Protein AF-0000000086845257 (afdb_homodimer)

Radius of gyration: 24.62 Å; Cα contacts (8 Å, |Δi|>4): 1779; chains: 2; bounding box: 56×76×57 Å

Sequence (692 aa):
MPTQPDSVPDFDDLPKVQDMPQGCAWGVFDKNGEKDLLGTLNFLTPEVVRAAATEVKDGVSFSLNWPMNALNRLPSLFRKPAKRNLIYLPDLFGLDVKSWDDELEFNTQASSQWDSLSHYQHQTSGLAYNGFSLDKQGLSVESTAKNKLPTLDHWHTRGCIAARGILLDFKAYAEEKKMPFGPFEGHRITVDDLEACAMHFGVEFRPGDVLLVRTGTTELIDKAIEDGDQTLLAKATAGTSLSGVHGCEDTARWLWNKRFAAAASDSNGFEAYPPVKADGSLGGPSDLVLHPYMLSCFGMCIGELWDLSRLSAYCKETKRYSFMLTSAPLNYPALIGSPPNALAIFMPTQPDSVPDFDDLPKVQDMPQGCAWGVFDKNGEKDLLGTLNFLTPEVVRAAATEVKDGVSFSLNWPMNALNRLPSLFRKPAKRNLIYLPDLFGLDVKSWDDELEFNTQASSQWDSLSHYQHQTSGLAYNGFSLDKQGLSVESTAKNKLPTLDHWHTRGCIAARGILLDFKAYAEEKKMPFGPFEGHRITVDDLEACAMHFGVEFRPGDVLLVRTGTTELIDKAIEDGDQTLLAKATAGTSLSGVHGCEDTARWLWNKRFAAAASDSNGFEAYPPVKADGSLGGPSDLVLHPYMLSCFGMCIGELWDLSRLSAYCKETKRYSFMLTSAPLNYPALIGSPPNALAIF

Secondary structure (DSSP, 8-state):
----GGGSPPGGGSPP-TTS-TT--TTTT-BTTBPPSSGGGGG--HHHHHHHHTT--S--EEE----TTGGGGSSS-SSPPPEEEEEEGGGTTT--S-BEEEEEEEETTSSSEEE-TTSB--TTT---GGG----TTGGG-S-GGG--S--GGGGGGGTSEEEEEEEE-HHHHHHHTT----TTTT-EE-HHHHHHHHHHHTPPP-TTPEEEE--SHHHHHHHHHHHT-HHHHHHHHH-SSB-EE--SHHHHHHHHHTT-SEEEESSSSSB-BS-B-TTS-B--GGG-SHHIIIIIII---EEES---HHHHHHHHHHT--EEEEEE-----TT-SEE---EEEE-/----GGGSPPGGGSPPPTTS-TT--TTTT-BTTBPPSSGGGGG--HHHHHHHHTT--S--EEE----TTGGGGSSS-SSPPPEEEEEEGGGTTT--S-BEEEEEEEETTSSSEEE-TTSB--TTT---GGG----TTGGG-S-GGG--S--GGGGGGGTSEEEEEEEE-HHHHHHHTT----TTTT-EE-HHHHHHHHHHHTPPP-TTPEEEE--SHHHHHHHHHHHT-HHHHHHHHH-SSB-EE--SHHHHHHHHHTT-SEEEESSSSSB-BS-B-TTS-B--GGG-SHHIIIIIII---EEES---HHHHHHHHHHT--EEEEEE-----TT-SEE---EEEE-

InterPro domains:
  IPR007325 Kynurenine formamidase/cyclase-like [PF04199] (95-271)
  IPR037175 Kynurenine formamidase superfamily [G3DSA:3.50.30.50] (78-346)
  IPR037175 Kynurenine formamidase superfamily [SSF102198] (103-345)

Solvent-accessible surface area (backbone atoms only — not comparable to full-atom values): 34070 Å² total; per-residue (Å²): 126,59,40,64,60,88,77,53,68,45,37,92,65,37,65,86,44,90,96,50,62,90,50,31,43,57,67,72,71,39,54,94,92,38,80,53,60,58,41,26,49,29,29,50,24,37,68,41,23,29,55,13,37,69,39,35,70,67,20,48,43,36,43,33,52,32,46,43,50,66,54,55,80,44,64,85,63,96,56,56,60,50,45,75,48,81,38,55,42,32,78,52,88,64,40,78,46,55,35,40,44,36,30,42,36,32,31,27,74,46,34,18,16,33,36,22,24,53,19,38,26,28,64,86,80,50,25,21,34,60,70,37,77,80,48,70,73,72,51,61,39,87,38,53,93,77,44,88,65,37,25,44,31,60,35,47,81,65,18,47,43,54,25,26,28,36,57,40,52,45,43,61,46,29,58,75,69,69,46,93,78,49,40,66,67,38,43,59,45,40,61,69,54,53,53,49,42,23,58,73,62,68,56,78,88,50,65,20,25,30,44,31,40,36,46,54,32,50,60,50,52,52,49,26,61,75,68,62,37,59,68,58,45,49,50,65,50,65,59,68,31,28,20,23,38,36,42,40,68,69,39,48,40,49,48,56,58,50,33,40,20,30,38,30,16,15,17,91,39,50,43,23,30,60,19,55,42,96,87,67,46,77,42,50,86,58,46,53,44,43,57,24,44,28,12,12,21,45,19,25,37,43,24,22,26,27,34,51,64,68,56,48,54,50,23,65,74,69,65,44,46,60,22,20,25,38,32,30,48,67,41,35,42,49,29,30,43,20,43,36,27,29,37,41,29,35,126,58,40,66,58,86,76,53,68,46,37,91,64,36,64,85,45,90,95,50,62,90,48,31,42,56,66,73,70,40,54,94,92,39,81,51,59,59,41,26,50,28,30,50,24,37,68,40,25,29,56,12,36,68,38,34,71,68,18,49,42,36,43,32,52,32,46,42,49,66,53,54,80,44,68,86,62,96,55,57,61,50,44,74,49,81,39,54,43,32,77,52,88,64,40,76,47,55,34,40,45,36,28,43,35,33,30,28,74,46,33,18,17,33,38,23,24,52,20,38,26,27,63,89,79,52,26,21,35,59,68,38,76,79,49,72,72,72,50,61,41,84,38,53,91,75,44,87,68,37,24,45,29,61,38,49,80,66,16,46,43,56,27,27,26,36,56,41,50,45,43,60,46,30,59,76,69,70,44,93,77,48,39,66,66,38,42,60,46,40,62,69,52,52,52,50,42,23,57,74,62,68,54,78,89,49,64,20,24,31,44,32,41,36,47,52,32,49,60,49,50,53,49,26,62,74,69,63,36,60,69,57,47,48,50,66,53,63,62,69,32,27,19,24,38,38,42,40,68,68,38,48,38,49,50,57,59,50,33,40,21,30,38,32,16,15,18,89,41,52,44,22,29,60,20,54,43,96,86,66,46,78,42,50,86,58,46,52,43,42,56,25,43,32,13,10,21,45,19,24,38,43,24,22,26,26,34,51,64,70,55,50,54,49,22,65,73,69,66,45,47,60,22,19,25,38,32,30,49,69,40,35,42,49,29,29,45,19,44,36,26,29,37,42,30,34

Organism: NCBI:txid72228

Foldseek 3Di:
DADALVVADAQQPADDDPPDDRRFNAPRPDDPPAGDQQFLLSNCDPVQLVVQQVQFDPFDKDAFWDPQQLCVPQPDAPWDGKDKAKDQCCVPVNDPDGDIDMDIDTDQLRAWKKFWQQQDAQLPLCATANGHHDDPVQLPDFDQVSRRHNFDLVCVVVPHDKGKEFELALQVVCVVVVHDAAFLAQAAQEPVNSVVSCVVLVHDFAAAYEYEYERCLLVVSNVCVVVVVVVVSVSLRVLQWGYAHAFDVVVLSVCSNSSYSAYEYLTSDNGTPQHADPVRDTDDPSRGHNSNSQSHRRSHMYIYNTRCVVVVVVCVVVSDGMFIKGFDFDNTHSHRMGNGRMMGHD/DADALVVADAQQPADDDPPDDRRFNAPRPDDPPAGDQQFLLSNCDPVQLVVQQVQFDPFDKDAFWDPQQLCVPQPDDPWDGKDKAKDQCCVPVNDPDGDIDMDIDTDQLRAWKKFWQQNDAQLVLCATANGHHDDDVQLPDFDQVSRRHNFDLVCVVVPHDKGKEFELALQVVCVVVVHDAAFLAQAAQEPVNSVVSCVVLVHDFAAAYEYEYERCALVVSNVCVVVVVVVVSVSLRVLQWGYAHAFDVVVLSVCSNSSYSAYEYLTSDNGTPQHADPVRDTDDPSRGHNSNSQSHRRSHMYIYNTRCVVVVVVCVVVSDGMFIKGFDFDNTHSHRMGNGRMMGHD

Structure (mmCIF, N/CA/C/O backbone):
data_AF-0000000086845257-model_v1
#
loop_
_entity.id
_entity.type
_entity.pdbx_description
1 polymer Cyclase
#
loop_
_atom_site.group_PDB
_atom_site.id
_atom_site.type_symbol
_atom_site.label_atom_id
_atom_site.label_alt_id
_atom_site.label_comp_id
_atom_site.label_asym_id
_atom_site.label_entity_id
_atom_site.label_seq_id
_atom_site.pdbx_PDB_ins_code
_atom_site.Cartn_x
_atom_site.Cartn_y
_atom_site.Cartn_z
_atom_site.occupancy
_atom_site.B_iso_or_equiv
_atom_site.auth_seq_id
_atom_site.auth_comp_id
_atom_site.auth_asym_id
_atom_site.auth_atom_id
_atom_site.pdbx_PDB_model_num
ATOM 1 N N . MET A 1 1 ? -17.578 -12.484 6.473 1 77.75 1 MET A N 1
ATOM 2 C CA . MET A 1 1 ? -17.031 -13.031 7.715 1 77.75 1 MET A CA 1
ATOM 3 C C . MET A 1 1 ? -15.961 -14.07 7.426 1 77.75 1 MET A C 1
ATOM 5 O O . MET A 1 1 ? -16.094 -14.852 6.484 1 77.75 1 MET A O 1
ATOM 9 N N . PRO A 1 2 ? -14.883 -14.016 8.227 1 89.25 2 PRO A N 1
ATOM 10 C CA . PRO A 1 2 ? -13.844 -15.031 8.039 1 89.25 2 PRO A CA 1
ATOM 11 C C . PRO A 1 2 ? -14.359 -16.453 8.258 1 89.25 2 PRO A C 1
ATOM 13 O O . PRO A 1 2 ? -15.422 -16.641 8.859 1 89.25 2 PRO A O 1
ATOM 16 N N . THR A 1 3 ? -13.727 -17.375 7.605 1 93.31 3 THR A N 1
ATOM 17 C CA . THR A 1 3 ? -14.055 -18.797 7.688 1 93.31 3 THR A CA 1
ATOM 18 C C . THR A 1 3 ? -12.906 -19.578 8.328 1 93.31 3 THR A C 1
ATOM 20 O O . THR A 1 3 ? -11.75 -19.438 7.938 1 93.31 3 THR A O 1
ATOM 23 N N . GLN A 1 4 ? -13.281 -20.375 9.336 1 95.38 4 GLN A N 1
ATOM 24 C CA . GLN A 1 4 ? -12.266 -21.219 9.961 1 95.38 4 GLN A CA 1
ATOM 25 C C . GLN A 1 4 ? -11.648 -22.172 8.945 1 95.38 4 GLN A C 1
ATOM 27 O O . GLN A 1 4 ? -12.367 -22.953 8.312 1 95.38 4 GLN A O 1
ATOM 32 N N . PRO A 1 5 ? -10.383 -22.141 8.836 1 95.06 5 PRO A N 1
ATOM 33 C CA . PRO A 1 5 ? -9.742 -22.938 7.781 1 95.06 5 PRO A CA 1
ATOM 34 C C . PRO A 1 5 ? -10.047 -24.438 7.898 1 95.06 5 PRO A C 1
ATOM 36 O O . PRO A 1 5 ? -10.203 -25.109 6.883 1 95.06 5 PRO A O 1
ATOM 39 N N . ASP A 1 6 ? -10.133 -24.953 9.047 1 93.62 6 ASP A N 1
ATOM 40 C CA . ASP A 1 6 ? -10.344 -26.391 9.258 1 93.62 6 ASP A CA 1
ATOM 41 C C . ASP A 1 6 ? -11.781 -26.781 8.945 1 93.62 6 ASP A C 1
ATOM 43 O O . ASP A 1 6 ? -12.109 -27.969 8.875 1 93.62 6 ASP A O 1
ATOM 47 N N . SER A 1 7 ? -12.617 -25.812 8.719 1 94.5 7 SER A N 1
ATOM 48 C CA . SER A 1 7 ? -14.031 -26.094 8.469 1 94.5 7 SER A CA 1
ATOM 49 C C . SER A 1 7 ? -14.281 -26.344 6.984 1 94.5 7 SER A C 1
ATOM 51 O O . SER A 1 7 ? -15.367 -26.812 6.605 1 94.5 7 SER A O 1
ATOM 53 N N . VAL A 1 8 ? -13.336 -26.031 6.152 1 96.69 8 VAL A N 1
ATOM 54 C CA . VAL A 1 8 ? -13.484 -26.172 4.707 1 96.69 8 VAL A CA 1
ATOM 55 C C . VAL A 1 8 ? -12.984 -27.547 4.27 1 96.69 8 VAL A C 1
ATOM 57 O O . VAL A 1 8 ? -11.977 -28.031 4.781 1 96.69 8 VAL A O 1
ATOM 60 N N . PRO A 1 9 ? -13.672 -28.219 3.314 1 97.69 9 PRO A N 1
ATOM 61 C CA . PRO A 1 9 ? -13.227 -29.547 2.873 1 97.69 9 PRO A CA 1
ATOM 62 C C . PRO A 1 9 ? -11.867 -29.516 2.188 1 97.69 9 PRO A C 1
ATOM 64 O O . PRO A 1 9 ? -11.484 -28.5 1.604 1 97.69 9 PRO A O 1
ATOM 67 N N . ASP A 1 10 ? -11.227 -30.641 2.32 1 98.44 10 ASP A N 1
ATOM 68 C CA . ASP A 1 10 ? -10.016 -30.812 1.521 1 98.44 10 ASP A CA 1
ATOM 69 C C . ASP A 1 10 ? -10.344 -30.906 0.033 1 98.44 10 ASP A C 1
ATOM 71 O O . ASP A 1 10 ? -11.5 -31.109 -0.34 1 98.44 10 ASP A O 1
ATOM 75 N N . PHE A 1 11 ? -9.352 -30.766 -0.752 1 98.56 11 PHE A N 1
ATOM 76 C CA . PHE A 1 11 ? -9.445 -30.656 -2.203 1 98.56 11 PHE A CA 1
ATOM 77 C C . PHE A 1 11 ? -10.305 -31.781 -2.768 1 98.56 11 PHE A C 1
ATOM 79 O O . PHE A 1 11 ? -11.266 -31.531 -3.504 1 98.56 11 PHE A O 1
ATOM 86 N N . ASP A 1 12 ? -10.016 -33.031 -2.428 1 98.25 12 ASP A N 1
ATOM 87 C CA . ASP A 1 12 ? -10.68 -34.188 -3.004 1 98.25 12 ASP A CA 1
ATOM 88 C C . ASP A 1 12 ? -12.102 -34.344 -2.469 1 98.25 12 ASP A C 1
ATOM 90 O O . ASP A 1 12 ? -12.914 -35.062 -3.043 1 98.25 12 ASP A O 1
ATOM 94 N N . ASP A 1 13 ? -12.414 -33.656 -1.368 1 98.12 13 ASP A N 1
ATOM 95 C CA . ASP A 1 13 ? -13.719 -33.75 -0.723 1 98.12 13 ASP A CA 1
ATOM 96 C C . ASP A 1 13 ? -14.594 -32.531 -1.053 1 98.12 13 ASP A C 1
ATOM 98 O O . ASP A 1 13 ? -15.742 -32.469 -0.612 1 98.12 13 ASP A O 1
ATOM 102 N N . LEU A 1 14 ? -14.062 -31.625 -1.78 1 98.12 14 LEU A N 1
ATOM 103 C CA . LEU A 1 14 ? -14.883 -30.484 -2.205 1 98.12 14 LEU A CA 1
ATOM 104 C C . LEU A 1 14 ? -16.078 -30.969 -3.021 1 98.12 14 LEU A C 1
ATOM 106 O O . LEU A 1 14 ? -15.953 -31.859 -3.865 1 98.12 14 LEU A O 1
ATOM 110 N N . PRO A 1 15 ? -17.234 -30.422 -2.758 1 96.25 15 PRO A N 1
ATOM 111 C CA . PRO A 1 15 ? -18.406 -30.797 -3.559 1 96.25 15 PRO A CA 1
ATOM 112 C C . PRO A 1 15 ? -18.188 -30.562 -5.055 1 96.25 15 PRO A C 1
ATOM 114 O O . PRO A 1 15 ? -17.562 -29.578 -5.449 1 96.25 15 PRO A O 1
ATOM 117 N N . LYS A 1 16 ? -18.797 -31.406 -5.832 1 96.56 16 LYS A N 1
ATOM 118 C CA . LYS A 1 16 ? -18.688 -31.266 -7.277 1 96.56 16 LYS A CA 1
ATOM 119 C C . LYS A 1 16 ? -19.422 -30.016 -7.766 1 96.56 16 LYS A C 1
ATOM 121 O O . LYS A 1 16 ? -20.547 -29.734 -7.32 1 96.56 16 LYS A O 1
ATOM 126 N N . VAL A 1 17 ? -18.766 -29.281 -8.555 1 97.31 17 VAL A N 1
ATOM 127 C CA . VAL A 1 17 ? -19.375 -28.172 -9.266 1 97.31 17 VAL A CA 1
ATOM 128 C C . VAL A 1 17 ? -19.594 -28.547 -10.727 1 97.31 17 VAL A C 1
ATOM 130 O O . VAL A 1 17 ? -18.672 -29.031 -11.391 1 97.31 17 VAL A O 1
ATOM 133 N N . GLN A 1 18 ? -20.781 -28.344 -11.219 1 95.12 18 GLN A N 1
ATOM 134 C CA . GLN A 1 18 ? -21.141 -28.766 -12.578 1 95.12 18 GLN A CA 1
ATOM 135 C C . GLN A 1 18 ? -20.188 -28.141 -13.602 1 95.12 18 GLN A C 1
ATOM 137 O O . GLN A 1 18 ? -19.922 -26.938 -13.562 1 95.12 18 GLN A O 1
ATOM 142 N N . ASP A 1 19 ? -19.625 -28.969 -14.492 1 94.94 19 ASP A N 1
ATOM 143 C CA . ASP A 1 19 ? -18.812 -28.594 -15.648 1 94.94 19 ASP A CA 1
ATOM 144 C C . ASP A 1 19 ? -17.469 -28 -15.203 1 94.94 19 ASP A C 1
ATOM 146 O O . ASP A 1 19 ? -16.828 -27.281 -15.977 1 94.94 19 ASP A O 1
ATOM 150 N N . MET A 1 20 ? -17.172 -28.172 -13.953 1 97.5 20 MET A N 1
ATOM 151 C CA . MET A 1 20 ? -15.883 -27.719 -13.422 1 97.5 20 MET A CA 1
ATOM 152 C C . MET A 1 20 ? -15.039 -28.906 -12.953 1 97.5 20 MET A C 1
ATOM 154 O O . MET A 1 20 ? -15.578 -29.969 -12.641 1 97.5 20 MET A O 1
ATOM 158 N N . PRO A 1 21 ? -13.758 -28.719 -12.953 1 95.56 21 PRO A N 1
ATOM 159 C CA . PRO A 1 21 ? -12.922 -29.812 -12.461 1 95.56 21 PRO A CA 1
ATOM 160 C C . PRO A 1 21 ? -13.055 -30.031 -10.961 1 95.56 21 PRO A C 1
ATOM 162 O O . PRO A 1 21 ? -13.523 -29.156 -10.242 1 95.56 21 PRO A O 1
ATOM 165 N N . GLN A 1 22 ? -12.688 -31.234 -10.531 1 95.25 22 GLN A N 1
ATOM 166 C CA . GLN A 1 22 ? -12.547 -31.469 -9.094 1 95.25 22 GLN A CA 1
ATOM 167 C C . GLN A 1 22 ? -11.609 -30.438 -8.469 1 95.25 22 GLN A C 1
ATOM 169 O O . GLN A 1 22 ? -10.586 -30.078 -9.055 1 95.25 22 GLN A O 1
ATOM 174 N N . GLY A 1 23 ? -11.984 -29.906 -7.367 1 95.31 23 GLY A N 1
ATOM 175 C CA . GLY A 1 23 ? -11.172 -28.906 -6.684 1 95.31 23 GLY A CA 1
ATOM 176 C C . GLY A 1 23 ? -11.719 -27.5 -6.828 1 95.31 23 GLY A C 1
ATOM 177 O O . GLY A 1 23 ? -11.109 -26.531 -6.359 1 95.31 23 GLY A O 1
ATOM 178 N N . CYS A 1 24 ? -12.766 -27.391 -7.531 1 98.12 24 CYS A N 1
ATOM 179 C CA . CYS A 1 24 ? -13.445 -26.094 -7.594 1 98.12 24 CYS A CA 1
ATOM 180 C C . CYS A 1 24 ? -14.172 -25.797 -6.289 1 98.12 24 CYS A C 1
ATOM 182 O O . CYS A 1 24 ? -15.07 -26.547 -5.887 1 98.12 24 CYS A O 1
ATOM 184 N N . ALA A 1 25 ? -13.844 -24.719 -5.656 1 98.25 25 ALA A N 1
ATOM 185 C CA . ALA A 1 25 ? -14.312 -24.422 -4.305 1 98.25 25 ALA A CA 1
ATOM 186 C C . ALA A 1 25 ? -15.477 -23.438 -4.32 1 98.25 25 ALA A C 1
ATOM 188 O O . ALA A 1 25 ? -15.734 -22.766 -3.322 1 98.25 25 ALA A O 1
ATOM 189 N N . TRP A 1 26 ? -16.141 -23.328 -5.438 1 98.38 26 TRP A N 1
ATOM 190 C CA . TRP A 1 26 ? -17.266 -22.391 -5.531 1 98.38 26 TRP A CA 1
ATOM 191 C C . TRP A 1 26 ? -18.312 -22.703 -4.473 1 98.38 26 TRP A C 1
ATOM 193 O O . TRP A 1 26 ? -18.641 -23.859 -4.234 1 98.38 26 TRP A O 1
ATOM 203 N N . GLY A 1 27 ? -18.797 -21.625 -3.787 1 97.25 27 GLY A N 1
ATOM 204 C CA . GLY A 1 27 ? -19.859 -21.734 -2.807 1 97.25 27 GLY A CA 1
ATOM 205 C C . GLY A 1 27 ? -19.359 -22.016 -1.404 1 97.25 27 GLY A C 1
ATOM 206 O O . GLY A 1 27 ? -20.078 -21.828 -0.427 1 97.25 27 GLY A O 1
ATOM 207 N N . VAL A 1 28 ? -18.094 -22.406 -1.254 1 97.19 28 VAL A N 1
ATOM 208 C CA . VAL A 1 28 ? -17.547 -22.828 0.03 1 97.19 28 VAL A CA 1
ATOM 209 C C . VAL A 1 28 ? -17.562 -21.656 1.01 1 97.19 28 VAL A C 1
ATOM 211 O O . VAL A 1 28 ? -17.797 -21.844 2.205 1 97.19 28 VAL A O 1
ATOM 214 N N . PHE A 1 29 ? -17.359 -20.469 0.496 1 98 29 PHE A N 1
ATOM 215 C CA . PHE A 1 29 ? -17.234 -19.297 1.36 1 98 29 PHE A CA 1
ATOM 216 C C . PHE A 1 29 ? -18.5 -18.453 1.312 1 98 29 PHE A C 1
ATOM 218 O O . PHE A 1 29 ? -18.547 -17.344 1.848 1 98 29 PHE A O 1
ATOM 225 N N . ASP A 1 30 ? -19.531 -18.922 0.568 1 97.56 30 ASP A N 1
ATOM 226 C CA . ASP A 1 30 ? -20.797 -18.172 0.508 1 97.56 30 ASP A CA 1
ATOM 227 C C . ASP A 1 30 ? -21.438 -18.062 1.891 1 97.56 30 ASP A C 1
ATOM 229 O O . ASP A 1 30 ? -21.328 -18.984 2.705 1 97.56 30 ASP A O 1
ATOM 233 N N . LYS A 1 31 ? -22.016 -16.953 2.186 1 94.38 31 LYS A N 1
ATOM 234 C CA . LYS A 1 31 ? -22.719 -16.75 3.449 1 94.38 31 LYS A CA 1
ATOM 235 C C . LYS A 1 31 ? -24.047 -16.031 3.225 1 94.38 31 LYS A C 1
ATOM 237 O O . LYS A 1 31 ? -24.141 -15.109 2.418 1 94.38 31 LYS A O 1
ATOM 242 N N . ASN A 1 32 ? -25.078 -16.5 3.885 1 94.19 32 ASN A N 1
ATOM 243 C CA . ASN A 1 32 ? -26.391 -15.859 3.912 1 94.19 32 ASN A CA 1
ATOM 244 C C . ASN A 1 32 ? -26.953 -15.695 2.508 1 94.19 32 ASN A C 1
ATOM 246 O O . ASN A 1 32 ? -27.484 -14.633 2.166 1 94.19 32 ASN A O 1
ATOM 250 N N . GLY A 1 33 ? -26.703 -16.672 1.621 1 93.31 33 GLY A N 1
ATOM 251 C CA . GLY A 1 33 ? -27.281 -16.656 0.285 1 93.31 33 GLY A CA 1
ATOM 252 C C . GLY A 1 33 ? -26.547 -15.734 -0.671 1 93.31 33 GLY A C 1
ATOM 253 O O . GLY A 1 33 ? -26.969 -15.555 -1.817 1 93.31 33 GLY A O 1
ATOM 254 N N . GLU A 1 34 ? -25.531 -15.109 -0.197 1 96 34 GLU A N 1
ATOM 255 C CA . GLU A 1 34 ? -24.75 -14.219 -1.05 1 96 34 GLU A CA 1
ATOM 256 C C . GLU A 1 34 ? -23.453 -14.891 -1.49 1 96 34 GLU A C 1
ATOM 258 O O . GLU A 1 34 ? -22.766 -15.523 -0.685 1 96 34 GLU A O 1
ATOM 263 N N . LYS A 1 35 ? -23.078 -14.758 -2.736 1 97.62 35 LYS A N 1
ATOM 264 C CA . LYS A 1 35 ? -21.828 -15.297 -3.27 1 97.62 35 LYS A CA 1
ATOM 265 C C . LYS A 1 35 ? -20.625 -14.539 -2.725 1 97.62 35 LYS A C 1
ATOM 267 O O . LYS A 1 35 ? -20.656 -13.312 -2.646 1 97.62 35 LYS A O 1
ATOM 272 N N . ASP A 1 36 ? -19.672 -15.305 -2.387 1 98.25 36 ASP A N 1
ATOM 273 C CA . ASP A 1 36 ? -18.422 -14.734 -1.876 1 98.25 36 ASP A CA 1
ATOM 274 C C . ASP A 1 36 ? -17.625 -14.078 -2.998 1 98.25 36 ASP A C 1
ATOM 276 O O . ASP A 1 36 ? -17.656 -14.547 -4.141 1 98.25 36 ASP A O 1
ATOM 280 N N . LEU A 1 37 ? -16.906 -12.992 -2.664 1 98.5 37 LEU A N 1
ATOM 281 C CA . LEU A 1 37 ? -16.109 -12.273 -3.643 1 98.5 37 LEU A CA 1
ATOM 282 C C . LEU A 1 37 ? -14.625 -12.289 -3.252 1 98.5 37 LEU A C 1
ATOM 284 O O . LEU A 1 37 ? -13.789 -11.711 -3.945 1 98.5 37 LEU A O 1
ATOM 288 N N . LEU A 1 38 ? -14.195 -12.984 -2.148 1 98.5 38 LEU A N 1
ATOM 289 C CA . LEU A 1 38 ? -12.875 -12.789 -1.562 1 98.5 38 LEU A CA 1
ATOM 290 C C . LEU A 1 38 ? -12.062 -14.078 -1.607 1 98.5 38 LEU A C 1
ATOM 292 O O . LEU A 1 38 ? -10.844 -14.047 -1.469 1 98.5 38 LEU A O 1
ATOM 296 N N . GLY A 1 39 ? -12.773 -15.234 -1.724 1 98.5 39 GLY A N 1
ATOM 297 C CA . GLY A 1 39 ? -12.086 -16.516 -1.803 1 98.5 39 GLY A CA 1
ATOM 298 C C . GLY A 1 39 ? -11.305 -16.844 -0.549 1 98.5 39 GLY A C 1
ATOM 299 O O . GLY A 1 39 ? -11.836 -16.781 0.56 1 98.5 39 GLY A O 1
ATOM 300 N N . THR A 1 40 ? -10.086 -17.25 -0.704 1 98.81 40 THR A N 1
ATOM 301 C CA . THR A 1 40 ? -9.266 -17.812 0.37 1 98.81 40 THR A CA 1
ATOM 302 C C . THR A 1 40 ? -8.828 -16.719 1.342 1 98.81 40 THR A C 1
ATOM 304 O O . THR A 1 40 ? -8.312 -17.016 2.422 1 98.81 40 THR A O 1
ATOM 307 N N . LEU A 1 41 ? -9.039 -15.469 1.063 1 98.75 41 LEU A N 1
ATOM 308 C CA . LEU A 1 41 ? -8.805 -14.438 2.068 1 98.75 41 LEU A CA 1
ATOM 309 C C . LEU A 1 41 ? -9.711 -14.641 3.277 1 98.75 41 LEU A C 1
ATOM 311 O O . LEU A 1 41 ? -9.445 -14.094 4.352 1 98.75 41 LEU A O 1
ATOM 315 N N . ASN A 1 42 ? -10.781 -15.383 3.094 1 98.56 42 ASN A N 1
ATOM 316 C CA . ASN A 1 42 ? -11.672 -15.711 4.199 1 98.56 42 ASN A CA 1
ATOM 317 C C . ASN A 1 42 ? -10.961 -16.531 5.27 1 98.56 42 ASN A C 1
ATOM 319 O O . ASN A 1 42 ? -11.453 -16.672 6.391 1 98.56 42 ASN A O 1
ATOM 323 N N . PHE A 1 43 ? -9.797 -17.094 4.953 1 98.75 43 PHE A N 1
ATOM 324 C CA . PHE A 1 43 ? -9.023 -17.859 5.934 1 98.75 43 PHE A CA 1
ATOM 325 C C . PHE A 1 43 ? -8.352 -16.922 6.938 1 98.75 43 PHE A C 1
ATOM 327 O O . PHE A 1 43 ? -7.84 -17.375 7.961 1 98.75 43 PHE A O 1
ATOM 334 N N . LEU A 1 44 ? -8.312 -15.633 6.664 1 98.69 44 LEU A N 1
ATOM 335 C CA . LEU A 1 44 ? -7.676 -14.672 7.562 1 98.69 44 LEU A CA 1
ATOM 336 C C . LEU A 1 44 ? -8.625 -14.281 8.695 1 98.69 44 LEU A C 1
ATOM 338 O O . LEU A 1 44 ? -9.086 -13.141 8.75 1 98.69 44 LEU A O 1
ATOM 342 N N . THR A 1 45 ? -8.82 -15.211 9.586 1 98.44 45 THR A N 1
ATOM 343 C CA . THR A 1 45 ? -9.641 -14.977 10.766 1 98.44 45 THR A CA 1
ATOM 344 C C . THR A 1 45 ? -8.914 -14.07 11.758 1 98.44 45 THR A C 1
ATOM 346 O O . THR A 1 45 ? -7.699 -13.883 11.664 1 98.44 45 THR A O 1
ATOM 349 N N . PRO A 1 46 ? -9.672 -13.516 12.711 1 98.31 46 PRO A N 1
ATOM 350 C CA . PRO A 1 46 ? -9.016 -12.703 13.742 1 98.31 46 PRO A CA 1
ATOM 351 C C . PRO A 1 46 ? -7.887 -13.445 14.445 1 98.31 46 PRO A C 1
ATOM 353 O O . PRO A 1 46 ? -6.848 -12.844 14.758 1 98.31 46 PRO A O 1
ATOM 356 N N . GLU A 1 47 ? -8.039 -14.695 14.656 1 98.31 47 GLU A N 1
ATOM 357 C CA . GLU A 1 47 ? -7 -15.5 15.305 1 98.31 47 GLU A CA 1
ATOM 358 C C . GLU A 1 47 ? -5.75 -15.586 14.438 1 98.31 47 GLU A C 1
ATOM 360 O O . GLU A 1 47 ? -4.629 -15.484 14.938 1 98.31 47 GLU A O 1
ATOM 365 N N . VAL A 1 48 ? -5.969 -15.781 13.164 1 98.5 48 VAL A N 1
ATOM 366 C CA . VAL A 1 48 ? -4.859 -15.875 12.219 1 98.5 48 VAL A CA 1
ATOM 367 C C . VAL A 1 48 ? -4.098 -14.555 12.195 1 98.5 48 VAL A C 1
ATOM 369 O O . VAL A 1 48 ? -2.863 -14.539 12.234 1 98.5 48 VAL A O 1
ATOM 372 N N . VAL A 1 49 ? -4.801 -13.438 12.164 1 98.69 49 VAL A N 1
ATOM 373 C CA . VAL A 1 49 ? -4.199 -12.109 12.086 1 98.69 49 VAL A CA 1
ATOM 374 C C . VAL A 1 49 ? -3.451 -11.805 13.383 1 98.69 49 VAL A C 1
ATOM 376 O O . VAL A 1 49 ? -2.322 -11.312 13.352 1 98.69 49 VAL A O 1
ATOM 379 N N . ARG A 1 50 ? -4.004 -12.109 14.555 1 98.56 50 ARG A N 1
ATOM 380 C CA . ARG A 1 50 ? -3.328 -11.906 15.828 1 98.56 50 ARG A CA 1
ATOM 381 C C . ARG A 1 50 ? -2.027 -12.695 15.898 1 98.56 50 ARG A C 1
ATOM 383 O O . ARG A 1 50 ? -1.004 -12.188 16.359 1 98.56 50 ARG A O 1
ATOM 390 N N . ALA A 1 51 ? -2.131 -13.938 15.43 1 98.56 51 ALA A N 1
ATOM 391 C CA . ALA A 1 51 ? -0.951 -14.797 15.453 1 98.56 51 ALA A CA 1
ATOM 392 C C . ALA A 1 51 ? 0.154 -14.242 14.562 1 98.56 51 ALA A C 1
ATOM 394 O O . ALA A 1 51 ? 1.339 -14.359 14.883 1 98.56 51 ALA A O 1
ATOM 395 N N . ALA A 1 52 ? -0.244 -13.68 13.445 1 98.81 52 ALA A N 1
ATOM 396 C CA . ALA A 1 52 ? 0.729 -13.102 12.523 1 98.81 52 ALA A CA 1
ATOM 397 C C . ALA A 1 52 ? 1.536 -12 13.195 1 98.81 52 ALA A C 1
ATOM 399 O O . ALA A 1 52 ? 2.732 -11.844 12.93 1 98.81 52 ALA A O 1
ATOM 400 N N . ALA A 1 53 ? 0.905 -11.188 14.055 1 98.75 53 ALA A N 1
ATOM 401 C CA . ALA A 1 53 ? 1.562 -10.055 14.703 1 98.75 53 ALA A CA 1
ATOM 402 C C . ALA A 1 53 ? 2.66 -10.531 15.656 1 98.75 53 ALA A C 1
ATOM 404 O O . ALA A 1 53 ? 3.605 -9.789 15.938 1 98.75 53 ALA A O 1
ATOM 405 N N . THR A 1 54 ? 2.59 -11.766 16.125 1 98.56 54 THR A N 1
ATOM 406 C CA . THR A 1 54 ? 3.594 -12.305 17.031 1 98.56 54 THR A CA 1
ATOM 407 C C . THR A 1 54 ? 4.91 -12.555 16.297 1 98.56 54 THR A C 1
ATOM 409 O O . THR A 1 54 ? 5.949 -12.758 16.938 1 98.56 54 THR A O 1
ATOM 412 N N . GLU A 1 55 ? 4.863 -12.547 14.969 1 98.75 55 GLU A N 1
ATOM 413 C CA . GLU A 1 55 ? 6.078 -12.711 14.172 1 98.75 55 GLU A CA 1
ATOM 414 C C . GLU A 1 55 ? 6.988 -11.492 14.297 1 98.75 55 GLU A C 1
ATOM 416 O O . GLU A 1 55 ? 8.164 -11.547 13.93 1 98.75 55 GLU A O 1
ATOM 421 N N . VAL A 1 56 ? 6.453 -10.297 14.75 1 98.88 56 VAL A N 1
ATOM 422 C CA . VAL A 1 56 ? 7.234 -9.07 14.836 1 98.88 56 VAL A CA 1
ATOM 423 C C . VAL A 1 56 ? 8.094 -9.086 16.094 1 98.88 56 VAL A C 1
ATOM 425 O O . VAL A 1 56 ? 7.664 -8.625 17.156 1 98.88 56 VAL A O 1
ATOM 428 N N . LYS A 1 57 ? 9.305 -9.523 15.898 1 98.56 57 LYS A N 1
ATOM 429 C CA . LYS A 1 57 ? 10.227 -9.688 17.016 1 98.56 57 LYS A CA 1
ATOM 430 C C . LYS A 1 57 ? 11.406 -8.734 16.906 1 98.56 57 LYS A C 1
ATOM 432 O O . LYS A 1 57 ? 11.875 -8.18 17.906 1 98.56 57 LYS A O 1
ATOM 437 N N . ASP A 1 58 ? 11.859 -8.508 15.688 1 98.5 58 ASP A N 1
ATOM 438 C CA . ASP A 1 58 ? 13.078 -7.742 15.453 1 98.5 58 ASP A CA 1
ATOM 439 C C . ASP A 1 58 ? 12.773 -6.254 15.297 1 98.5 58 ASP A C 1
ATOM 441 O O . ASP A 1 58 ? 13.656 -5.41 15.484 1 98.5 58 ASP A O 1
ATOM 445 N N . GLY A 1 59 ? 11.523 -5.988 14.898 1 98.38 59 GLY A N 1
ATOM 446 C CA . GLY A 1 59 ? 11.117 -4.609 14.688 1 98.38 59 GLY A CA 1
ATOM 447 C C . GLY A 1 59 ? 11.68 -4.012 13.406 1 98.38 59 GLY A C 1
ATOM 448 O O . GLY A 1 59 ? 11.984 -2.816 13.359 1 98.38 59 GLY A O 1
ATOM 449 N N . VAL A 1 60 ? 11.898 -4.816 12.375 1 98.19 60 VAL A N 1
ATOM 450 C CA . VAL A 1 60 ? 12.367 -4.34 11.078 1 98.19 60 VAL A CA 1
ATOM 451 C C . VAL A 1 60 ? 11.406 -4.793 9.984 1 98.19 60 VAL A C 1
ATOM 453 O O . VAL A 1 60 ? 10.805 -5.867 10.078 1 98.19 60 VAL A O 1
ATOM 456 N N . SER A 1 61 ? 11.203 -3.975 9.031 1 98.81 61 SER A N 1
ATOM 457 C CA . SER A 1 61 ? 10.312 -4.297 7.93 1 98.81 61 SER A CA 1
ATOM 458 C C . SER A 1 61 ? 11.039 -4.23 6.59 1 98.81 61 SER A C 1
ATOM 460 O O . SER A 1 61 ? 12.086 -3.588 6.477 1 98.81 61 SER A O 1
ATOM 462 N N . PHE A 1 62 ? 10.539 -4.895 5.598 1 98.88 62 PHE A N 1
ATOM 463 C CA . PHE A 1 62 ? 11.07 -4.938 4.242 1 98.88 62 PHE A CA 1
ATOM 464 C C . PHE A 1 62 ? 9.961 -4.695 3.219 1 98.88 62 PHE A C 1
ATOM 466 O O . PHE A 1 62 ? 8.914 -5.332 3.271 1 98.88 62 PHE A O 1
ATOM 473 N N . SER A 1 63 ? 10.195 -3.734 2.336 1 98.88 63 SER A N 1
ATOM 474 C CA . SER A 1 63 ? 9.32 -3.564 1.182 1 98.88 63 SER A CA 1
ATOM 475 C C . SER A 1 63 ? 9.461 -4.727 0.204 1 98.88 63 SER A C 1
ATOM 477 O O . SER A 1 63 ? 10.578 -5.148 -0.108 1 98.88 63 SER A O 1
ATOM 479 N N . LEU A 1 64 ? 8.32 -5.238 -0.247 1 98.94 64 LEU A N 1
ATOM 480 C CA . LEU A 1 64 ? 8.336 -6.348 -1.192 1 98.94 64 LEU A CA 1
ATOM 481 C C . LEU A 1 64 ? 7.91 -5.883 -2.58 1 98.94 64 LEU A C 1
ATOM 483 O O . LEU A 1 64 ? 7.41 -6.68 -3.379 1 98.94 64 LEU A O 1
ATOM 487 N N . ASN A 1 65 ? 8.008 -4.645 -2.896 1 98.88 65 ASN A N 1
ATOM 488 C CA . ASN A 1 65 ? 7.523 -3.99 -4.109 1 98.88 65 ASN A CA 1
ATOM 489 C C . ASN A 1 65 ? 8.672 -3.641 -5.055 1 98.88 65 ASN A C 1
ATOM 491 O O . ASN A 1 65 ? 9.461 -2.74 -4.77 1 98.88 65 ASN A O 1
ATOM 495 N N . TRP A 1 66 ? 8.766 -4.344 -6.199 1 98.56 66 TRP A N 1
ATOM 496 C CA . TRP A 1 66 ? 9.742 -4.016 -7.23 1 98.56 66 TRP A CA 1
ATOM 497 C C . TRP A 1 66 ? 9.438 -2.662 -7.859 1 98.56 66 TRP A C 1
ATOM 499 O O . TRP A 1 66 ? 8.273 -2.248 -7.918 1 98.56 66 TRP A O 1
ATOM 509 N N . PRO A 1 67 ? 10.492 -1.862 -8.242 1 98 67 PRO A N 1
ATOM 510 C CA . PRO A 1 67 ? 10.172 -0.571 -8.859 1 98 67 PRO A CA 1
ATOM 511 C C . PRO A 1 67 ? 9.203 -0.696 -10.031 1 98 67 PRO A C 1
ATOM 513 O O . PRO A 1 67 ? 9.328 -1.606 -10.852 1 98 67 PRO A O 1
ATOM 516 N N . MET A 1 68 ? 8.25 0.216 -10.078 1 97.88 68 MET A N 1
ATOM 517 C CA . MET A 1 68 ? 7.172 0.131 -11.055 1 97.88 68 MET A CA 1
ATOM 518 C C . MET A 1 68 ? 7.711 0.29 -12.469 1 97.88 68 MET A C 1
ATOM 520 O O . MET A 1 68 ? 7.066 -0.135 -13.438 1 97.88 68 MET A O 1
ATOM 524 N N . ASN A 1 69 ? 8.867 0.896 -12.609 1 96.62 69 ASN A N 1
ATOM 525 C CA . ASN A 1 69 ? 9.43 1.101 -13.938 1 96.62 69 ASN A CA 1
ATOM 526 C C . ASN A 1 69 ? 10.547 0.107 -14.234 1 96.62 69 ASN A C 1
ATOM 528 O O . ASN A 1 69 ? 11.359 0.329 -15.133 1 96.62 69 ASN A O 1
ATOM 532 N N . ALA A 1 70 ? 10.664 -0.961 -13.461 1 94.38 70 ALA A N 1
ATOM 533 C CA . ALA A 1 70 ? 11.781 -1.891 -13.586 1 94.38 70 ALA A CA 1
ATOM 534 C C . ALA A 1 70 ? 11.82 -2.52 -14.977 1 94.38 70 ALA A C 1
ATOM 536 O O . ALA A 1 70 ? 12.898 -2.707 -15.547 1 94.38 70 ALA A O 1
ATOM 537 N N . LEU A 1 71 ? 10.703 -2.793 -15.562 1 92.44 71 LEU A N 1
ATOM 538 C CA . LEU A 1 71 ? 10.656 -3.508 -16.828 1 92.44 71 LEU A CA 1
ATOM 539 C C . LEU A 1 71 ? 10.648 -2.531 -18 1 92.44 71 LEU A C 1
ATOM 541 O O . LEU A 1 71 ? 10.633 -2.949 -19.156 1 92.44 71 LEU A O 1
ATOM 545 N N . ASN A 1 72 ? 10.672 -1.204 -17.703 1 91.69 72 ASN A N 1
ATOM 546 C CA . ASN A 1 72 ? 10.672 -0.21 -18.766 1 91.69 72 ASN A CA 1
ATOM 547 C C . ASN A 1 72 ? 11.852 -0.405 -19.719 1 91.69 72 ASN A C 1
ATOM 549 O O . ASN A 1 72 ? 11.766 -0.052 -20.891 1 91.69 72 ASN A O 1
ATOM 553 N N . ARG A 1 73 ? 12.977 -0.902 -19.281 1 81.5 73 ARG A N 1
ATOM 554 C CA . ARG A 1 73 ? 14.188 -0.973 -20.094 1 81.5 73 ARG A CA 1
ATOM 555 C C . ARG A 1 73 ? 14.234 -2.27 -20.891 1 81.5 73 ARG A C 1
ATOM 557 O O . ARG A 1 73 ? 15.156 -2.486 -21.688 1 81.5 73 ARG A O 1
ATOM 564 N N . LEU A 1 74 ? 13.305 -3.172 -20.547 1 84.81 74 LEU A N 1
ATOM 565 C CA . LEU A 1 74 ? 13.258 -4.375 -21.375 1 84.81 74 LEU A CA 1
ATOM 566 C C . LEU A 1 74 ? 12.648 -4.078 -22.734 1 84.81 74 LEU A C 1
ATOM 568 O O . LEU A 1 74 ? 11.773 -3.219 -22.859 1 84.81 74 LEU A O 1
ATOM 572 N N . PRO A 1 75 ? 13.375 -4.691 -23.781 1 67.31 75 PRO A N 1
ATOM 573 C CA . PRO A 1 75 ? 12.805 -4.484 -25.109 1 67.31 75 PRO A CA 1
ATOM 574 C C . PRO A 1 75 ? 11.312 -4.777 -25.172 1 67.31 75 PRO A C 1
ATOM 576 O O . PRO A 1 75 ? 10.758 -5.367 -24.234 1 67.31 75 PRO A O 1
ATOM 579 N N . SER A 1 76 ? 10.602 -4.715 -26.234 1 61.03 76 SER A N 1
ATOM 580 C CA . SER A 1 76 ? 9.188 -4.746 -26.578 1 61.03 76 SER A CA 1
ATOM 581 C C . SER A 1 76 ? 8.375 -5.52 -25.547 1 61.03 76 SER A C 1
ATOM 583 O O . SER A 1 76 ? 8.609 -6.707 -25.328 1 61.03 76 SER A O 1
ATOM 585 N N . LEU A 1 77 ? 7.754 -4.621 -24.656 1 62.69 77 LEU A N 1
ATOM 586 C CA . LEU A 1 77 ? 6.902 -5.281 -23.672 1 62.69 77 LEU A CA 1
ATOM 587 C C . LEU A 1 77 ? 5.445 -5.266 -24.125 1 62.69 77 LEU A C 1
ATOM 589 O O . LEU A 1 77 ? 5.023 -4.375 -24.859 1 62.69 77 LEU A O 1
ATOM 593 N N . PHE A 1 78 ? 4.82 -6.316 -23.953 1 75.31 78 PHE A N 1
ATOM 594 C CA . PHE A 1 78 ? 3.402 -6.574 -24.172 1 75.31 78 PHE A CA 1
ATOM 595 C C . PHE A 1 78 ? 2.545 -5.559 -23.422 1 75.31 78 PHE A C 1
ATOM 597 O O . PHE A 1 78 ? 1.586 -5.02 -23.984 1 75.31 78 PHE A O 1
ATOM 604 N N . ARG A 1 79 ? 2.967 -5.109 -22.359 1 88.31 79 ARG A N 1
ATOM 605 C CA . ARG A 1 79 ? 2.209 -4.227 -21.484 1 88.31 79 ARG A CA 1
ATOM 606 C C . ARG A 1 79 ? 2.811 -2.824 -21.469 1 88.31 79 ARG A C 1
ATOM 608 O O . ARG A 1 79 ? 4.027 -2.664 -21.609 1 88.31 79 ARG A O 1
ATOM 615 N N . LYS A 1 80 ? 1.916 -1.787 -21.344 1 89.06 80 LYS A N 1
ATOM 616 C CA . LYS A 1 80 ? 2.281 -0.375 -21.297 1 89.06 80 LYS A CA 1
ATOM 617 C C . LYS A 1 80 ? 3.355 -0.118 -20.25 1 89.06 80 LYS A C 1
ATOM 619 O O . LYS A 1 80 ? 3.227 -0.554 -19.094 1 89.06 80 LYS A O 1
ATOM 624 N N . PRO A 1 81 ? 4.504 0.517 -20.688 1 93.38 81 PRO A N 1
ATOM 625 C CA . PRO A 1 81 ? 5.496 0.899 -19.672 1 93.38 81 PRO A CA 1
ATOM 626 C C . PRO A 1 81 ? 4.965 1.936 -18.688 1 93.38 81 PRO A C 1
ATOM 628 O O . PRO A 1 81 ? 4.105 2.746 -19.047 1 93.38 81 PRO A O 1
ATOM 631 N N . ALA A 1 82 ? 5.477 1.899 -17.469 1 96.31 82 ALA A N 1
ATOM 632 C CA . ALA A 1 82 ? 5.121 2.914 -16.484 1 96.31 82 ALA A CA 1
ATOM 633 C C . ALA A 1 82 ? 5.707 4.273 -16.859 1 96.31 82 ALA A C 1
ATOM 635 O O . ALA A 1 82 ? 6.852 4.359 -17.312 1 96.31 82 ALA A O 1
ATOM 636 N N . LYS A 1 83 ? 4.895 5.258 -16.75 1 96.12 83 LYS A N 1
ATOM 637 C CA . LYS A 1 83 ? 5.309 6.625 -17.047 1 96.12 83 LYS A CA 1
ATOM 638 C C . LYS A 1 83 ? 4.895 7.586 -15.945 1 96.12 83 LYS A C 1
ATOM 640 O O . LYS A 1 83 ? 3.811 7.453 -15.367 1 96.12 83 LYS A O 1
ATOM 645 N N . ARG A 1 84 ? 5.742 8.492 -15.664 1 97.06 84 ARG A N 1
ATOM 646 C CA . ARG A 1 84 ? 5.473 9.555 -14.695 1 97.06 84 ARG A CA 1
ATOM 647 C C . ARG A 1 84 ? 5.539 10.93 -15.367 1 97.06 84 ARG A C 1
ATOM 649 O O . ARG A 1 84 ? 6.438 11.195 -16.156 1 97.06 84 ARG A O 1
ATOM 656 N N . ASN A 1 85 ? 4.551 11.75 -15.133 1 96.31 85 ASN A N 1
ATOM 657 C CA . ASN A 1 85 ? 4.547 13.156 -15.531 1 96.31 85 ASN A CA 1
ATOM 658 C C . ASN A 1 85 ? 4.77 14.078 -14.336 1 96.31 85 ASN A C 1
ATOM 660 O O . ASN A 1 85 ? 3.916 14.164 -13.453 1 96.31 85 ASN A O 1
ATOM 664 N N . LEU A 1 86 ? 5.961 14.711 -14.297 1 96.88 86 LEU A N 1
ATOM 665 C CA . LEU A 1 86 ? 6.305 15.641 -13.219 1 96.88 86 LEU A CA 1
ATOM 666 C C . LEU A 1 86 ? 5.66 17 -13.445 1 96.88 86 LEU A C 1
ATOM 668 O O . LEU A 1 86 ? 5.703 17.531 -14.555 1 96.88 86 LEU A O 1
ATOM 672 N N . ILE A 1 87 ? 5.098 17.578 -12.414 1 95.69 87 ILE A N 1
ATOM 673 C CA . ILE A 1 87 ? 4.402 18.844 -12.516 1 95.69 87 ILE A CA 1
ATOM 674 C C . ILE A 1 87 ? 4.969 19.828 -11.484 1 95.69 87 ILE A C 1
ATOM 676 O O . ILE A 1 87 ? 5.004 19.531 -10.289 1 95.69 87 ILE A O 1
ATOM 680 N N . TYR A 1 88 ? 5.426 20.906 -11.914 1 96.06 88 TYR A N 1
ATOM 681 C CA . TYR A 1 88 ? 5.691 22.047 -11.031 1 96.06 88 TYR A CA 1
ATOM 682 C C . TYR A 1 88 ? 4.457 22.922 -10.891 1 96.06 88 TYR A C 1
ATOM 684 O O . TYR A 1 88 ? 3.947 23.469 -11.875 1 96.06 88 TYR A O 1
ATOM 692 N N . LEU A 1 89 ? 3.898 23.016 -9.727 1 93.25 89 LEU A N 1
ATOM 693 C CA . LEU A 1 89 ? 2.57 23.578 -9.492 1 93.25 89 LEU A CA 1
ATOM 694 C C . LEU A 1 89 ? 2.498 25.016 -9.977 1 93.25 89 LEU A C 1
ATOM 696 O O . LEU A 1 89 ? 1.464 25.453 -10.492 1 93.25 89 LEU A O 1
ATOM 700 N N . PRO A 1 90 ? 3.482 25.828 -9.852 1 91.94 90 PRO A N 1
ATOM 701 C CA . PRO A 1 90 ? 3.412 27.188 -10.391 1 91.94 90 PRO A CA 1
ATOM 702 C C . PRO A 1 90 ? 3.111 27.219 -11.891 1 91.94 90 PRO A C 1
ATOM 704 O O . PRO A 1 90 ? 2.492 28.156 -12.383 1 91.94 90 PRO A O 1
ATOM 707 N N . ASP A 1 91 ? 3.527 26.203 -12.539 1 88.81 91 ASP A N 1
ATOM 708 C CA . ASP A 1 91 ? 3.268 26.141 -13.969 1 88.81 91 ASP A CA 1
ATOM 709 C C . ASP A 1 91 ? 1.796 25.844 -14.25 1 88.81 91 ASP A C 1
ATOM 711 O O . ASP A 1 91 ? 1.317 26.031 -15.367 1 88.81 91 ASP A O 1
ATOM 715 N N . LEU A 1 92 ? 1.23 25.281 -13.172 1 80.38 92 LEU A N 1
ATOM 716 C CA . LEU A 1 92 ? -0.193 24.984 -13.281 1 80.38 92 LEU A CA 1
ATOM 717 C C . LEU A 1 92 ? -1.036 26.172 -12.844 1 80.38 92 LEU A C 1
ATOM 719 O O . LEU A 1 92 ? -1.101 26.5 -11.656 1 80.38 92 LEU A O 1
ATOM 723 N N . PHE A 1 93 ? -1.65 26.875 -13.625 1 77.62 93 PHE A N 1
ATOM 724 C CA . PHE A 1 93 ? -2.582 27.969 -13.414 1 77.62 93 PHE A CA 1
ATOM 725 C C . PHE A 1 93 ? -1.884 29.156 -12.75 1 77.62 93 PHE A C 1
ATOM 727 O O . PHE A 1 93 ? -2.5 29.891 -11.977 1 77.62 93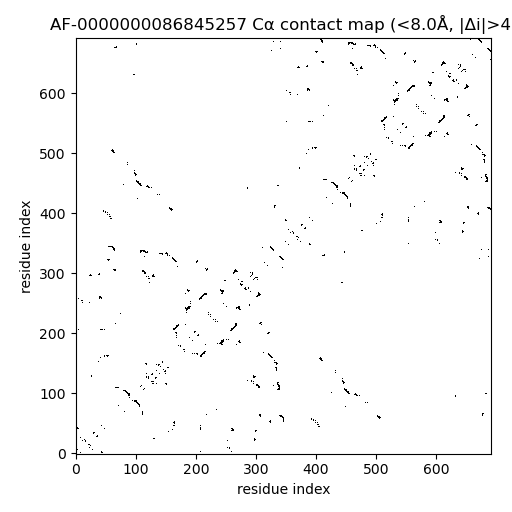 PHE A O 1
ATOM 734 N N . GLY A 1 94 ? -0.571 29.172 -12.758 1 82.5 94 GLY A N 1
ATOM 735 C CA . GLY A 1 94 ? 0.177 30.312 -12.234 1 82.5 94 GLY A CA 1
ATOM 736 C C . GLY A 1 94 ? 0.159 30.375 -10.719 1 82.5 94 GLY A C 1
ATOM 737 O O . GLY A 1 94 ? 0.213 31.469 -10.148 1 82.5 94 GLY A O 1
ATOM 738 N N . LEU A 1 95 ? 0.06 29.25 -10.062 1 85.75 95 LEU A N 1
ATOM 739 C CA . LEU A 1 95 ? 0.034 29.219 -8.609 1 85.75 95 LEU A CA 1
ATOM 740 C C . LEU A 1 95 ? 1.337 29.766 -8.031 1 85.75 95 LEU A C 1
ATOM 742 O O . LEU A 1 95 ? 2.422 29.422 -8.5 1 85.75 95 LEU A O 1
ATOM 746 N N . ASP A 1 96 ? 1.215 30.688 -7.141 1 89.5 96 ASP A N 1
ATOM 747 C CA . ASP A 1 96 ? 2.393 31.281 -6.516 1 89.5 96 ASP A CA 1
ATOM 748 C C . ASP A 1 96 ? 2.867 30.453 -5.332 1 89.5 96 ASP A C 1
ATOM 750 O O . ASP A 1 96 ? 2.75 30.875 -4.18 1 89.5 96 ASP A O 1
ATOM 754 N N . VAL A 1 97 ? 3.35 29.266 -5.48 1 95.69 97 VAL A N 1
ATOM 755 C CA . VAL A 1 97 ? 3.861 28.328 -4.484 1 95.69 97 VAL A CA 1
ATOM 756 C C . VAL A 1 97 ? 5.082 27.609 -5.039 1 95.69 97 VAL A C 1
ATOM 758 O O . VAL A 1 97 ? 5.238 27.469 -6.258 1 95.69 97 VAL A O 1
ATOM 761 N N . LYS A 1 98 ? 6.035 27.312 -4.312 1 97.19 98 LYS A N 1
ATOM 762 C CA . LYS A 1 98 ? 7.105 26.375 -4.664 1 97.19 98 LYS A CA 1
ATOM 763 C C . LYS A 1 98 ? 6.75 24.953 -4.246 1 97.19 98 LYS A C 1
ATOM 765 O O . LYS A 1 98 ? 6.941 24.562 -3.09 1 97.19 98 LYS A O 1
ATOM 770 N N . SER A 1 99 ? 6.238 24.203 -5.133 1 97.31 99 SER A N 1
ATOM 771 C CA . SER A 1 99 ? 5.656 22.891 -4.863 1 97.31 99 SER A CA 1
ATOM 772 C C . SER A 1 99 ? 5.645 22.016 -6.113 1 97.31 99 SER A C 1
ATOM 774 O O . SER A 1 99 ? 5.605 22.531 -7.234 1 97.31 99 SER A O 1
ATOM 776 N N . TRP A 1 100 ? 5.789 20.766 -5.906 1 97.31 100 TRP A N 1
ATOM 777 C CA . TRP A 1 100 ? 5.816 19.797 -6.996 1 97.31 100 TRP A CA 1
ATOM 778 C C . TRP A 1 100 ? 4.719 18.75 -6.824 1 97.31 100 TRP A C 1
ATOM 780 O O . TRP A 1 100 ? 4.352 18.406 -5.695 1 97.31 100 TRP A O 1
ATOM 790 N N . ASP A 1 101 ? 4.172 18.25 -7.93 1 95.62 101 ASP A N 1
ATOM 791 C CA . ASP A 1 101 ? 3.246 17.125 -8.039 1 95.62 101 ASP A CA 1
ATOM 792 C C . ASP A 1 101 ? 3.703 16.141 -9.117 1 95.62 101 ASP A C 1
ATOM 794 O O . ASP A 1 101 ? 4.715 16.359 -9.781 1 95.62 101 ASP A O 1
ATOM 798 N N . ASP A 1 102 ? 2.975 15.023 -9.172 1 97.19 102 ASP A N 1
ATOM 799 C CA . ASP A 1 102 ? 3.219 14.141 -10.305 1 97.19 102 ASP A CA 1
ATOM 800 C C . ASP A 1 102 ? 1.977 13.32 -10.641 1 97.19 102 ASP A C 1
ATOM 802 O O . ASP A 1 102 ? 1.008 13.312 -9.875 1 97.19 102 ASP A O 1
ATOM 806 N N . GLU A 1 103 ? 1.928 12.844 -11.828 1 97.12 103 GLU A N 1
ATOM 807 C CA . GLU A 1 103 ? 0.942 11.906 -12.359 1 97.12 103 GLU A CA 1
ATOM 808 C C . GLU A 1 103 ? 1.601 10.602 -12.789 1 97.12 103 GLU A C 1
ATOM 810 O O . GLU A 1 103 ? 2.734 10.602 -13.273 1 97.12 103 GLU A O 1
ATOM 815 N N . LEU A 1 104 ? 0.882 9.523 -12.594 1 98.06 104 LEU A N 1
ATOM 816 C CA . LEU A 1 104 ? 1.371 8.211 -12.992 1 98.06 104 LEU A CA 1
ATOM 817 C C . LEU A 1 104 ? 0.425 7.566 -14 1 98.06 104 LEU A C 1
ATOM 819 O O . LEU A 1 104 ? -0.793 7.734 -13.914 1 98.06 104 LEU A O 1
ATOM 823 N N . GLU A 1 105 ? 0.952 6.875 -14.953 1 97.81 105 GLU A N 1
ATOM 824 C CA . GLU A 1 105 ? 0.266 5.996 -15.898 1 97.81 105 GLU A CA 1
ATOM 825 C C . GLU A 1 105 ? 0.996 4.664 -16.047 1 97.81 105 GLU A C 1
ATOM 827 O O . GLU A 1 105 ? 2.195 4.633 -16.328 1 97.81 105 GLU A O 1
ATOM 832 N N . PHE A 1 106 ? 0.301 3.545 -15.875 1 97.25 106 PHE A N 1
ATOM 833 C CA . PHE A 1 106 ? 0.979 2.256 -15.93 1 97.25 106 PHE A CA 1
ATOM 834 C C . PHE A 1 106 ? -0.026 1.123 -16.109 1 97.25 106 PHE A C 1
ATOM 836 O O . PHE A 1 106 ? -1.223 1.308 -15.867 1 97.25 106 PHE A O 1
ATOM 843 N N . ASN A 1 107 ? 0.437 -0.012 -16.656 1 96.94 107 ASN A N 1
ATOM 844 C CA . ASN A 1 107 ? -0.309 -1.265 -16.594 1 96.94 107 ASN A CA 1
ATOM 845 C C . ASN A 1 107 ? -0.143 -1.95 -15.242 1 96.94 107 ASN A C 1
ATOM 847 O O . ASN A 1 107 ? 0.974 -2.068 -14.734 1 96.94 107 ASN A O 1
ATOM 851 N N . THR A 1 108 ? -1.167 -2.467 -14.633 1 96.94 108 THR A N 1
ATOM 852 C CA . THR A 1 108 ? -1.168 -2.943 -13.258 1 96.94 108 THR A CA 1
ATOM 853 C C . THR A 1 108 ? -0.427 -4.273 -13.148 1 96.94 108 THR A C 1
ATOM 855 O O . THR A 1 108 ? -0.182 -4.762 -12.039 1 96.94 108 THR A O 1
ATOM 858 N N . GLN A 1 109 ? 0.001 -4.867 -14.281 1 94.5 109 GLN A N 1
ATOM 859 C CA . GLN A 1 109 ? 0.713 -6.141 -14.289 1 94.5 109 GLN A CA 1
ATOM 860 C C . GLN A 1 109 ? 2.166 -5.953 -14.719 1 94.5 109 GLN A C 1
ATOM 862 O O . GLN A 1 109 ? 2.873 -6.93 -14.977 1 94.5 109 GLN A O 1
ATOM 867 N N . ALA A 1 110 ? 2.674 -4.754 -14.805 1 94.25 110 ALA A N 1
ATOM 868 C CA . ALA A 1 110 ? 3.961 -4.496 -15.445 1 94.25 110 ALA A CA 1
ATOM 869 C C . ALA A 1 110 ? 5.082 -4.422 -14.414 1 94.25 110 ALA A C 1
ATOM 871 O O . ALA A 1 110 ? 6.191 -3.986 -14.727 1 94.25 110 ALA A O 1
ATOM 872 N N . SER A 1 111 ? 4.957 -4.75 -13.234 1 96.94 111 SER A N 1
ATOM 873 C CA . SER A 1 111 ? 5.891 -4.914 -12.133 1 96.94 111 SER A CA 1
ATOM 874 C C . SER A 1 111 ? 5.285 -5.754 -11.008 1 96.94 111 SER A C 1
ATOM 876 O O . SER A 1 111 ? 4.395 -6.57 -11.258 1 96.94 111 SER A O 1
ATOM 878 N N . SER A 1 112 ? 5.812 -5.664 -9.805 1 98.56 112 SER A N 1
ATOM 879 C CA . SER A 1 112 ? 5.145 -6.383 -8.727 1 98.56 112 SER A CA 1
ATOM 880 C C . SER A 1 112 ? 3.639 -6.152 -8.758 1 98.56 112 SER A C 1
ATOM 882 O O . SER A 1 112 ? 3.18 -5.016 -8.883 1 98.56 112 SER A O 1
ATOM 884 N N . GLN A 1 113 ? 2.895 -7.277 -8.633 1 98.62 113 GLN A N 1
ATOM 885 C CA . GLN A 1 113 ? 1.45 -7.129 -8.789 1 98.62 113 GLN A CA 1
ATOM 886 C C . GLN A 1 113 ? 0.702 -8.227 -8.039 1 98.62 113 GLN A C 1
ATOM 888 O O . GLN A 1 113 ? 1.282 -9.266 -7.703 1 98.62 113 GLN A O 1
ATOM 893 N N . TRP A 1 114 ? -0.583 -7.926 -7.773 1 98.88 114 TRP A N 1
ATOM 894 C CA . TRP A 1 114 ? -1.615 -8.914 -7.484 1 98.88 114 TRP A CA 1
ATOM 895 C C . TRP A 1 114 ? -2.486 -9.164 -8.711 1 98.88 114 TRP A C 1
ATOM 897 O O . TRP A 1 114 ? -2.879 -8.219 -9.406 1 98.88 114 TRP A O 1
ATOM 907 N N . ASP A 1 115 ? -2.785 -10.398 -8.938 1 98.56 115 ASP A N 1
ATOM 908 C CA . ASP A 1 115 ? -3.908 -10.781 -9.789 1 98.56 115 ASP A CA 1
ATOM 909 C C . ASP A 1 115 ? -5.199 -10.898 -8.984 1 98.56 115 ASP A C 1
ATOM 911 O O . ASP A 1 115 ? -5.285 -11.703 -8.055 1 98.56 115 ASP A O 1
ATOM 915 N N . SER A 1 116 ? -6.188 -10.094 -9.344 1 98.31 116 SER A N 1
ATOM 916 C CA . SER A 1 116 ? -7.492 -10.336 -8.727 1 98.31 116 SER A CA 1
ATOM 917 C C . SER A 1 116 ? -8.086 -11.656 -9.195 1 98.31 116 SER A C 1
ATOM 919 O O . SER A 1 116 ? -7.555 -12.297 -10.109 1 98.31 116 SER A O 1
ATOM 921 N N . LEU A 1 117 ? -9.219 -11.977 -8.602 1 98.81 117 LEU A N 1
ATOM 922 C CA . LEU A 1 117 ? -9.93 -13.195 -8.969 1 98.81 117 LEU A CA 1
ATOM 923 C C . LEU A 1 117 ? -10.625 -13.039 -10.312 1 98.81 117 LEU A C 1
ATOM 925 O O . LEU A 1 117 ? -11.195 -14 -10.836 1 98.81 117 LEU A O 1
ATOM 929 N N . SER A 1 118 ? -10.461 -11.867 -10.945 1 98.62 118 SER A N 1
ATOM 930 C CA . SER A 1 118 ? -11.07 -11.562 -12.234 1 98.62 118 SER A CA 1
ATOM 931 C C . SER A 1 118 ? -10.016 -11.469 -13.336 1 98.62 118 SER A C 1
ATOM 933 O O . SER A 1 118 ? -10.344 -11.203 -14.492 1 98.62 118 SER A O 1
ATOM 935 N N . HIS A 1 119 ? -8.773 -11.688 -13.031 1 98.38 119 HIS A N 1
ATOM 936 C CA . HIS A 1 119 ? -7.68 -11.516 -13.984 1 98.38 119 HIS A CA 1
ATOM 937 C C . HIS A 1 119 ? -7.664 -12.633 -15.016 1 98.38 119 HIS A C 1
ATOM 939 O O . HIS A 1 119 ? -7.531 -12.375 -16.219 1 98.38 119 HIS A O 1
ATOM 945 N N . TYR A 1 120 ? -7.805 -13.898 -14.633 1 98.44 120 TYR A N 1
ATOM 946 C CA . TYR A 1 120 ? -7.691 -15.086 -15.477 1 98.44 120 TYR A CA 1
ATOM 947 C C . TYR A 1 120 ? -8.812 -16.078 -15.172 1 98.44 120 TYR A C 1
ATOM 949 O O . TYR A 1 120 ? -8.891 -16.625 -14.07 1 98.44 120 TYR A O 1
ATOM 957 N N . GLN A 1 121 ? -9.695 -16.344 -16.172 1 98.44 121 GLN A N 1
ATOM 958 C CA . GLN A 1 121 ? -10.859 -17.203 -15.961 1 98.44 121 GLN A CA 1
ATOM 959 C C . GLN A 1 121 ? -10.531 -18.656 -16.219 1 98.44 121 GLN A C 1
ATOM 961 O O . GLN A 1 121 ? -9.484 -18.969 -16.797 1 98.44 121 GLN A O 1
ATOM 966 N N . HIS A 1 122 ? -11.336 -19.531 -15.703 1 98.5 122 HIS A N 1
ATOM 967 C CA . HIS A 1 122 ? -11.312 -20.891 -16.234 1 98.5 122 HIS A CA 1
ATOM 968 C C . HIS A 1 122 ? -11.555 -20.906 -17.734 1 98.5 122 HIS A C 1
ATOM 970 O O . HIS A 1 122 ? -12.578 -20.422 -18.203 1 98.5 122 HIS A O 1
ATOM 976 N N . GLN A 1 123 ? -10.688 -21.469 -18.5 1 97.44 123 GLN A N 1
ATOM 977 C CA . GLN A 1 123 ? -10.641 -21.219 -19.938 1 97.44 123 GLN A CA 1
ATOM 978 C C . GLN A 1 123 ? -11.773 -21.938 -20.656 1 97.44 123 GLN A C 1
ATOM 980 O O . GLN A 1 123 ? -12.305 -21.438 -21.641 1 97.44 123 GLN A O 1
ATOM 985 N N . THR A 1 124 ? -12.133 -23.109 -20.203 1 96.75 124 THR A N 1
ATOM 986 C CA . THR A 1 124 ? -13.18 -23.875 -20.875 1 96.75 124 THR A CA 1
ATOM 987 C C . THR A 1 124 ? -14.547 -23.266 -20.609 1 96.75 124 THR A C 1
ATOM 989 O O . THR A 1 124 ? -15.328 -23.047 -21.531 1 96.75 124 THR A O 1
ATOM 992 N N . SER A 1 125 ? -14.836 -22.891 -19.375 1 97.31 125 SER A N 1
ATOM 993 C CA . SER A 1 125 ? -16.156 -22.375 -19.031 1 97.31 125 SER A CA 1
ATOM 994 C C . SER A 1 125 ? -16.219 -20.859 -19.266 1 97.31 125 SER A C 1
ATOM 996 O O . SER A 1 125 ? -17.297 -20.312 -19.453 1 97.31 125 SER A O 1
ATOM 998 N N . GLY A 1 126 ? -15.094 -20.203 -19.141 1 97.12 126 GLY A N 1
ATOM 999 C CA . GLY A 1 126 ? -15.031 -18.75 -19.25 1 97.12 126 GLY A CA 1
ATOM 1000 C C . GLY A 1 126 ? -15.422 -18.031 -17.984 1 97.12 126 GLY A C 1
ATOM 1001 O O . GLY A 1 126 ? -15.57 -16.812 -17.969 1 97.12 126 GLY A O 1
ATOM 1002 N N . LEU A 1 127 ? -15.516 -18.734 -16.891 1 98.5 127 LEU A N 1
ATOM 1003 C CA . LEU A 1 127 ? -16.062 -18.156 -15.664 1 98.5 127 LEU A CA 1
ATOM 1004 C C . LEU A 1 127 ? -14.961 -17.797 -14.688 1 98.5 127 LEU A C 1
ATOM 1006 O O . LEU A 1 127 ? -13.93 -18.469 -14.617 1 98.5 127 LEU A O 1
ATOM 1010 N N . ALA A 1 128 ? -15.188 -16.656 -13.992 1 98.69 128 ALA A N 1
ATOM 1011 C CA . ALA A 1 128 ? -14.32 -16.234 -12.898 1 98.69 128 ALA A CA 1
ATOM 1012 C C . ALA A 1 128 ? -14.742 -16.891 -11.586 1 98.69 128 ALA A C 1
ATOM 1014 O O . ALA A 1 128 ? -15.57 -17.797 -11.578 1 98.69 128 ALA A O 1
ATOM 1015 N N . TYR A 1 129 ? -14.086 -16.484 -10.516 1 98.81 129 TYR A N 1
ATOM 1016 C CA . TYR A 1 129 ? -14.312 -17.062 -9.195 1 98.81 129 TYR A CA 1
ATOM 1017 C C . TYR A 1 129 ? -15.805 -17.109 -8.867 1 98.81 129 TYR A C 1
ATOM 1019 O O . TYR A 1 129 ? -16.531 -16.141 -9.102 1 98.81 129 TYR A O 1
ATOM 1027 N N . ASN A 1 130 ? -16.203 -18.25 -8.336 1 98.69 130 ASN A N 1
ATOM 1028 C CA . ASN A 1 130 ? -17.547 -18.484 -7.809 1 98.69 130 ASN A CA 1
ATOM 1029 C C . ASN A 1 130 ? -18.594 -18.391 -8.906 1 98.69 130 ASN A C 1
ATOM 1031 O O . ASN A 1 130 ? -19.734 -17.984 -8.641 1 98.69 130 ASN A O 1
ATOM 1035 N N . GLY A 1 131 ? -18.172 -18.594 -10.133 1 98.44 131 GLY A N 1
ATOM 1036 C CA . GLY A 1 131 ? -19.078 -18.734 -11.266 1 98.44 131 GLY A CA 1
ATOM 1037 C C . GLY A 1 131 ? -19.469 -17.406 -11.883 1 98.44 131 GLY A C 1
ATOM 1038 O O . GLY A 1 131 ? -20.438 -17.344 -12.656 1 98.44 131 GLY A O 1
ATOM 1039 N N . PHE A 1 132 ? -18.828 -16.406 -11.617 1 98.62 132 PHE A N 1
ATOM 1040 C CA . PHE A 1 132 ? -19.172 -15.109 -12.164 1 98.62 132 PHE A CA 1
ATOM 1041 C C . PHE A 1 132 ? -18.75 -15.008 -13.625 1 98.62 132 PHE A C 1
ATOM 1043 O O . PHE A 1 132 ? -17.672 -15.461 -13.992 1 98.62 132 PHE A O 1
ATOM 1050 N N . SER A 1 133 ? -19.641 -14.484 -14.422 1 98 133 SER A N 1
ATOM 1051 C CA . SER A 1 133 ? -19.312 -14.094 -15.789 1 98 133 SER A CA 1
ATOM 1052 C C . SER A 1 133 ? -18.844 -12.648 -15.844 1 98 133 SER A C 1
ATOM 1054 O O . SER A 1 133 ? -19.406 -11.773 -15.188 1 98 133 SER A O 1
ATOM 1056 N N . LEU A 1 134 ? -17.812 -12.469 -16.594 1 98.12 134 LEU A N 1
ATOM 1057 C CA . LEU A 1 134 ? -17.234 -11.125 -16.688 1 98.12 134 LEU A CA 1
ATOM 1058 C C . LEU A 1 134 ? -17.469 -10.523 -18.062 1 98.12 134 LEU A C 1
ATOM 1060 O O . LEU A 1 134 ? -17.391 -11.227 -19.078 1 98.12 134 LEU A O 1
ATOM 1064 N N . ASP A 1 135 ? -17.781 -9.273 -18.141 1 96.44 135 ASP A N 1
ATOM 1065 C CA . ASP A 1 135 ? -17.828 -8.508 -19.375 1 96.44 135 ASP A CA 1
ATOM 1066 C C . ASP A 1 135 ? -17.484 -7.039 -19.125 1 96.44 135 ASP A C 1
ATOM 1068 O O . ASP A 1 135 ? -17.297 -6.629 -17.969 1 96.44 135 ASP A O 1
ATOM 1072 N N . LYS A 1 136 ? -17.344 -6.348 -20.156 1 95.75 136 LYS A N 1
ATOM 1073 C CA . LYS A 1 136 ? -16.906 -4.957 -20.078 1 95.75 136 LYS A CA 1
ATOM 1074 C C . LYS A 1 136 ? -17.875 -4.125 -19.25 1 95.75 136 LYS A C 1
ATOM 1076 O O . LYS A 1 136 ? -17.453 -3.285 -18.438 1 95.75 136 LYS A O 1
ATOM 1081 N N . GLN A 1 137 ? -19.078 -4.324 -19.406 1 96.19 137 GLN A N 1
ATOM 1082 C CA . GLN A 1 137 ? -20.094 -3.559 -18.688 1 96.19 137 GLN A CA 1
ATOM 1083 C C . GLN A 1 137 ? -20 -3.797 -17.188 1 96.19 137 GLN A C 1
ATOM 1085 O O . GLN A 1 137 ? -19.969 -2.844 -16.406 1 96.19 137 GLN A O 1
ATOM 1090 N N . GLY A 1 138 ? -19.953 -5.07 -16.766 1 96.75 138 GLY A N 1
ATOM 1091 C CA . GLY A 1 138 ? -19.844 -5.398 -15.344 1 96.75 138 GLY A CA 1
ATOM 1092 C C . GLY A 1 138 ? -18.578 -4.879 -14.703 1 96.75 138 GLY A C 1
ATOM 1093 O O . GLY A 1 138 ? -18.578 -4.469 -13.539 1 96.75 138 GLY A O 1
ATOM 1094 N N . LEU A 1 139 ? -17.531 -4.848 -15.445 1 97.88 139 LEU A N 1
ATOM 1095 C CA . LEU A 1 139 ? -16.219 -4.469 -14.922 1 97.88 139 LEU A CA 1
ATOM 1096 C C . LEU A 1 139 ? -16.016 -2.957 -15 1 97.88 139 LEU A C 1
ATOM 1098 O O . LEU A 1 139 ? -14.977 -2.441 -14.586 1 97.88 139 LEU A O 1
ATOM 1102 N N . SER A 1 140 ? -17 -2.17 -15.477 1 96.56 140 SER A N 1
ATOM 1103 C CA . SER A 1 140 ? -16.828 -0.732 -15.672 1 96.56 140 SER A CA 1
ATOM 1104 C C . SER A 1 140 ? -17.594 0.06 -14.625 1 96.56 140 SER A C 1
ATOM 1106 O O . SER A 1 140 ? -17.812 1.264 -14.781 1 96.56 140 SER A O 1
ATOM 1108 N N . VAL A 1 141 ? -17.969 -0.618 -13.523 1 96.19 141 VAL A N 1
ATOM 1109 C CA . VAL A 1 141 ? -18.672 0.084 -12.461 1 96.19 141 VAL A CA 1
ATOM 1110 C C . VAL A 1 141 ? -17.766 1.148 -11.852 1 96.19 141 VAL A C 1
ATOM 1112 O O . VAL A 1 141 ? -16.547 1.022 -11.891 1 96.19 141 VAL A O 1
ATOM 1115 N N . GLU A 1 142 ? -18.359 2.172 -11.258 1 93.19 142 GLU A N 1
ATOM 1116 C CA . GLU A 1 142 ? -17.594 3.316 -10.781 1 93.19 142 GLU A CA 1
ATOM 1117 C C . GLU A 1 142 ? -17.578 3.373 -9.258 1 93.19 142 GLU A C 1
ATOM 1119 O O . GLU A 1 142 ? -17.016 4.305 -8.672 1 93.19 142 GLU A O 1
ATOM 1124 N N . SER A 1 143 ? -18.172 2.482 -8.602 1 95.62 143 SER A N 1
ATOM 1125 C CA . SER A 1 143 ? -18.156 2.396 -7.148 1 95.62 143 SER A CA 1
ATOM 1126 C C . SER A 1 143 ? -18.109 0.945 -6.68 1 95.62 143 SER A C 1
ATOM 1128 O O . SER A 1 143 ? -18.734 0.071 -7.285 1 95.62 143 SER A O 1
ATOM 1130 N N . THR A 1 144 ? -17.406 0.728 -5.621 1 96.75 144 THR A N 1
ATOM 1131 C CA . THR A 1 144 ? -17.297 -0.612 -5.055 1 96.75 144 THR A CA 1
ATOM 1132 C C . THR A 1 144 ? -18.641 -1.121 -4.578 1 96.75 144 THR A C 1
ATOM 1134 O O . THR A 1 144 ? -18.953 -2.309 -4.711 1 96.75 144 THR A O 1
ATOM 1137 N N . ALA A 1 145 ? -19.453 -0.25 -4.047 1 94.44 145 ALA A N 1
ATOM 1138 C CA . ALA A 1 145 ? -20.766 -0.625 -3.537 1 94.44 145 ALA A CA 1
ATOM 1139 C C . ALA A 1 145 ? -21.641 -1.229 -4.641 1 94.44 145 ALA A C 1
ATOM 1141 O O . ALA A 1 145 ? -22.469 -2.1 -4.379 1 94.44 145 ALA A O 1
ATOM 1142 N N . LYS A 1 146 ? -21.406 -0.856 -5.887 1 95.5 146 LYS A N 1
ATOM 1143 C CA . LYS A 1 146 ? -22.203 -1.322 -7.023 1 95.5 146 LYS A CA 1
ATOM 1144 C C . LYS A 1 146 ? -21.516 -2.496 -7.719 1 95.5 146 LYS A C 1
ATOM 1146 O O . LYS A 1 146 ? -22.094 -3.096 -8.633 1 95.5 146 LYS A O 1
ATOM 1151 N N . ASN A 1 147 ? -20.344 -2.785 -7.312 1 97.75 147 ASN A N 1
ATOM 1152 C CA . ASN A 1 147 ? -19.562 -3.842 -7.949 1 97.75 147 ASN A CA 1
ATOM 1153 C C . ASN A 1 147 ? -19.906 -5.211 -7.363 1 97.75 147 ASN A C 1
ATOM 1155 O O . ASN A 1 147 ? -19.672 -5.453 -6.176 1 97.75 147 ASN A O 1
ATOM 1159 N N . LYS A 1 148 ? -20.328 -6.117 -8.172 1 96.5 148 LYS A N 1
ATOM 1160 C CA . LYS A 1 148 ? -20.719 -7.441 -7.695 1 96.5 148 LYS A CA 1
ATOM 1161 C C . LYS A 1 148 ? -19.719 -8.508 -8.148 1 96.5 148 LYS A C 1
ATOM 1163 O O . LYS A 1 148 ? -19.953 -9.703 -7.961 1 96.5 148 LYS A O 1
ATOM 1168 N N . LEU A 1 149 ? -18.688 -8.086 -8.836 1 98.56 149 LEU A N 1
ATOM 1169 C CA . LEU A 1 149 ? -17.703 -9 -9.383 1 98.56 149 LEU A CA 1
ATOM 1170 C C . LEU A 1 149 ? -16.484 -9.109 -8.461 1 98.56 149 LEU A C 1
ATOM 1172 O O . LEU A 1 149 ? -16.234 -8.203 -7.66 1 98.56 149 LEU A O 1
ATOM 1176 N N . PRO A 1 150 ? -15.727 -10.227 -8.438 1 98.62 150 PRO A N 1
ATOM 1177 C CA . PRO A 1 150 ? -14.656 -10.484 -7.473 1 98.62 150 PRO A CA 1
ATOM 1178 C C . PRO A 1 150 ? -13.352 -9.781 -7.836 1 98.62 150 PRO A C 1
ATOM 1180 O O . PRO A 1 150 ? -12.344 -10.438 -8.125 1 98.62 150 PRO A O 1
ATOM 1183 N N . THR A 1 151 ? -13.367 -8.477 -7.789 1 98.69 151 THR A N 1
ATOM 1184 C CA . THR A 1 151 ? -12.227 -7.625 -8.102 1 98.69 151 THR A CA 1
ATOM 1185 C C . THR A 1 151 ? -11.57 -7.109 -6.82 1 98.69 151 THR A C 1
ATOM 1187 O O . THR A 1 151 ? -12.039 -7.398 -5.719 1 98.69 151 THR A O 1
ATOM 1190 N N . LEU A 1 152 ? -10.453 -6.434 -6.945 1 98.5 152 LEU A N 1
ATOM 1191 C CA . LEU A 1 152 ? -9.562 -6.145 -5.82 1 98.5 152 LEU A CA 1
ATOM 1192 C C . LEU A 1 152 ? -10.195 -5.125 -4.883 1 98.5 152 LEU A C 1
ATOM 1194 O O . LEU A 1 152 ? -9.844 -5.055 -3.703 1 98.5 152 LEU A O 1
ATOM 1198 N N . ASP A 1 153 ? -11.062 -4.266 -5.391 1 98.5 153 ASP A N 1
ATOM 1199 C CA . ASP A 1 153 ? -11.617 -3.182 -4.586 1 98.5 153 ASP A CA 1
ATOM 1200 C C . ASP A 1 153 ? -12.312 -3.723 -3.34 1 98.5 153 ASP A C 1
ATOM 1202 O O . ASP A 1 153 ? -12.312 -3.074 -2.291 1 98.5 153 ASP A O 1
ATOM 1206 N N . HIS A 1 154 ? -12.812 -4.953 -3.383 1 98.38 154 HIS A N 1
ATOM 1207 C CA . HIS A 1 154 ? -13.523 -5.543 -2.256 1 98.38 154 HIS A CA 1
ATOM 1208 C C . HIS A 1 154 ? -12.57 -5.863 -1.11 1 98.38 154 HIS A C 1
ATOM 1210 O O . HIS A 1 154 ? -13.008 -6.086 0.022 1 98.38 154 HIS A O 1
ATOM 1216 N N . TRP A 1 155 ? -11.219 -5.969 -1.41 1 98.69 155 TRP A N 1
ATOM 1217 C CA . TRP A 1 155 ? -10.234 -6.184 -0.357 1 98.69 155 TRP A CA 1
ATOM 1218 C C . TRP A 1 155 ? -10.32 -5.09 0.702 1 98.69 155 TRP A C 1
ATOM 1220 O O . TRP A 1 155 ? -10.117 -5.348 1.89 1 98.69 155 TRP A O 1
ATOM 1230 N N . HIS A 1 156 ? -10.609 -3.902 0.315 1 98.5 156 HIS A N 1
ATOM 1231 C CA . HIS A 1 156 ? -10.586 -2.746 1.205 1 98.5 156 HIS A CA 1
ATOM 1232 C C . HIS A 1 156 ? -11.742 -2.799 2.203 1 98.5 156 HIS A C 1
ATOM 1234 O O . HIS A 1 156 ? -11.617 -2.303 3.326 1 98.5 156 HIS A O 1
ATOM 1240 N N . THR A 1 157 ? -12.805 -3.453 1.854 1 95.44 157 THR A N 1
ATOM 1241 C CA . THR A 1 157 ? -13.938 -3.574 2.766 1 95.44 157 THR A CA 1
ATOM 1242 C C . THR A 1 157 ? -13.617 -4.547 3.898 1 95.44 157 THR A C 1
ATOM 1244 O O . THR A 1 157 ? -14.148 -4.414 5.004 1 95.44 157 THR A O 1
ATOM 1247 N N . ARG A 1 158 ? -12.703 -5.461 3.656 1 95.75 158 ARG A N 1
ATOM 1248 C CA . ARG A 1 158 ? -12.367 -6.434 4.691 1 95.75 158 ARG A CA 1
ATOM 1249 C C . ARG A 1 158 ? -11.062 -6.066 5.383 1 95.75 158 ARG A C 1
ATOM 1251 O O . ARG A 1 158 ? -10.555 -6.832 6.207 1 95.75 158 ARG A O 1
ATOM 1258 N N . GLY A 1 159 ? -10.43 -5 4.977 1 97.88 159 GLY A N 1
ATOM 1259 C CA . GLY A 1 159 ? -9.195 -4.59 5.621 1 97.88 159 GLY A CA 1
ATOM 1260 C C . GLY A 1 159 ? -7.957 -5.148 4.949 1 97.88 159 GLY A C 1
ATOM 1261 O O . GLY A 1 159 ? -6.922 -5.332 5.598 1 97.88 159 GLY A O 1
ATOM 1262 N N . CYS A 1 160 ? -8.086 -5.516 3.664 1 98.69 160 CYS A N 1
ATOM 1263 C CA . CYS A 1 160 ? -6.992 -5.992 2.828 1 98.69 160 CYS A CA 1
ATOM 1264 C C . CYS A 1 160 ? -6.301 -7.191 3.463 1 98.69 160 CYS A C 1
ATOM 1266 O O . CYS A 1 160 ? -6.957 -8.164 3.85 1 98.69 160 CYS A O 1
ATOM 1268 N N . ILE A 1 161 ? -4.938 -7.215 3.465 1 98.88 161 ILE A N 1
ATOM 1269 C CA . ILE A 1 161 ? -4.258 -8.406 3.967 1 98.88 161 ILE A CA 1
ATOM 1270 C C . ILE A 1 161 ? -3.404 -8.039 5.18 1 98.88 161 ILE A C 1
ATOM 1272 O O . ILE A 1 161 ? -2.576 -7.125 5.113 1 98.88 161 ILE A O 1
ATOM 1276 N N . ALA A 1 162 ? -3.627 -8.578 6.266 1 98.88 162 ALA A N 1
ATOM 1277 C CA . ALA A 1 162 ? -2.732 -8.797 7.398 1 98.88 162 ALA A CA 1
ATOM 1278 C C . ALA A 1 162 ? -2.625 -10.281 7.738 1 98.88 162 ALA A C 1
ATOM 1280 O O . ALA A 1 162 ? -3.621 -10.914 8.094 1 98.88 162 ALA A O 1
ATOM 1281 N N . ALA A 1 163 ? -1.479 -10.844 7.531 1 98.88 163 ALA A N 1
ATOM 1282 C CA . ALA A 1 163 ? -1.316 -12.289 7.609 1 98.88 163 ALA A CA 1
ATOM 1283 C C . ALA A 1 163 ? 0.111 -12.664 8 1 98.88 163 ALA A C 1
ATOM 1285 O O . ALA A 1 163 ? 0.964 -11.789 8.164 1 98.88 163 ALA A O 1
ATOM 1286 N N . ARG A 1 164 ? 0.304 -13.906 8.312 1 98.94 164 ARG A N 1
ATOM 1287 C CA . ARG A 1 164 ? 1.658 -14.453 8.352 1 98.94 164 ARG A CA 1
ATOM 1288 C C . ARG A 1 164 ? 2.152 -14.797 6.949 1 98.94 164 ARG A C 1
ATOM 1290 O O . ARG A 1 164 ? 1.442 -15.445 6.176 1 98.94 164 ARG A O 1
ATOM 1297 N N . GLY A 1 165 ? 3.266 -14.211 6.586 1 98.94 165 GLY A N 1
ATOM 1298 C CA . GLY A 1 165 ? 3.955 -14.617 5.371 1 98.94 165 GLY A CA 1
ATOM 1299 C C . GLY A 1 165 ? 5.051 -15.641 5.625 1 98.94 165 GLY A C 1
ATOM 1300 O O . GLY A 1 165 ? 5.695 -15.617 6.676 1 98.94 165 GLY A O 1
ATOM 1301 N N . ILE A 1 166 ? 5.266 -16.516 4.699 1 99 166 ILE A N 1
ATOM 1302 C CA . ILE A 1 166 ? 6.379 -17.453 4.754 1 99 166 ILE A CA 1
ATOM 1303 C C . ILE A 1 166 ? 7.137 -17.438 3.426 1 99 166 ILE A C 1
ATOM 1305 O O . ILE A 1 166 ? 6.531 -17.297 2.361 1 99 166 ILE A O 1
ATOM 1309 N N . LEU A 1 167 ? 8.414 -17.516 3.514 1 99 167 LEU A N 1
ATOM 1310 C CA . LEU A 1 167 ? 9.25 -17.516 2.322 1 99 167 LEU A CA 1
ATOM 1311 C C . LEU A 1 167 ? 9.852 -18.891 2.09 1 99 167 LEU A C 1
ATOM 1313 O O . LEU A 1 167 ? 10.555 -19.422 2.957 1 99 167 LEU A O 1
ATOM 1317 N N . LEU A 1 168 ? 9.484 -19.516 1.02 1 98.94 168 LEU A N 1
ATOM 1318 C CA . LEU A 1 168 ? 10.266 -20.625 0.474 1 98.94 168 LEU A CA 1
ATOM 1319 C C . LEU A 1 168 ? 11.305 -20.109 -0.518 1 98.94 168 LEU A C 1
ATOM 1321 O O . LEU A 1 168 ? 11.016 -19.969 -1.708 1 98.94 168 LEU A O 1
ATOM 1325 N N . ASP A 1 169 ? 12.453 -19.906 -0.03 1 98.88 169 ASP A N 1
ATOM 1326 C CA . ASP A 1 169 ? 13.547 -19.375 -0.834 1 98.88 169 ASP A CA 1
ATOM 1327 C C . ASP A 1 169 ? 14.172 -20.453 -1.709 1 98.88 169 ASP A C 1
ATOM 1329 O O . ASP A 1 169 ? 15.297 -20.891 -1.454 1 98.88 169 ASP A O 1
ATOM 1333 N N . PHE A 1 170 ? 13.516 -20.766 -2.77 1 98.88 170 PHE A N 1
ATOM 1334 C CA . PHE A 1 170 ? 13.922 -21.906 -3.586 1 98.88 170 PHE A CA 1
ATOM 1335 C C . PHE A 1 170 ? 15.266 -21.625 -4.266 1 98.88 170 PHE A C 1
ATOM 1337 O O . PHE A 1 170 ? 16.078 -22.531 -4.438 1 98.88 170 PHE A O 1
ATOM 1344 N N . LYS A 1 171 ? 15.492 -20.406 -4.723 1 98.69 171 LYS A N 1
ATOM 1345 C CA . LYS A 1 171 ? 16.781 -20.047 -5.293 1 98.69 171 LYS A CA 1
ATOM 1346 C C . LYS A 1 171 ? 17.922 -20.406 -4.332 1 98.69 171 LYS A C 1
ATOM 1348 O O . LYS A 1 171 ? 18.891 -21.047 -4.723 1 98.69 171 LYS A O 1
ATOM 1353 N N . ALA A 1 172 ? 17.812 -19.922 -3.115 1 98.75 172 ALA A N 1
ATOM 1354 C CA . ALA A 1 172 ? 18.828 -20.203 -2.111 1 98.75 172 ALA A CA 1
ATOM 1355 C C . ALA A 1 172 ? 18.938 -21.703 -1.837 1 98.75 172 ALA A C 1
ATOM 1357 O O . ALA A 1 172 ? 20.031 -22.234 -1.681 1 98.75 172 ALA A O 1
ATOM 1358 N N . TYR A 1 173 ? 17.812 -22.375 -1.695 1 98.81 173 TYR A N 1
ATOM 1359 C CA . TYR A 1 173 ? 17.766 -23.812 -1.477 1 98.81 173 TYR A CA 1
ATOM 1360 C C . TYR A 1 173 ? 18.516 -24.562 -2.576 1 98.81 173 TYR A C 1
ATOM 1362 O O . TYR A 1 173 ? 19.344 -25.422 -2.291 1 98.81 173 TYR A O 1
ATOM 1370 N N . ALA A 1 174 ? 18.219 -24.234 -3.852 1 98.62 174 ALA A N 1
ATOM 1371 C CA . ALA A 1 174 ? 18.875 -24.875 -4.992 1 98.62 174 ALA A CA 1
ATOM 1372 C C . ALA A 1 174 ? 20.375 -24.656 -4.953 1 98.62 174 ALA A C 1
ATOM 1374 O O . ALA A 1 174 ? 21.156 -25.562 -5.25 1 98.62 174 ALA A O 1
ATOM 1375 N N . GLU A 1 175 ? 20.766 -23.422 -4.621 1 98.19 175 GLU A N 1
ATOM 1376 C CA . GLU A 1 175 ? 22.188 -23.125 -4.52 1 98.19 175 GLU A CA 1
ATOM 1377 C C . GLU A 1 175 ? 22.844 -23.953 -3.432 1 98.19 175 GLU A C 1
ATOM 1379 O O . GLU A 1 175 ? 23.922 -24.531 -3.652 1 98.19 175 GLU A O 1
ATOM 1384 N N . GLU A 1 176 ? 22.25 -24.016 -2.299 1 98.19 176 GLU A N 1
ATOM 1385 C CA . GLU A 1 176 ? 22.828 -24.734 -1.168 1 98.19 176 GLU A CA 1
ATOM 1386 C C . GLU A 1 176 ? 22.906 -26.234 -1.443 1 98.19 176 GLU A C 1
ATOM 1388 O O . GLU A 1 176 ? 23.828 -26.906 -0.987 1 98.19 176 GLU A O 1
ATOM 1393 N N . LYS A 1 177 ? 22.016 -26.766 -2.186 1 98.25 177 LYS A N 1
ATOM 1394 C CA . LYS A 1 177 ? 21.969 -28.188 -2.51 1 98.25 177 LYS A CA 1
ATOM 1395 C C . LYS A 1 177 ? 22.734 -28.469 -3.801 1 98.25 177 LYS A C 1
ATOM 1397 O O . LYS A 1 177 ? 22.797 -29.625 -4.25 1 98.25 177 LYS A O 1
ATOM 1402 N N . LYS A 1 178 ? 23.25 -27.484 -4.48 1 97.69 178 LYS A N 1
ATOM 1403 C CA . LYS A 1 178 ? 24 -27.578 -5.73 1 97.69 178 LYS A CA 1
ATOM 1404 C C . LYS A 1 178 ? 23.141 -28.188 -6.836 1 97.69 178 LYS A C 1
ATOM 1406 O O . LYS A 1 178 ? 23.609 -29.031 -7.605 1 97.69 178 LYS A O 1
ATOM 1411 N N . MET A 1 179 ? 21.875 -27.812 -6.832 1 96.94 179 MET A N 1
ATOM 1412 C CA . MET A 1 179 ? 20.938 -28.203 -7.883 1 96.94 179 MET A CA 1
ATOM 1413 C C . MET A 1 179 ? 21 -27.219 -9.055 1 96.94 179 MET A C 1
ATOM 1415 O O . MET A 1 179 ? 21.094 -26.016 -8.852 1 96.94 179 MET A O 1
ATOM 1419 N N . PRO A 1 180 ? 21.047 -27.766 -10.281 1 96.06 180 PRO A N 1
ATOM 1420 C CA . PRO A 1 180 ? 20.891 -26.844 -11.398 1 96.06 180 PRO A CA 1
ATOM 1421 C C . PRO A 1 180 ? 19.547 -26.109 -11.383 1 96.06 180 PRO A C 1
ATOM 1423 O O . PRO A 1 180 ? 18.5 -26.75 -11.328 1 96.06 180 PRO A O 1
ATOM 1426 N N . PHE A 1 181 ? 19.625 -24.797 -11.367 1 96.88 181 PHE A N 1
ATOM 1427 C CA . PHE A 1 181 ? 18.422 -24 -11.336 1 96.88 181 PHE A CA 1
ATOM 1428 C C . PHE A 1 181 ? 18.672 -22.594 -11.898 1 96.88 181 PHE A C 1
ATOM 1430 O O . PHE A 1 181 ? 19.719 -22 -11.641 1 96.88 181 PHE A O 1
ATOM 1437 N N . GLY A 1 182 ? 17.75 -22.125 -12.688 1 95.81 182 GLY A N 1
ATOM 1438 C CA . GLY A 1 182 ? 17.766 -20.766 -13.203 1 95.81 182 GLY A CA 1
ATOM 1439 C C . GLY A 1 182 ? 16.375 -20.219 -13.469 1 95.81 182 GLY A C 1
ATOM 1440 O O . GLY A 1 182 ? 15.5 -20.938 -13.977 1 95.81 182 GLY A O 1
ATOM 1441 N N . PRO A 1 183 ? 16.141 -18.938 -13.18 1 96.75 183 PRO A N 1
ATOM 1442 C CA . PRO A 1 183 ? 14.812 -18.344 -13.305 1 96.75 183 PRO A CA 1
ATOM 1443 C C . PRO A 1 183 ? 14.25 -18.438 -14.719 1 96.75 183 PRO A C 1
ATOM 1445 O O . PRO A 1 183 ? 13.031 -18.484 -14.898 1 96.75 183 PRO A O 1
ATOM 1448 N N . PHE A 1 184 ? 15.109 -18.5 -15.75 1 95.88 184 PHE A N 1
ATOM 1449 C CA . PHE A 1 184 ? 14.641 -18.469 -17.141 1 95.88 184 PHE A CA 1
ATOM 1450 C C . PHE A 1 184 ? 14.953 -19.781 -17.844 1 95.88 184 PHE A C 1
ATOM 1452 O O . PHE A 1 184 ? 15.094 -19.828 -19.062 1 95.88 184 PHE A O 1
ATOM 1459 N N . GLU A 1 185 ? 15.07 -20.859 -17.062 1 94.75 185 GLU A N 1
ATOM 1460 C CA . GLU A 1 185 ? 15.414 -22.156 -17.641 1 94.75 185 GLU A CA 1
ATOM 1461 C C . GLU A 1 185 ? 14.211 -23.109 -17.625 1 94.75 185 GLU A C 1
ATOM 1463 O O . GLU A 1 185 ? 14.336 -24.281 -17.969 1 94.75 185 GLU A O 1
ATOM 1468 N N . GLY A 1 186 ? 13.078 -22.625 -17.172 1 95.81 186 GLY A N 1
ATOM 1469 C CA . GLY A 1 186 ? 11.844 -23.391 -17.234 1 95.81 186 GLY A CA 1
ATOM 1470 C C . GLY A 1 186 ? 11.766 -24.484 -16.188 1 95.81 186 GLY A C 1
ATOM 1471 O O . GLY A 1 186 ? 11.141 -25.516 -16.406 1 95.81 186 GLY A O 1
ATOM 1472 N N . HIS A 1 187 ? 12.484 -24.281 -15.117 1 97.19 187 HIS A N 1
ATOM 1473 C CA . HIS A 1 187 ? 12.414 -25.266 -14.039 1 97.19 187 HIS A CA 1
ATOM 1474 C C . HIS A 1 187 ? 11.016 -25.297 -13.43 1 97.19 187 HIS A C 1
ATOM 1476 O O . HIS A 1 187 ? 10.414 -24.266 -13.164 1 97.19 187 HIS A O 1
ATOM 1482 N N . ARG A 1 188 ? 10.562 -26.5 -13.242 1 98.19 188 ARG A N 1
ATOM 1483 C CA . ARG A 1 188 ? 9.258 -26.734 -12.625 1 98.19 188 ARG A CA 1
ATOM 1484 C C . ARG A 1 188 ? 9.398 -27.172 -11.18 1 98.19 188 ARG A C 1
ATOM 1486 O O . ARG A 1 188 ? 9.766 -28.328 -10.906 1 98.19 188 ARG A O 1
ATOM 1493 N N . ILE A 1 189 ? 9.117 -26.297 -10.25 1 98.75 189 ILE A N 1
ATOM 1494 C CA . ILE A 1 189 ? 9.258 -26.562 -8.828 1 98.75 189 ILE A CA 1
ATOM 1495 C C . ILE A 1 189 ? 8.062 -27.375 -8.328 1 98.75 189 ILE A C 1
ATOM 1497 O O . ILE A 1 189 ? 6.949 -26.859 -8.219 1 98.75 189 ILE A O 1
ATOM 1501 N N . THR A 1 190 ? 8.258 -28.609 -8.016 1 98.62 190 THR A N 1
ATOM 1502 C CA . THR A 1 190 ? 7.184 -29.531 -7.645 1 98.62 190 THR A CA 1
ATOM 1503 C C . THR A 1 190 ? 6.812 -29.359 -6.172 1 98.62 190 THR A C 1
ATOM 1505 O O . THR A 1 190 ? 7.512 -28.688 -5.426 1 98.62 190 THR A O 1
ATOM 1508 N N . VAL A 1 191 ? 5.703 -30 -5.793 1 98.81 191 VAL A N 1
ATOM 1509 C CA . VAL A 1 191 ? 5.277 -30 -4.398 1 98.81 191 VAL A CA 1
ATOM 1510 C C . VAL A 1 191 ? 6.371 -30.609 -3.525 1 98.81 191 VAL A C 1
ATOM 1512 O O . VAL A 1 191 ? 6.66 -30.109 -2.438 1 98.81 191 VAL A O 1
ATOM 1515 N N . ASP A 1 192 ? 6.973 -31.703 -4.016 1 98.75 192 ASP A N 1
ATOM 1516 C CA . ASP A 1 192 ? 8.062 -32.344 -3.275 1 98.75 192 ASP A CA 1
ATOM 1517 C C . ASP A 1 192 ? 9.219 -31.359 -3.064 1 98.75 192 ASP A C 1
ATOM 1519 O O . ASP A 1 192 ? 9.82 -31.312 -1.989 1 98.75 192 ASP A O 1
ATOM 1523 N N . ASP A 1 193 ? 9.547 -30.609 -4.109 1 98.69 193 ASP A N 1
ATOM 1524 C CA . ASP A 1 193 ? 10.594 -29.594 -4 1 98.69 193 ASP A CA 1
ATOM 1525 C C . ASP A 1 193 ? 10.227 -28.547 -2.949 1 98.69 193 ASP A C 1
ATOM 1527 O O . ASP A 1 193 ? 11.078 -28.141 -2.146 1 98.69 193 ASP A O 1
ATOM 1531 N N . LEU A 1 194 ? 9.016 -28.062 -2.961 1 98.88 194 LEU A N 1
ATOM 1532 C CA . LEU A 1 194 ? 8.547 -27.031 -2.035 1 98.88 194 LEU A CA 1
ATOM 1533 C C . LEU A 1 194 ? 8.602 -27.531 -0.595 1 98.88 194 LEU A C 1
ATOM 1535 O O . LEU A 1 194 ? 9.07 -26.828 0.297 1 98.88 194 LEU A O 1
ATOM 1539 N N . GLU A 1 195 ? 8.109 -28.781 -0.396 1 98.88 195 GLU A N 1
ATOM 1540 C CA . GLU A 1 195 ? 8.156 -29.375 0.934 1 98.88 195 GLU A CA 1
ATOM 1541 C C . GLU A 1 195 ? 9.594 -29.562 1.405 1 98.88 195 GLU A C 1
ATOM 1543 O O . GLU A 1 195 ? 9.906 -29.328 2.576 1 98.88 195 GLU A O 1
ATOM 1548 N N . ALA A 1 196 ? 10.453 -30 0.508 1 98.81 196 ALA A N 1
ATOM 1549 C CA . ALA A 1 196 ? 11.859 -30.188 0.854 1 98.81 196 ALA A CA 1
ATOM 1550 C C . ALA A 1 196 ? 12.508 -28.844 1.217 1 98.81 196 ALA A C 1
ATOM 1552 O O . ALA A 1 196 ? 13.297 -28.766 2.158 1 98.81 196 ALA A O 1
ATOM 1553 N N . CYS A 1 197 ? 12.211 -27.844 0.447 1 98.88 197 CYS A N 1
ATOM 1554 C CA . CYS A 1 197 ? 12.711 -26.5 0.731 1 98.88 197 CYS A CA 1
ATOM 1555 C C . CYS A 1 197 ? 12.234 -26.031 2.098 1 98.88 197 CYS A C 1
ATOM 1557 O O . CYS A 1 197 ? 13.016 -25.484 2.873 1 98.88 197 CYS A O 1
ATOM 1559 N N . ALA A 1 198 ? 10.969 -26.203 2.396 1 98.94 198 ALA A N 1
ATOM 1560 C CA . ALA A 1 198 ? 10.414 -25.828 3.693 1 98.94 198 ALA A CA 1
ATOM 1561 C C . ALA A 1 198 ? 11.141 -26.531 4.828 1 98.94 198 ALA A C 1
ATOM 1563 O O . ALA A 1 198 ? 11.516 -25.906 5.824 1 98.94 198 ALA A O 1
ATOM 1564 N N . MET A 1 199 ? 11.32 -27.797 4.652 1 98.75 199 MET A N 1
ATOM 1565 C CA . MET A 1 199 ? 12.023 -28.578 5.66 1 98.75 199 MET A CA 1
ATOM 1566 C C . MET A 1 199 ? 13.453 -28.078 5.848 1 98.75 199 MET A C 1
ATOM 1568 O O . MET A 1 199 ? 13.922 -27.953 6.977 1 98.75 199 MET A O 1
ATOM 1572 N N . HIS A 1 200 ? 14.094 -27.812 4.773 1 98.75 200 HIS A N 1
ATOM 1573 C CA . HIS A 1 200 ? 15.484 -27.375 4.801 1 98.75 200 HIS A CA 1
ATOM 1574 C C . HIS A 1 200 ? 15.641 -26.094 5.613 1 98.75 200 HIS A C 1
ATOM 1576 O O . HIS A 1 200 ? 16.594 -25.938 6.371 1 98.75 200 HIS A O 1
ATOM 1582 N N . PHE A 1 201 ? 14.703 -25.156 5.492 1 98.75 201 PHE A N 1
ATOM 1583 C CA . PHE A 1 201 ? 14.82 -23.859 6.137 1 98.75 201 PHE A CA 1
ATOM 1584 C C . PHE A 1 201 ? 13.984 -23.797 7.414 1 98.75 201 PHE A C 1
ATOM 1586 O O . PHE A 1 201 ? 13.906 -22.766 8.07 1 98.75 201 PHE A O 1
ATOM 1593 N N . GLY A 1 202 ? 13.305 -24.859 7.762 1 98.56 202 GLY A N 1
ATOM 1594 C CA . GLY A 1 202 ? 12.555 -24.969 9 1 98.56 202 GLY A CA 1
ATOM 1595 C C . GLY A 1 202 ? 11.25 -24.188 8.969 1 98.56 202 GLY A C 1
ATOM 1596 O O . GLY A 1 202 ? 10.836 -23.609 9.977 1 98.56 202 GLY A O 1
ATOM 1597 N N . VAL A 1 203 ? 10.641 -24.156 7.828 1 98.75 203 VAL A N 1
ATOM 1598 C CA . VAL A 1 203 ? 9.375 -23.453 7.68 1 98.75 203 VAL A CA 1
ATOM 1599 C C . VAL A 1 203 ? 8.211 -24.391 8.008 1 98.75 203 VAL A C 1
ATOM 1601 O O . VAL A 1 203 ? 8.078 -25.453 7.398 1 98.75 203 VAL A O 1
ATOM 1604 N N . GLU A 1 204 ? 7.414 -24.016 8.922 1 98.44 204 GLU A N 1
ATOM 1605 C CA . GLU A 1 204 ? 6.164 -24.703 9.219 1 98.44 204 GLU A CA 1
ATOM 1606 C C . GLU A 1 204 ? 4.969 -23.969 8.625 1 98.44 204 GLU A C 1
ATOM 1608 O O . GLU A 1 204 ? 4.797 -22.766 8.859 1 98.44 204 GLU A O 1
ATOM 1613 N N . PHE A 1 205 ? 4.223 -24.719 7.898 1 98.69 205 PHE A N 1
ATOM 1614 C CA . PHE A 1 205 ? 3.043 -24.109 7.289 1 98.69 205 PHE A CA 1
ATOM 1615 C C . PHE A 1 205 ? 1.899 -24.031 8.289 1 98.69 205 PHE A C 1
ATOM 1617 O O . PHE A 1 205 ? 1.703 -24.938 9.102 1 98.69 205 PHE A O 1
ATOM 1624 N N . ARG A 1 206 ? 1.138 -22.984 8.25 1 98.69 206 ARG A N 1
ATOM 1625 C CA . ARG A 1 206 ? -0.082 -22.797 9.023 1 98.69 206 ARG A CA 1
ATOM 1626 C C . ARG A 1 206 ? -1.218 -22.281 8.148 1 98.69 206 ARG A C 1
ATOM 1628 O O . ARG A 1 206 ? -0.984 -21.531 7.195 1 98.69 206 ARG A O 1
ATOM 1635 N N . PRO A 1 207 ? -2.463 -22.719 8.469 1 98.5 207 PRO A N 1
ATOM 1636 C CA . PRO A 1 207 ? -3.582 -22.156 7.719 1 98.5 207 PRO A CA 1
ATOM 1637 C C . PRO A 1 207 ? -3.607 -20.625 7.773 1 98.5 207 PRO A C 1
ATOM 1639 O O . PRO A 1 207 ? -3.354 -20.031 8.828 1 98.5 207 PRO A O 1
ATOM 1642 N N . GLY A 1 208 ? -3.893 -20.016 6.59 1 98.69 208 GLY A N 1
ATOM 1643 C CA . GLY A 1 208 ? -3.959 -18.562 6.52 1 98.69 208 GLY A CA 1
ATOM 1644 C C . GLY A 1 208 ? -2.648 -17.922 6.102 1 98.69 208 GLY A C 1
ATOM 1645 O O . GLY A 1 208 ? -2.596 -16.734 5.824 1 98.69 208 GLY A O 1
ATOM 1646 N N . ASP A 1 209 ? -1.577 -18.734 5.961 1 98.94 209 ASP A N 1
ATOM 1647 C CA . ASP A 1 209 ? -0.292 -18.203 5.512 1 98.94 209 ASP A CA 1
ATOM 1648 C C . ASP A 1 209 ? -0.397 -17.625 4.102 1 98.94 209 ASP A C 1
ATOM 1650 O O . ASP A 1 209 ? -1.178 -18.125 3.283 1 98.94 209 ASP A O 1
ATOM 1654 N N . VAL A 1 210 ? 0.32 -16.594 3.854 1 99 210 VAL A N 1
ATOM 1655 C CA . VAL A 1 210 ? 0.628 -16.203 2.484 1 99 210 VAL A CA 1
ATOM 1656 C C . VAL A 1 210 ? 1.959 -16.812 2.053 1 99 210 VAL A C 1
ATOM 1658 O O . VAL A 1 210 ? 3 -16.531 2.652 1 99 210 VAL A O 1
ATOM 1661 N N . LEU A 1 211 ? 1.933 -17.609 1.021 1 99 211 LEU A N 1
ATOM 1662 C CA . LEU A 1 211 ? 3.105 -18.328 0.541 1 99 211 LEU A CA 1
ATOM 1663 C C . LEU A 1 211 ? 3.91 -17.469 -0.431 1 99 211 LEU A C 1
ATOM 1665 O O . LEU A 1 211 ? 3.375 -17 -1.434 1 99 211 LEU A O 1
ATOM 1669 N N . LEU A 1 212 ? 5.16 -17.203 -0.13 1 99 212 LEU A N 1
ATOM 1670 C CA . LEU A 1 212 ? 6.09 -16.578 -1.06 1 99 212 LEU A CA 1
ATOM 1671 C C . LEU A 1 212 ? 7.133 -17.578 -1.547 1 99 212 LEU A C 1
ATOM 1673 O O . LEU A 1 212 ? 7.777 -18.25 -0.74 1 99 212 LEU A O 1
ATOM 1677 N N . VAL A 1 213 ? 7.238 -17.703 -2.828 1 98.94 213 VAL A N 1
ATOM 1678 C CA . VAL A 1 213 ? 8.258 -18.547 -3.432 1 98.94 213 VAL A CA 1
ATOM 1679 C C . VAL A 1 213 ? 9.266 -17.688 -4.199 1 98.94 213 VAL A C 1
ATOM 1681 O O . VAL A 1 213 ? 8.883 -16.953 -5.105 1 98.94 213 VAL A O 1
ATOM 1684 N N . ARG A 1 214 ? 10.508 -17.797 -3.867 1 98.94 214 ARG A N 1
ATOM 1685 C CA . ARG A 1 214 ? 11.523 -16.969 -4.523 1 98.94 214 ARG A CA 1
ATOM 1686 C C . ARG A 1 214 ? 12.305 -17.781 -5.547 1 98.94 214 ARG A C 1
ATOM 1688 O O . ARG A 1 214 ? 12.867 -18.844 -5.223 1 98.94 214 ARG A O 1
ATOM 1695 N N . THR A 1 215 ? 12.367 -17.297 -6.754 1 98.75 215 THR A N 1
ATOM 1696 C CA . THR A 1 215 ? 13.102 -17.906 -7.848 1 98.75 215 THR A CA 1
ATOM 1697 C C . THR A 1 215 ? 14.359 -17.109 -8.172 1 98.75 215 THR A C 1
ATOM 1699 O O . THR A 1 215 ? 15.25 -17.594 -8.875 1 98.75 215 THR A O 1
ATOM 1702 N N . GLY A 1 216 ? 14.406 -15.859 -7.77 1 98.44 216 GLY A N 1
ATOM 1703 C CA . GLY A 1 216 ? 15.531 -14.977 -8.055 1 98.44 216 GLY A CA 1
ATOM 1704 C C . GLY A 1 216 ? 15.328 -14.156 -9.312 1 98.44 216 GLY A C 1
ATOM 1705 O O . GLY A 1 216 ? 16.25 -13.461 -9.758 1 98.44 216 GLY A O 1
ATOM 1706 N N . THR A 1 217 ? 14.172 -14.102 -9.859 1 98 217 THR A N 1
ATOM 1707 C CA . THR A 1 217 ? 13.898 -13.531 -11.172 1 98 217 THR A CA 1
ATOM 1708 C C . THR A 1 217 ? 14.125 -12.023 -11.164 1 98 217 THR A C 1
ATOM 1710 O O . THR A 1 217 ? 14.898 -11.508 -11.969 1 98 217 THR A O 1
ATOM 1713 N N . THR A 1 218 ? 13.453 -11.258 -10.266 1 97.75 218 THR A N 1
ATOM 1714 C CA . THR A 1 218 ? 13.547 -9.805 -10.266 1 97.75 218 THR A CA 1
ATOM 1715 C C . THR A 1 218 ? 14.992 -9.359 -10.031 1 97.75 218 THR A C 1
ATOM 1717 O O . THR A 1 218 ? 15.477 -8.438 -10.688 1 97.75 218 THR A O 1
ATOM 1720 N N . GLU A 1 219 ? 15.672 -10.07 -9.164 1 97.25 219 GLU A N 1
ATOM 1721 C CA . GLU A 1 219 ? 17.078 -9.766 -8.875 1 97.25 219 GLU A CA 1
ATOM 1722 C C . GLU A 1 219 ? 17.953 -9.992 -10.109 1 97.25 219 GLU A C 1
ATOM 1724 O O . GLU A 1 219 ? 18.844 -9.195 -10.383 1 97.25 219 GLU A O 1
ATOM 1729 N N . LEU A 1 220 ? 17.734 -11.094 -10.758 1 97.12 220 LEU A N 1
ATOM 1730 C CA . LEU A 1 220 ? 18.5 -11.414 -11.953 1 97.12 220 LEU A CA 1
ATOM 1731 C C . LEU A 1 220 ? 18.281 -10.367 -13.039 1 97.12 220 LEU A C 1
ATOM 1733 O O . LEU A 1 220 ? 19.219 -9.969 -13.734 1 97.12 220 LEU A O 1
ATOM 1737 N N . ILE A 1 221 ? 17.062 -9.945 -13.25 1 95.88 221 ILE A N 1
ATOM 1738 C CA . ILE A 1 221 ? 16.734 -8.922 -14.242 1 95.88 221 ILE A CA 1
ATOM 1739 C C . ILE A 1 221 ? 17.453 -7.617 -13.883 1 95.88 221 ILE A C 1
ATOM 1741 O O . ILE A 1 221 ? 18.062 -6.984 -14.734 1 95.88 221 ILE A O 1
ATOM 1745 N N . ASP A 1 222 ? 17.359 -7.227 -12.602 1 95.81 222 ASP A N 1
ATOM 1746 C CA . ASP A 1 222 ? 18.031 -6.012 -12.156 1 95.81 222 ASP A CA 1
ATOM 1747 C C . ASP A 1 222 ? 19.531 -6.074 -12.461 1 95.81 222 ASP A C 1
ATOM 1749 O O . ASP A 1 222 ? 20.109 -5.105 -12.961 1 95.81 222 ASP A O 1
ATOM 1753 N N . LYS A 1 223 ? 20.172 -7.195 -12.18 1 95 223 LYS A N 1
ATOM 1754 C CA . LYS A 1 223 ? 21.609 -7.367 -12.43 1 95 223 LYS A CA 1
ATOM 1755 C C . LYS A 1 223 ? 21.906 -7.312 -13.922 1 95 223 LYS A C 1
ATOM 1757 O O . LYS A 1 223 ? 22.922 -6.738 -14.336 1 95 223 LYS A O 1
ATOM 1762 N N . ALA A 1 224 ? 21.062 -7.969 -14.688 1 94.81 224 ALA A N 1
ATOM 1763 C CA . ALA A 1 224 ? 21.25 -7.977 -16.141 1 94.81 224 ALA A CA 1
ATOM 1764 C C . ALA A 1 224 ? 21.172 -6.562 -16.703 1 94.81 224 ALA A C 1
ATOM 1766 O O . ALA A 1 224 ? 21.953 -6.211 -17.609 1 94.81 224 ALA A O 1
ATOM 1767 N N . ILE A 1 225 ? 20.219 -5.832 -16.219 1 91.12 225 ILE A N 1
ATOM 1768 C CA . ILE A 1 225 ? 20.094 -4.449 -16.656 1 91.12 225 ILE A CA 1
ATOM 1769 C C . ILE A 1 225 ? 21.344 -3.668 -16.281 1 91.12 225 ILE A C 1
ATOM 1771 O O . ILE A 1 225 ? 21.922 -2.959 -17.109 1 91.12 225 ILE A O 1
ATOM 1775 N N . GLU A 1 226 ? 21.797 -3.799 -15.102 1 91.94 226 GLU A N 1
ATOM 1776 C CA . GLU A 1 226 ? 22.984 -3.1 -14.609 1 91.94 226 GLU A CA 1
ATOM 1777 C C . GLU A 1 226 ? 24.219 -3.479 -15.406 1 91.94 226 GLU A C 1
ATOM 1779 O O . GLU A 1 226 ? 25.047 -2.619 -15.734 1 91.94 226 GLU A O 1
ATOM 1784 N N . ASP A 1 227 ? 24.297 -4.75 -15.773 1 94.88 227 ASP A N 1
ATOM 1785 C CA . ASP A 1 227 ? 25.484 -5.277 -16.438 1 94.88 227 ASP A CA 1
ATOM 1786 C C . ASP A 1 227 ? 25.391 -5.125 -17.953 1 94.88 227 ASP A C 1
ATOM 1788 O O . ASP A 1 227 ? 26.375 -5.32 -18.672 1 94.88 227 ASP A O 1
ATOM 1792 N N . GLY A 1 228 ? 24.281 -4.809 -18.391 1 91.75 228 GLY A N 1
ATOM 1793 C CA . GLY A 1 228 ? 24.078 -4.746 -19.828 1 91.75 228 GLY A CA 1
ATOM 1794 C C . GLY A 1 228 ? 24.125 -6.109 -20.5 1 91.75 228 GLY A C 1
ATOM 1795 O O . GLY A 1 228 ? 24.641 -6.238 -21.609 1 91.75 228 GLY A O 1
ATOM 1796 N N . ASP A 1 229 ? 23.719 -7.137 -19.766 1 94.38 229 ASP A N 1
ATOM 1797 C CA . ASP A 1 229 ? 23.703 -8.492 -20.312 1 94.38 229 ASP A CA 1
ATOM 1798 C C . ASP A 1 229 ? 22.547 -8.68 -21.281 1 94.38 229 ASP A C 1
ATOM 1800 O O . ASP A 1 229 ? 21.469 -9.141 -20.906 1 94.38 229 ASP A O 1
ATOM 1804 N N . GLN A 1 230 ? 22.797 -8.547 -22.5 1 91.69 230 GLN A N 1
ATOM 1805 C CA . GLN A 1 230 ? 21.766 -8.539 -23.547 1 91.69 230 GLN A CA 1
ATOM 1806 C C . GLN A 1 230 ? 21.156 -9.922 -23.719 1 91.69 230 GLN A C 1
ATOM 1808 O O . GLN A 1 230 ? 19.984 -10.047 -24.062 1 91.69 230 GLN A O 1
ATOM 1813 N N . THR A 1 231 ? 21.984 -10.859 -23.516 1 92.31 231 THR A N 1
ATOM 1814 C CA . THR A 1 231 ? 21.5 -12.227 -23.672 1 92.31 231 THR A CA 1
ATOM 1815 C C . THR A 1 231 ? 20.438 -12.539 -22.625 1 92.31 231 THR A C 1
ATOM 1817 O O . THR A 1 231 ? 19.359 -13.047 -22.953 1 92.31 231 THR A O 1
ATOM 1820 N N . LEU A 1 232 ? 20.703 -12.227 -21.453 1 91.44 232 LEU A N 1
ATOM 1821 C CA . LEU A 1 232 ? 19.766 -12.477 -20.375 1 91.44 232 LEU A CA 1
ATOM 1822 C C . LEU A 1 232 ? 18.531 -11.586 -20.516 1 91.44 232 LEU A C 1
ATOM 1824 O O . LEU A 1 232 ? 17.406 -12.023 -20.234 1 91.44 232 LEU A O 1
ATOM 1828 N N . LEU A 1 233 ? 18.75 -10.367 -20.875 1 91.25 233 LEU A N 1
ATOM 1829 C CA . LEU A 1 233 ? 17.625 -9.453 -21.078 1 91.25 233 LEU A CA 1
ATOM 1830 C C . LEU A 1 233 ? 16.703 -9.961 -22.188 1 91.25 233 LEU A C 1
ATOM 1832 O O . LEU A 1 233 ? 15.484 -9.82 -22.109 1 91.25 233 LEU A O 1
ATOM 1836 N N . ALA A 1 234 ? 17.312 -10.508 -23.219 1 90.25 234 ALA A N 1
ATOM 1837 C CA . ALA A 1 234 ? 16.531 -11.094 -24.297 1 90.25 234 ALA A CA 1
ATOM 1838 C C . ALA A 1 234 ? 15.703 -12.273 -23.797 1 90.25 234 ALA A C 1
ATOM 1840 O O . ALA A 1 234 ? 14.547 -12.445 -24.203 1 90.25 234 ALA A O 1
ATOM 1841 N N . LYS A 1 235 ? 16.266 -13.086 -22.969 1 88.94 235 LYS A N 1
ATOM 1842 C CA . LYS A 1 235 ? 15.539 -14.219 -22.391 1 88.94 235 LYS A CA 1
ATOM 1843 C C . LYS A 1 235 ? 14.367 -13.742 -21.531 1 88.94 235 LYS A C 1
ATOM 1845 O O . LYS A 1 235 ? 13.258 -14.273 -21.641 1 88.94 235 LYS A O 1
ATOM 1850 N N . ALA A 1 236 ? 14.688 -12.758 -20.703 1 88.69 236 ALA A N 1
ATOM 1851 C CA . ALA A 1 236 ? 13.656 -12.195 -19.828 1 88.69 236 ALA A CA 1
ATOM 1852 C C . ALA A 1 236 ? 12.516 -11.602 -20.656 1 88.69 236 ALA A C 1
ATOM 1854 O O . ALA A 1 236 ? 11.344 -11.758 -20.297 1 88.69 236 ALA A O 1
ATOM 1855 N N . THR A 1 237 ? 12.852 -11 -21.734 1 87.88 237 THR A N 1
ATOM 1856 C CA . THR A 1 237 ? 11.883 -10.336 -22.594 1 87.88 237 THR A CA 1
ATOM 1857 C C . THR A 1 237 ? 11.031 -11.367 -23.344 1 87.88 237 THR A C 1
ATOM 1859 O O . THR A 1 237 ? 9.812 -11.188 -23.484 1 87.88 237 THR A O 1
ATOM 1862 N N . ALA A 1 238 ? 11.648 -12.359 -23.828 1 85.56 238 ALA A N 1
ATOM 1863 C CA . ALA A 1 238 ? 10.945 -13.375 -24.609 1 85.56 238 ALA A CA 1
ATOM 1864 C C . ALA A 1 238 ? 9.891 -14.078 -23.766 1 85.56 238 ALA A C 1
ATOM 1866 O O . ALA A 1 238 ? 8.789 -14.359 -24.234 1 85.56 238 ALA A O 1
ATOM 1867 N N . GLY A 1 239 ? 10.211 -14.383 -22.531 1 84.56 239 GLY A N 1
ATOM 1868 C CA . GLY A 1 239 ? 9.266 -15.023 -21.625 1 84.56 239 GLY A CA 1
ATOM 1869 C C . GLY A 1 239 ? 8.836 -16.391 -22.094 1 84.56 239 GLY A C 1
ATOM 1870 O O . GLY A 1 239 ? 7.719 -16.828 -21.797 1 84.56 239 GLY A O 1
ATOM 1871 N N . THR A 1 240 ? 9.617 -17.031 -22.859 1 89.94 240 THR A N 1
ATOM 1872 C CA . THR A 1 240 ? 9.234 -18.312 -23.453 1 89.94 240 THR A CA 1
ATOM 1873 C C . THR A 1 240 ? 9.586 -19.469 -22.531 1 89.94 240 THR A C 1
ATOM 1875 O O . THR A 1 240 ? 9.133 -20.594 -22.734 1 89.94 240 THR A O 1
ATOM 1878 N N . SER A 1 241 ? 10.398 -19.203 -21.594 1 94.62 241 SER A N 1
ATOM 1879 C CA . SER A 1 241 ? 10.781 -20.203 -20.594 1 94.62 241 SER A CA 1
ATOM 1880 C C . SER A 1 241 ? 10.938 -19.578 -19.219 1 94.62 241 SER A C 1
ATOM 1882 O O . SER A 1 241 ? 11.922 -18.875 -18.953 1 94.62 241 SER A O 1
ATOM 1884 N N . LEU A 1 242 ? 10.047 -19.797 -18.344 1 97 242 LEU A N 1
ATOM 1885 C CA . LEU A 1 242 ? 10.039 -19.219 -17.016 1 97 242 LEU A CA 1
ATOM 1886 C C . LEU A 1 242 ? 10.016 -20.328 -15.945 1 97 242 LEU A C 1
ATOM 1888 O O . LEU A 1 242 ? 9.164 -21.219 -16 1 97 242 LEU A O 1
ATOM 1892 N N . SER A 1 243 ? 11 -20.266 -15.055 1 98.25 243 SER A N 1
ATOM 1893 C CA . SER A 1 243 ? 10.938 -21.141 -13.891 1 98.25 243 SER A CA 1
ATOM 1894 C C . SER A 1 243 ? 9.852 -20.703 -12.914 1 98.25 243 SER A C 1
ATOM 1896 O O . SER A 1 243 ? 9.609 -19.5 -12.758 1 98.25 243 SER A O 1
ATOM 1898 N N . GLY A 1 244 ? 9.211 -21.594 -12.25 1 98.69 244 GLY A N 1
ATOM 1899 C CA . GLY A 1 244 ? 8.141 -21.344 -11.297 1 98.69 244 GLY A CA 1
ATOM 1900 C C . GLY A 1 244 ? 7.543 -22.609 -10.719 1 98.69 244 GLY A C 1
ATOM 1901 O O . GLY A 1 244 ? 8.078 -23.703 -10.922 1 98.69 244 GLY A O 1
ATOM 1902 N N . VAL A 1 245 ? 6.562 -22.438 -9.945 1 98.88 245 VAL A N 1
ATOM 1903 C CA . VAL A 1 245 ? 5.875 -23.578 -9.344 1 98.88 245 VAL A CA 1
ATOM 1904 C C . VAL A 1 245 ? 5.27 -24.453 -10.438 1 98.88 245 VAL A C 1
ATOM 1906 O O . VAL A 1 245 ? 4.699 -23.953 -11.406 1 98.88 245 VAL A O 1
ATOM 1909 N N . HIS A 1 246 ? 5.379 -25.75 -10.312 1 98.62 246 HIS A N 1
ATOM 1910 C CA . HIS A 1 246 ? 4.887 -26.656 -11.336 1 98.62 246 HIS A CA 1
ATOM 1911 C C . HIS A 1 246 ? 3.363 -26.625 -11.422 1 98.62 246 HIS A C 1
ATOM 1913 O O . HIS A 1 246 ? 2.676 -26.906 -10.445 1 98.62 246 HIS A O 1
ATOM 1919 N N . GLY A 1 247 ? 2.85 -26.281 -12.617 1 98.31 247 GLY A N 1
ATOM 1920 C CA . GLY A 1 247 ? 1.412 -26.234 -12.828 1 98.31 247 GLY A CA 1
ATOM 1921 C C . GLY A 1 247 ? 0.795 -27.594 -13.094 1 98.31 247 GLY A C 1
ATOM 1922 O O . GLY A 1 247 ? 0.801 -28.078 -14.227 1 98.31 247 GLY A O 1
ATOM 1923 N N . CYS A 1 248 ? 0.254 -28.172 -12.094 1 97.44 248 CYS A N 1
ATOM 1924 C CA . CYS A 1 248 ? -0.461 -29.438 -12.203 1 97.44 248 CYS A CA 1
ATOM 1925 C C . CYS A 1 248 ? -1.48 -29.594 -11.078 1 97.44 248 CYS A C 1
ATOM 1927 O O . CYS A 1 248 ? -1.512 -28.781 -10.148 1 97.44 248 CYS A O 1
ATOM 1929 N N . GLU A 1 249 ? -2.344 -30.516 -11.148 1 97.5 249 GLU A N 1
ATOM 1930 C CA . GLU A 1 249 ? -3.428 -30.703 -10.188 1 97.5 249 GLU A CA 1
ATOM 1931 C C . GLU A 1 249 ? -2.885 -31 -8.789 1 97.5 249 GLU A C 1
ATOM 1933 O O . GLU A 1 249 ? -3.461 -30.578 -7.789 1 97.5 249 GLU A O 1
ATOM 1938 N N . ASP A 1 250 ? -1.803 -31.75 -8.727 1 98.06 250 ASP A N 1
ATOM 1939 C CA . ASP A 1 250 ? -1.197 -32.062 -7.441 1 98.06 250 ASP A CA 1
ATOM 1940 C C . ASP A 1 250 ? -0.794 -30.797 -6.695 1 98.06 250 ASP A C 1
ATOM 1942 O O . ASP A 1 250 ? -0.961 -30.703 -5.48 1 98.06 250 ASP A O 1
ATOM 1946 N N . THR A 1 251 ? -0.203 -29.891 -7.414 1 98.75 251 THR A N 1
ATOM 1947 C CA . THR A 1 251 ? 0.176 -28.609 -6.812 1 98.75 251 THR A CA 1
ATOM 1948 C C . THR A 1 251 ? -1.06 -27.844 -6.352 1 98.75 251 THR A C 1
ATOM 1950 O O . THR A 1 251 ? -1.064 -27.25 -5.27 1 98.75 251 THR A O 1
ATOM 1953 N N . ALA A 1 252 ? -2.082 -27.812 -7.219 1 98.75 252 ALA A N 1
ATOM 1954 C CA . ALA A 1 252 ? -3.334 -27.156 -6.836 1 98.75 252 ALA A CA 1
ATOM 1955 C C . ALA A 1 252 ? -3.893 -27.766 -5.551 1 98.75 252 ALA A C 1
ATOM 1957 O O . ALA A 1 252 ? -4.281 -27.031 -4.637 1 98.75 252 ALA A O 1
ATOM 1958 N N . ARG A 1 253 ? -3.918 -29.109 -5.492 1 98.75 253 ARG A N 1
ATOM 1959 C CA . ARG A 1 253 ? -4.363 -29.844 -4.309 1 98.75 253 ARG A CA 1
ATOM 1960 C C . ARG A 1 253 ? -3.572 -29.406 -3.076 1 98.75 253 ARG A C 1
ATOM 1962 O O . ARG A 1 253 ? -4.152 -29.156 -2.021 1 98.75 253 ARG A O 1
ATOM 1969 N N . TRP A 1 254 ? -2.314 -29.344 -3.211 1 98.94 254 TRP A N 1
ATOM 1970 C CA . TRP A 1 254 ? -1.419 -28.969 -2.119 1 98.94 254 TRP A CA 1
ATOM 1971 C C . TRP A 1 254 ? -1.703 -27.562 -1.624 1 98.94 254 TRP A C 1
ATOM 1973 O O . TRP A 1 254 ? -1.848 -27.328 -0.42 1 98.94 254 TRP A O 1
ATOM 1983 N N . LEU A 1 255 ? -1.811 -26.594 -2.514 1 98.88 255 LEU A N 1
ATOM 1984 C CA . LEU A 1 255 ? -2.078 -25.188 -2.176 1 98.88 255 LEU A CA 1
ATOM 1985 C C . LEU A 1 255 ? -3.385 -25.062 -1.4 1 98.88 255 LEU A C 1
ATOM 1987 O O . LEU A 1 255 ? -3.439 -24.375 -0.38 1 98.88 255 LEU A O 1
ATOM 1991 N N . TRP A 1 256 ? -4.438 -25.719 -1.886 1 98.88 256 TRP A N 1
ATOM 1992 C CA . TRP A 1 256 ? -5.738 -25.656 -1.228 1 98.88 256 TRP A CA 1
ATOM 1993 C C . TRP A 1 256 ? -5.684 -26.297 0.152 1 98.88 256 TRP A C 1
ATOM 1995 O O . TRP A 1 256 ? -6.145 -25.719 1.137 1 98.88 256 TRP A O 1
ATOM 2005 N N . ASN A 1 257 ? -5.09 -27.484 0.194 1 98.88 257 ASN A N 1
ATOM 2006 C CA . ASN A 1 257 ? -5.105 -28.266 1.422 1 98.88 257 ASN A CA 1
ATOM 2007 C C . ASN A 1 257 ? -4.258 -27.625 2.514 1 98.88 257 ASN A C 1
ATOM 2009 O O . ASN A 1 257 ? -4.508 -27.828 3.703 1 98.88 257 ASN A O 1
ATOM 2013 N N . LYS A 1 258 ? -3.266 -26.859 2.133 1 98.81 258 LYS A N 1
ATOM 2014 C CA . LYS A 1 258 ? -2.467 -26.125 3.113 1 98.81 258 LYS A CA 1
ATOM 2015 C C . LYS A 1 258 ? -3.217 -24.906 3.631 1 98.81 258 LYS A C 1
ATOM 2017 O O . LYS A 1 258 ? -2.797 -24.281 4.605 1 98.81 258 LYS A O 1
ATOM 2022 N N . ARG A 1 259 ? -4.32 -24.5 2.994 1 98.75 259 ARG A N 1
ATOM 2023 C CA . ARG A 1 259 ? -5.191 -23.406 3.389 1 98.75 259 ARG A CA 1
ATOM 2024 C C . ARG A 1 259 ? -4.453 -22.062 3.326 1 98.75 259 ARG A C 1
ATOM 2026 O O . ARG A 1 259 ? -4.57 -21.25 4.238 1 98.75 259 ARG A O 1
ATOM 2033 N N . PHE A 1 260 ? -3.631 -21.906 2.307 1 98.88 260 PHE A N 1
ATOM 2034 C CA . PHE A 1 260 ? -2.982 -20.609 2.115 1 98.88 260 PHE A CA 1
ATOM 2035 C C . PHE A 1 260 ? -4.008 -19.531 1.785 1 98.88 260 PHE A C 1
ATOM 2037 O O . PHE A 1 260 ? -4.957 -19.781 1.039 1 98.88 260 PHE A O 1
ATOM 2044 N N . ALA A 1 261 ? -3.832 -18.375 2.318 1 98.88 261 ALA A N 1
ATOM 2045 C CA . ALA A 1 261 ? -4.719 -17.25 2.027 1 98.88 261 ALA A CA 1
ATOM 2046 C C . ALA A 1 261 ? -4.445 -16.688 0.639 1 98.88 261 ALA A C 1
ATOM 2048 O O . ALA A 1 261 ? -5.352 -16.172 -0.018 1 98.88 261 ALA A O 1
ATOM 2049 N N . ALA A 1 262 ? -3.23 -16.688 0.191 1 98.94 262 ALA A N 1
ATOM 2050 C CA . ALA A 1 262 ? -2.729 -16.219 -1.1 1 98.94 262 ALA A CA 1
ATOM 2051 C C . ALA A 1 262 ? -1.318 -16.75 -1.359 1 98.94 262 ALA A C 1
ATOM 2053 O O . ALA A 1 262 ? -0.706 -17.359 -0.481 1 98.94 262 ALA A O 1
ATOM 2054 N N . ALA A 1 263 ? -0.848 -16.547 -2.545 1 98.94 263 ALA A N 1
ATOM 2055 C CA . ALA A 1 263 ? 0.513 -16.953 -2.889 1 98.94 263 ALA A CA 1
ATOM 2056 C C . ALA A 1 263 ? 1.148 -15.953 -3.859 1 98.94 263 ALA A C 1
ATOM 2058 O O . ALA A 1 263 ? 0.459 -15.367 -4.691 1 98.94 263 ALA A O 1
ATOM 2059 N N . ALA A 1 264 ? 2.438 -15.766 -3.732 1 98.94 264 ALA A N 1
ATOM 2060 C CA . ALA A 1 264 ? 3.172 -14.852 -4.609 1 98.94 264 ALA A CA 1
ATOM 2061 C C . ALA A 1 264 ? 4.578 -15.383 -4.891 1 98.94 264 ALA A C 1
ATOM 2063 O O . ALA A 1 264 ? 5.066 -16.266 -4.184 1 98.94 264 ALA A O 1
ATOM 2064 N N . SER A 1 265 ? 5.176 -14.898 -5.895 1 98.88 265 SER A N 1
ATOM 2065 C CA . SER A 1 265 ? 6.555 -15.195 -6.27 1 98.88 265 SER A CA 1
ATOM 2066 C C . SER A 1 265 ? 7.234 -13.977 -6.891 1 98.88 265 SER A C 1
ATOM 2068 O O . SER A 1 265 ? 6.574 -12.984 -7.195 1 98.88 265 SER A O 1
ATOM 2070 N N . ASP A 1 266 ? 8.523 -14.039 -6.996 1 98.75 266 ASP A N 1
ATOM 2071 C CA . ASP A 1 266 ? 9.258 -12.984 -7.699 1 98.75 266 ASP A CA 1
ATOM 2072 C C . ASP A 1 266 ? 9.383 -13.305 -9.188 1 98.75 266 ASP A C 1
ATOM 2074 O O . ASP A 1 266 ? 10.023 -12.562 -9.93 1 98.75 266 ASP A O 1
ATOM 2078 N N . SER A 1 267 ? 8.766 -14.383 -9.648 1 97.56 267 SER A N 1
ATOM 2079 C CA . SER A 1 267 ? 8.797 -14.766 -11.055 1 97.56 267 SER A CA 1
ATOM 2080 C C . SER A 1 267 ? 7.77 -13.984 -11.867 1 97.56 267 SER A C 1
ATOM 2082 O O . SER A 1 267 ? 6.82 -13.438 -11.312 1 97.56 267 SER A O 1
ATOM 2084 N N . ASN A 1 268 ? 7.945 -13.906 -13.211 1 93.44 268 ASN A N 1
ATOM 2085 C CA . ASN A 1 268 ? 6.996 -13.258 -14.109 1 93.44 268 ASN A CA 1
ATOM 2086 C C . ASN A 1 268 ? 5.652 -13.977 -14.117 1 93.44 268 ASN A C 1
ATOM 2088 O O . ASN A 1 268 ? 4.609 -13.344 -14.305 1 93.44 268 ASN A O 1
ATOM 2092 N N . GLY A 1 269 ? 5.684 -15.211 -14 1 95.31 269 GLY A N 1
ATOM 2093 C CA . GLY A 1 269 ? 4.543 -16.078 -13.75 1 95.31 269 GLY A CA 1
ATOM 2094 C C . GLY A 1 269 ? 4.715 -16.953 -12.523 1 95.31 269 GLY A C 1
ATOM 2095 O O . GLY A 1 269 ? 5.758 -17.594 -12.352 1 95.31 269 GLY A O 1
ATOM 2096 N N . PHE A 1 270 ? 3.73 -16.969 -11.656 1 98.25 270 PHE A N 1
ATOM 2097 C CA . PHE A 1 270 ? 3.811 -17.812 -10.469 1 98.25 270 PHE A CA 1
ATOM 2098 C C . PHE A 1 270 ? 4.137 -19.25 -10.836 1 98.25 270 PHE A C 1
ATOM 2100 O O . PHE A 1 270 ? 4.98 -19.891 -10.203 1 98.25 270 PHE A O 1
ATOM 2107 N N . GLU A 1 271 ? 3.434 -19.812 -11.82 1 98.25 271 GLU A N 1
ATOM 2108 C CA . GLU A 1 271 ? 3.709 -21.156 -12.281 1 98.25 271 GLU A CA 1
ATOM 2109 C C . GLU A 1 271 ? 4.672 -21.156 -13.469 1 98.25 271 GLU A C 1
ATOM 2111 O O . GLU A 1 271 ? 4.785 -20.156 -14.172 1 98.25 271 GLU A O 1
ATOM 2116 N N . ALA A 1 272 ? 5.359 -22.234 -13.664 1 98 272 ALA A N 1
ATOM 2117 C CA . ALA A 1 272 ? 6.344 -22.391 -14.727 1 98 272 ALA A CA 1
ATOM 2118 C C . ALA A 1 272 ? 5.691 -22.266 -16.109 1 98 272 ALA A C 1
ATOM 2120 O O . ALA A 1 272 ? 4.512 -22.594 -16.266 1 98 272 ALA A O 1
ATOM 2121 N N . TYR A 1 273 ? 6.43 -21.844 -16.969 1 96.62 273 TYR A N 1
ATOM 2122 C CA . TYR A 1 273 ? 5.992 -21.672 -18.359 1 96.62 273 TYR A CA 1
ATOM 2123 C C . TYR A 1 273 ? 7.055 -22.172 -19.328 1 96.62 273 TYR A C 1
ATOM 212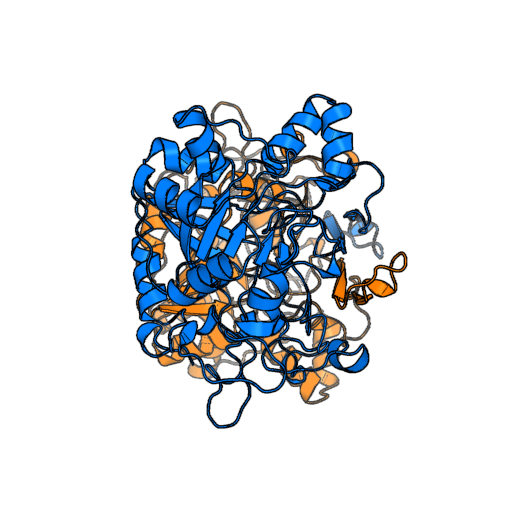5 O O . TYR A 1 273 ? 8.242 -21.906 -19.156 1 96.62 273 TYR A O 1
ATOM 2133 N N . PRO A 1 274 ? 6.711 -22.922 -20.469 1 96.94 274 PRO A N 1
ATOM 2134 C CA . PRO A 1 274 ? 5.332 -23.234 -20.844 1 96.94 274 PRO A CA 1
ATOM 2135 C C . PRO A 1 274 ? 4.715 -24.328 -19.969 1 96.94 274 PRO A C 1
ATOM 2137 O O . PRO A 1 274 ? 5.434 -25.156 -19.422 1 96.94 274 PRO A O 1
ATOM 2140 N N . PRO A 1 275 ? 3.357 -24.266 -19.812 1 96.81 275 PRO A N 1
ATOM 2141 C CA . PRO A 1 275 ? 2.674 -25.359 -19.125 1 96.81 275 PRO A CA 1
ATOM 2142 C C . PRO A 1 275 ? 2.814 -26.703 -19.844 1 96.81 275 PRO A C 1
ATOM 2144 O O . PRO A 1 275 ? 3.107 -26.734 -21.031 1 96.81 275 PRO A O 1
ATOM 2147 N N . VAL A 1 276 ? 2.672 -27.75 -19.078 1 95.56 276 VAL A N 1
ATOM 2148 C CA . VAL A 1 276 ? 2.674 -29.109 -19.625 1 95.56 276 VAL A CA 1
ATOM 2149 C C . VAL A 1 276 ? 1.259 -29.672 -19.594 1 95.56 276 VAL A C 1
ATOM 2151 O O . VAL A 1 276 ? 0.62 -29.719 -18.531 1 95.56 276 VAL A O 1
ATOM 2154 N N . LYS A 1 277 ? 0.816 -30.141 -20.734 1 94.44 277 LYS A N 1
ATOM 2155 C CA . LYS A 1 277 ? -0.521 -30.719 -20.844 1 94.44 277 LYS A CA 1
ATOM 2156 C C . LYS A 1 277 ? -0.558 -32.125 -20.281 1 94.44 277 LYS A C 1
ATOM 2158 O O . LYS A 1 277 ? 0.479 -32.688 -19.922 1 94.44 277 LYS A O 1
ATOM 2163 N N . ALA A 1 278 ? -1.73 -32.656 -20.203 1 89.69 278 ALA A N 1
ATOM 2164 C CA . ALA A 1 278 ? -1.925 -33.969 -19.625 1 89.69 278 ALA A CA 1
ATOM 2165 C C . ALA A 1 278 ? -1.188 -35.031 -20.453 1 89.69 278 ALA A C 1
ATOM 2167 O O . ALA A 1 278 ? -0.708 -36.031 -19.891 1 89.69 278 ALA A O 1
ATOM 2168 N N . ASP A 1 279 ? -1.001 -34.812 -21.719 1 93.06 279 ASP A N 1
ATOM 2169 C CA . ASP A 1 279 ? -0.362 -35.812 -22.594 1 93.06 279 ASP A CA 1
ATOM 2170 C C . ASP A 1 279 ? 1.151 -35.594 -22.625 1 93.06 279 ASP A C 1
ATOM 2172 O O . ASP A 1 279 ? 1.855 -36.281 -23.375 1 93.06 279 ASP A O 1
ATOM 2176 N N . GLY A 1 280 ? 1.615 -34.656 -21.812 1 92.06 280 GLY A N 1
ATOM 2177 C CA . GLY A 1 280 ? 3.049 -34.438 -21.688 1 92.06 280 GLY A CA 1
ATOM 2178 C C . GLY A 1 280 ? 3.584 -33.406 -22.656 1 92.06 280 GLY A C 1
ATOM 2179 O O . GLY A 1 280 ? 4.727 -32.969 -22.516 1 92.06 280 GLY A O 1
ATOM 2180 N N . SER A 1 281 ? 2.746 -32.938 -23.594 1 96.25 281 SER A N 1
ATOM 2181 C CA . SER A 1 281 ? 3.193 -31.938 -24.562 1 96.25 281 SER A CA 1
ATOM 2182 C C . SER A 1 281 ? 3.18 -30.547 -23.938 1 96.25 281 SER A C 1
ATOM 2184 O O . SER A 1 281 ? 2.512 -30.312 -22.938 1 96.25 281 SER A O 1
ATOM 2186 N N . LEU A 1 282 ? 3.938 -29.656 -24.531 1 95.88 282 LEU A N 1
ATOM 2187 C CA . LEU A 1 282 ? 3.986 -28.266 -24.078 1 95.88 282 LEU A CA 1
ATOM 2188 C C . LEU A 1 282 ? 2.752 -27.5 -24.531 1 95.88 282 LEU A C 1
ATOM 2190 O O . LEU A 1 282 ? 2.26 -27.719 -25.641 1 95.88 282 LEU A O 1
ATOM 2194 N N . GLY A 1 283 ? 2.277 -26.656 -23.641 1 95.38 283 GLY A N 1
ATOM 2195 C CA . GLY A 1 283 ? 1.105 -25.859 -23.969 1 95.38 283 GLY A CA 1
ATOM 2196 C C . GLY A 1 283 ? 1.416 -24.375 -24.109 1 95.38 283 GLY A C 1
ATOM 2197 O O . GLY A 1 283 ? 2.578 -24 -24.25 1 95.38 283 GLY A O 1
ATOM 2198 N N . GLY A 1 284 ? 0.345 -23.594 -24.219 1 93.44 284 GLY A N 1
ATOM 2199 C CA . GLY A 1 284 ? 0.423 -22.141 -24.297 1 93.44 284 GLY A CA 1
ATOM 2200 C C . GLY A 1 284 ? -0.281 -21.438 -23.156 1 93.44 284 GLY A C 1
ATOM 2201 O O . GLY A 1 284 ? -0.579 -22.062 -22.125 1 93.44 284 GLY A O 1
ATOM 2202 N N . PRO A 1 285 ? -0.503 -20.125 -23.312 1 92.75 285 PRO A N 1
ATOM 2203 C CA . PRO A 1 285 ? -1.083 -19.312 -22.234 1 92.75 285 PRO A CA 1
ATOM 2204 C C . PRO A 1 285 ? -2.432 -19.844 -21.766 1 92.75 285 PRO A C 1
ATOM 2206 O O . PRO A 1 285 ? -2.773 -19.703 -20.578 1 92.75 285 PRO A O 1
ATOM 2209 N N . SER A 1 286 ? -3.221 -20.453 -22.625 1 95.81 286 SER A N 1
ATOM 2210 C CA . SER A 1 286 ? -4.551 -20.938 -22.266 1 95.81 286 SER A CA 1
ATOM 2211 C C . SER A 1 286 ? -4.488 -22.297 -21.578 1 95.81 286 SER A C 1
ATOM 2213 O O . SER A 1 286 ? -5.508 -22.812 -21.109 1 95.81 286 SER A O 1
ATOM 2215 N N . ASP A 1 287 ? -3.244 -22.859 -21.438 1 96.81 287 ASP A N 1
ATOM 2216 C CA . ASP A 1 287 ? -3.086 -24.188 -20.875 1 96.81 287 ASP A CA 1
ATOM 2217 C C . ASP A 1 287 ? -2.533 -24.141 -19.453 1 96.81 287 ASP A C 1
ATOM 2219 O O . ASP A 1 287 ? -2.17 -25.172 -18.891 1 96.81 287 ASP A O 1
ATOM 2223 N N . LEU A 1 288 ? -2.42 -22.922 -18.906 1 97.5 288 LEU A N 1
ATOM 2224 C CA . LEU A 1 288 ? -1.992 -22.812 -17.516 1 97.5 288 LEU A CA 1
ATOM 2225 C C . LEU A 1 288 ? -2.914 -23.594 -16.594 1 97.5 288 LEU A C 1
ATOM 2227 O O . LEU A 1 288 ? -4.113 -23.703 -16.859 1 97.5 288 LEU A O 1
ATOM 2231 N N . VAL A 1 289 ? -2.369 -24.125 -15.523 1 98.06 289 VAL A N 1
ATOM 2232 C CA . VAL A 1 289 ? -3.143 -25 -14.648 1 98.06 289 VAL A CA 1
ATOM 2233 C C . VAL A 1 289 ? -3.438 -24.297 -13.328 1 98.06 289 VAL A C 1
ATOM 2235 O O . VAL A 1 289 ? -4.586 -24.266 -12.875 1 98.06 289 VAL A O 1
ATOM 2238 N N . LEU A 1 290 ? -2.457 -23.688 -12.719 1 98.69 290 LEU A N 1
ATOM 2239 C CA . LEU A 1 290 ? -2.629 -23.109 -11.391 1 98.69 290 LEU A CA 1
ATOM 2240 C C . LEU A 1 290 ? -3.449 -21.828 -11.445 1 98.69 290 LEU A C 1
ATOM 2242 O O . LEU A 1 290 ? -4.234 -21.547 -10.539 1 98.69 290 LEU A O 1
ATOM 2246 N N . HIS A 1 291 ? -3.271 -21.016 -12.5 1 98.69 291 HIS A N 1
ATOM 2247 C CA . HIS A 1 291 ? -4.02 -19.766 -12.594 1 98.69 291 HIS A CA 1
ATOM 2248 C C . HIS A 1 291 ? -5.523 -20.016 -12.523 1 98.69 291 HIS A C 1
ATOM 2250 O O . HIS A 1 291 ? -6.215 -19.422 -11.703 1 98.69 291 HIS A O 1
ATOM 2256 N N . PRO A 1 292 ? -6.059 -20.906 -13.352 1 98.5 292 PRO A N 1
ATOM 2257 C CA . PRO A 1 292 ? -7.504 -21.109 -13.234 1 98.5 292 PRO A CA 1
ATOM 2258 C C . PRO A 1 292 ? -7.91 -21.766 -11.922 1 98.5 292 PRO A C 1
ATOM 2260 O O . PRO A 1 292 ? -8.961 -21.453 -11.367 1 98.5 292 PRO A O 1
ATOM 2263 N N . TYR A 1 293 ? -7.121 -22.734 -11.367 1 98.81 293 TYR A N 1
ATOM 2264 C CA . TYR A 1 293 ? -7.449 -23.312 -10.07 1 98.81 293 TYR A CA 1
ATOM 2265 C C . TYR A 1 293 ? -7.449 -22.25 -8.977 1 98.81 293 TYR A C 1
ATOM 2267 O O . TYR A 1 293 ? -8.398 -22.156 -8.203 1 98.81 293 TYR A O 1
ATOM 2275 N N . MET A 1 294 ? -6.387 -21.484 -8.938 1 98.94 294 MET A N 1
ATOM 2276 C CA . MET A 1 294 ? -6.207 -20.531 -7.848 1 98.94 294 MET A CA 1
ATOM 2277 C C . MET A 1 294 ? -7.199 -19.375 -7.965 1 98.94 294 MET A C 1
ATOM 2279 O O . MET A 1 294 ? -7.938 -19.078 -7.023 1 98.94 294 MET A O 1
ATOM 2283 N N . LEU A 1 295 ? -7.254 -18.734 -9.117 1 98.88 295 LEU A N 1
ATOM 2284 C CA . LEU A 1 295 ? -8.062 -17.531 -9.266 1 98.88 295 LEU A CA 1
ATOM 2285 C C . LEU A 1 295 ? -9.539 -17.875 -9.438 1 98.88 295 LEU A C 1
ATOM 2287 O O . LEU A 1 295 ? -10.383 -17.406 -8.672 1 98.88 295 LEU A O 1
ATOM 2291 N N . SER A 1 296 ? -9.891 -18.75 -10.359 1 98.81 296 SER A N 1
ATOM 2292 C CA . SER A 1 296 ? -11.289 -19.031 -10.664 1 98.81 296 SER A CA 1
ATOM 2293 C C . SER A 1 296 ? -11.867 -20.062 -9.695 1 98.81 296 SER A C 1
ATOM 2295 O O . SER A 1 296 ? -12.977 -19.875 -9.188 1 98.81 296 SER A O 1
ATOM 2297 N N . CYS A 1 297 ? -11.156 -21.109 -9.359 1 98.81 297 CYS A N 1
ATOM 2298 C CA . CYS A 1 297 ? -11.734 -22.219 -8.617 1 98.81 297 CYS A CA 1
ATOM 2299 C C . CYS A 1 297 ? -11.664 -21.953 -7.113 1 98.81 297 CYS A C 1
ATOM 2301 O O . CYS A 1 297 ? -12.664 -22.062 -6.41 1 98.81 297 CYS A O 1
ATOM 2303 N N . PHE A 1 298 ? -10.5 -21.656 -6.559 1 98.81 298 PHE A N 1
ATOM 2304 C CA . PHE A 1 298 ? -10.289 -21.484 -5.125 1 98.81 298 PHE A CA 1
ATOM 2305 C C . PHE A 1 298 ? -10.688 -20.094 -4.672 1 98.81 298 PHE A C 1
ATOM 2307 O O . PHE A 1 298 ? -11.078 -19.891 -3.518 1 98.81 298 PHE A O 1
ATOM 2314 N N . GLY A 1 299 ? -10.555 -19.078 -5.598 1 98.81 299 GLY A N 1
ATOM 2315 C CA . GLY A 1 299 ? -10.531 -17.688 -5.168 1 98.81 299 GLY A CA 1
ATOM 2316 C C . GLY A 1 299 ? -9.281 -17.328 -4.402 1 98.81 299 GLY A C 1
ATOM 2317 O O . GLY A 1 299 ? -9.352 -16.656 -3.367 1 98.81 299 GLY A O 1
ATOM 2318 N N . MET A 1 300 ? -8.172 -17.781 -4.902 1 98.88 300 MET A N 1
ATOM 2319 C CA . MET A 1 300 ? -6.875 -17.484 -4.301 1 98.88 300 MET A CA 1
ATOM 2320 C C . MET A 1 300 ? -6.059 -16.547 -5.199 1 98.88 300 MET A C 1
ATOM 2322 O O . MET A 1 300 ? -5.668 -16.938 -6.301 1 98.88 300 MET A O 1
ATOM 2326 N N . CYS A 1 301 ? -5.746 -15.414 -4.699 1 98.88 301 CYS A N 1
ATOM 2327 C CA . CYS A 1 301 ? -5.039 -14.422 -5.496 1 98.88 301 CYS A CA 1
ATOM 2328 C C . CYS A 1 301 ? -3.574 -14.797 -5.668 1 98.88 301 CYS A C 1
ATOM 2330 O O . CYS A 1 301 ? -2.99 -15.445 -4.793 1 98.88 301 CYS A O 1
ATOM 2332 N N . ILE A 1 302 ? -3.037 -14.352 -6.797 1 98.94 302 ILE A N 1
ATOM 2333 C CA . ILE A 1 302 ? -1.656 -14.656 -7.156 1 98.94 302 ILE A CA 1
ATOM 2334 C C . ILE A 1 302 ? -0.848 -13.367 -7.234 1 98.94 302 ILE A C 1
ATOM 2336 O O . ILE A 1 302 ? -1.28 -12.391 -7.855 1 98.94 302 ILE A O 1
ATOM 2340 N N . GLY A 1 303 ? 0.272 -13.32 -6.516 1 98.88 303 GLY A N 1
ATOM 2341 C CA . GLY A 1 303 ? 1.251 -12.266 -6.691 1 98.88 303 GLY A CA 1
ATOM 2342 C C . GLY A 1 303 ? 2.4 -12.656 -7.598 1 98.88 303 GLY A C 1
ATOM 2343 O O . GLY A 1 303 ? 2.875 -13.797 -7.551 1 98.88 303 GLY A O 1
ATOM 2344 N N . GLU A 1 304 ? 2.855 -11.758 -8.438 1 98.69 304 GLU A N 1
ATOM 2345 C CA . GLU A 1 304 ? 3.971 -12 -9.344 1 98.69 304 GLU A CA 1
ATOM 2346 C C . GLU A 1 304 ? 4.941 -10.82 -9.359 1 98.69 304 GLU A C 1
ATOM 2348 O O . GLU A 1 304 ? 4.551 -9.688 -9.07 1 98.69 304 GLU A O 1
ATOM 2353 N N . LEU A 1 305 ? 6.234 -11.109 -9.586 1 98.38 305 LEU A N 1
ATOM 2354 C CA . LEU A 1 305 ? 7.316 -10.141 -9.742 1 98.38 305 LEU A CA 1
ATOM 2355 C C . LEU A 1 305 ? 7.559 -9.383 -8.438 1 98.38 305 LEU A C 1
ATOM 2357 O O . LEU A 1 305 ? 7.879 -8.195 -8.453 1 98.38 305 LEU A O 1
ATOM 2361 N N . TRP A 1 306 ? 7.352 -10.055 -7.324 1 98.94 306 TRP A N 1
ATOM 2362 C CA . TRP A 1 306 ? 7.613 -9.406 -6.043 1 98.94 306 TRP A CA 1
ATOM 2363 C C . TRP A 1 306 ? 9.109 -9.242 -5.816 1 98.94 306 TRP A C 1
ATOM 2365 O O . TRP A 1 306 ? 9.914 -10.07 -6.254 1 98.94 306 TRP A O 1
ATOM 2375 N N . ASP A 1 307 ? 9.539 -8.156 -5.188 1 98.75 307 ASP A N 1
ATOM 2376 C CA . ASP A 1 307 ? 10.93 -7.922 -4.805 1 98.75 307 ASP A CA 1
ATOM 2377 C C . ASP A 1 307 ? 11.273 -8.664 -3.516 1 98.75 307 ASP A C 1
ATOM 2379 O O . ASP A 1 307 ? 10.977 -8.188 -2.418 1 98.75 307 ASP A O 1
ATOM 2383 N N . LEU A 1 308 ? 12 -9.812 -3.641 1 98.88 308 LEU A N 1
ATOM 2384 C CA . LEU A 1 308 ? 12.156 -10.68 -2.477 1 98.88 308 LEU A CA 1
ATOM 2385 C C . LEU A 1 308 ? 13.625 -10.805 -2.082 1 98.88 308 LEU A C 1
ATOM 2387 O O . LEU A 1 308 ? 13.961 -11.531 -1.142 1 98.88 308 LEU A O 1
ATOM 2391 N N . SER A 1 309 ? 14.547 -10.07 -2.781 1 98.31 309 SER A N 1
ATOM 2392 C CA . SER A 1 309 ? 15.984 -10.258 -2.576 1 98.31 309 SER A CA 1
ATOM 2393 C C . SER A 1 309 ? 16.391 -9.836 -1.171 1 98.31 309 SER A C 1
ATOM 2395 O O . SER A 1 309 ? 17.125 -10.555 -0.493 1 98.31 309 SER A O 1
ATOM 2397 N N . ARG A 1 310 ? 15.984 -8.656 -0.706 1 98.31 310 ARG A N 1
ATOM 2398 C CA . ARG A 1 310 ? 16.375 -8.172 0.618 1 98.31 310 ARG A CA 1
ATOM 2399 C C . ARG A 1 310 ? 15.727 -9.016 1.715 1 98.31 310 ARG A C 1
ATOM 2401 O O . ARG A 1 310 ? 16.328 -9.227 2.771 1 98.31 310 ARG A O 1
ATOM 2408 N N . LEU A 1 311 ? 14.477 -9.445 1.462 1 98.88 311 LEU A N 1
ATOM 2409 C CA . LEU A 1 311 ? 13.82 -10.359 2.391 1 98.88 311 LEU A CA 1
ATOM 2410 C C . LEU A 1 311 ? 14.625 -11.648 2.545 1 98.88 311 LEU A C 1
ATOM 2412 O O . LEU A 1 311 ? 14.859 -12.109 3.662 1 98.88 311 LEU A O 1
ATOM 2416 N N . SER A 1 312 ? 14.984 -12.195 1.417 1 98.88 312 SER A N 1
ATOM 2417 C CA . SER A 1 312 ? 15.797 -13.406 1.397 1 98.88 312 SER A CA 1
ATOM 2418 C C . SER A 1 312 ? 17.062 -13.234 2.217 1 98.88 312 SER A C 1
ATOM 2420 O O . SER A 1 312 ? 17.422 -14.102 3.021 1 98.88 312 SER A O 1
ATOM 2422 N N . ALA A 1 313 ? 17.797 -12.148 2.006 1 98.75 313 ALA A N 1
ATOM 2423 C CA . ALA A 1 313 ? 19.047 -11.883 2.709 1 98.75 313 ALA A CA 1
ATOM 2424 C C . ALA A 1 313 ? 18.828 -11.852 4.219 1 98.75 313 ALA A C 1
ATOM 2426 O O . ALA A 1 313 ? 19.625 -12.406 4.977 1 98.75 313 ALA A O 1
ATOM 2427 N N . TYR A 1 314 ? 17.797 -11.242 4.684 1 98.81 314 TYR A N 1
ATOM 2428 C CA . TYR A 1 314 ? 17.516 -11.148 6.113 1 98.81 314 TYR A CA 1
ATOM 2429 C C . TYR A 1 314 ? 17.141 -12.508 6.688 1 98.81 314 TYR A C 1
ATOM 2431 O O . TYR A 1 314 ? 17.547 -12.852 7.801 1 98.81 314 TYR A O 1
ATOM 2439 N N . CYS A 1 315 ? 16.297 -13.242 5.961 1 98.88 315 CYS A N 1
ATOM 2440 C CA . CYS A 1 315 ? 15.93 -14.594 6.383 1 98.88 315 CYS A CA 1
ATOM 2441 C C . CYS A 1 315 ? 17.172 -15.461 6.555 1 98.88 315 CYS A C 1
ATOM 2443 O O . CYS A 1 315 ? 17.297 -16.188 7.543 1 98.88 315 CYS A O 1
ATOM 2445 N N . LYS A 1 316 ? 18.016 -15.375 5.582 1 98.69 316 LYS A N 1
ATOM 2446 C CA . LYS A 1 316 ? 19.25 -16.141 5.652 1 98.69 316 LYS A CA 1
ATOM 2447 C C . LYS A 1 316 ? 20.062 -15.773 6.895 1 98.69 316 LYS A C 1
ATOM 2449 O O . LYS A 1 316 ? 20.578 -16.656 7.594 1 98.69 316 LYS A O 1
ATOM 2454 N N . GLU A 1 317 ? 20.156 -14.469 7.16 1 98.5 317 GLU A N 1
ATOM 2455 C CA . GLU A 1 317 ? 20.922 -13.961 8.289 1 98.5 317 GLU A CA 1
ATOM 2456 C C . GLU A 1 317 ? 20.328 -14.414 9.617 1 98.5 317 GLU A C 1
ATOM 2458 O O . GLU A 1 317 ? 21.047 -14.797 10.539 1 98.5 317 GLU A O 1
ATOM 2463 N N . THR A 1 318 ? 19.047 -14.422 9.742 1 98.56 318 THR A N 1
ATOM 2464 C CA . THR A 1 318 ? 18.391 -14.656 11.023 1 98.56 318 THR A CA 1
ATOM 2465 C C . THR A 1 318 ? 17.906 -16.094 11.125 1 98.56 318 THR A C 1
ATOM 2467 O O . THR A 1 318 ? 17.5 -16.547 12.195 1 98.56 318 THR A O 1
ATOM 2470 N N . LYS A 1 319 ? 17.891 -16.812 9.969 1 98.44 319 LYS A N 1
ATOM 2471 C CA . LYS A 1 319 ? 17.359 -18.156 9.859 1 98.44 319 LYS A CA 1
ATOM 2472 C C . LYS A 1 319 ? 15.883 -18.203 10.234 1 98.44 319 LYS A C 1
ATOM 2474 O O . LYS A 1 319 ? 15.43 -19.141 10.898 1 98.44 319 LYS A O 1
ATOM 2479 N N . ARG A 1 320 ? 15.211 -17.141 9.977 1 98.56 320 ARG A N 1
ATOM 2480 C CA . ARG A 1 320 ? 13.766 -17.031 10.141 1 98.56 320 ARG A CA 1
ATOM 2481 C C . ARG A 1 320 ? 13.078 -16.719 8.812 1 98.56 320 ARG A C 1
ATOM 2483 O O . ARG A 1 320 ? 13.461 -15.781 8.117 1 98.56 320 ARG A O 1
ATOM 2490 N N . TYR A 1 321 ? 12.086 -17.547 8.516 1 98.94 321 TYR A N 1
ATOM 2491 C CA . TYR A 1 321 ? 11.5 -17.453 7.184 1 98.94 321 TYR A CA 1
ATOM 2492 C C . TYR A 1 321 ? 10 -17.203 7.258 1 98.94 321 TYR A C 1
ATOM 2494 O O . TYR A 1 321 ? 9.281 -17.391 6.273 1 98.94 321 TYR A O 1
ATOM 2502 N N . SER A 1 322 ? 9.508 -16.844 8.453 1 98.94 322 SER A N 1
ATOM 2503 C CA . SER A 1 322 ? 8.141 -16.359 8.641 1 98.94 322 SER A CA 1
ATOM 2504 C C . SER A 1 322 ? 8.141 -14.945 9.234 1 98.94 322 SER A C 1
ATOM 2506 O O . SER A 1 322 ? 9.078 -14.555 9.922 1 98.94 322 SER A O 1
ATOM 2508 N N . PHE A 1 323 ? 7.172 -14.211 8.953 1 98.94 323 PHE A N 1
ATOM 2509 C CA . PHE A 1 323 ? 7.059 -12.797 9.289 1 98.94 323 PHE A CA 1
ATOM 2510 C C . PHE A 1 323 ? 5.609 -12.336 9.195 1 98.94 323 PHE A C 1
ATOM 2512 O O . PHE A 1 323 ? 4.762 -13.039 8.641 1 98.94 323 PHE A O 1
ATOM 2519 N N . MET A 1 324 ? 5.281 -11.219 9.758 1 98.94 324 MET A N 1
ATOM 2520 C CA . MET A 1 324 ? 3.994 -10.594 9.461 1 98.94 324 MET A CA 1
ATOM 2521 C C . MET A 1 324 ? 4.004 -9.953 8.078 1 98.94 324 MET A C 1
ATOM 2523 O O . MET A 1 324 ? 4.957 -9.266 7.715 1 98.94 324 MET A O 1
ATOM 2527 N N . LEU A 1 325 ? 3.072 -10.289 7.32 1 99 325 LEU A N 1
ATOM 2528 C CA . LEU A 1 325 ? 2.922 -9.734 5.98 1 99 325 LEU A CA 1
ATOM 2529 C C . LEU A 1 325 ? 1.68 -8.852 5.895 1 99 325 LEU A C 1
ATOM 2531 O O . LEU A 1 325 ? 0.598 -9.258 6.332 1 99 325 LEU A O 1
ATOM 2535 N N . THR A 1 326 ? 1.806 -7.625 5.457 1 99 326 THR A N 1
ATOM 2536 C CA . THR A 1 326 ? 0.671 -6.754 5.16 1 99 326 THR A CA 1
ATOM 2537 C C . THR A 1 326 ? 0.675 -6.344 3.691 1 99 326 THR A C 1
ATOM 2539 O O . THR A 1 326 ? 1.735 -6.254 3.07 1 99 326 THR A O 1
ATOM 2542 N N . SER A 1 327 ? -0.411 -6.188 3.119 1 98.94 327 SER A N 1
ATOM 2543 C CA . SER A 1 327 ? -0.562 -5.746 1.736 1 98.94 327 SER A CA 1
ATOM 2544 C C . SER A 1 327 ? -1.856 -4.965 1.544 1 98.94 327 SER A C 1
ATOM 2546 O O . SER A 1 327 ? -2.916 -5.379 2.018 1 98.94 327 SER A O 1
ATOM 2548 N N . ALA A 1 328 ? -1.771 -3.805 0.957 1 98.81 328 ALA A N 1
ATOM 2549 C CA . ALA A 1 328 ? -2.914 -2.959 0.626 1 98.81 328 ALA A CA 1
ATOM 2550 C C . ALA A 1 328 ? -2.846 -2.486 -0.823 1 98.81 328 ALA A C 1
ATOM 2552 O O . ALA A 1 328 ? -2.264 -1.438 -1.115 1 98.81 328 ALA A O 1
ATOM 2553 N N . PRO A 1 329 ? -3.471 -3.203 -1.72 1 98.75 329 PRO A N 1
ATOM 2554 C CA . PRO A 1 329 ? -3.473 -2.783 -3.123 1 98.75 329 PRO A CA 1
ATOM 2555 C C . PRO A 1 329 ? -4.168 -1.439 -3.334 1 98.75 329 PRO A C 1
ATOM 2557 O O . PRO A 1 329 ? -4.719 -0.868 -2.389 1 98.75 329 PRO A O 1
ATOM 2560 N N . LEU A 1 330 ? -4.082 -0.931 -4.547 1 98.81 330 LEU A N 1
ATOM 2561 C CA . LEU A 1 330 ? -4.758 0.314 -4.898 1 98.81 330 LEU A CA 1
ATOM 2562 C C . LEU A 1 330 ? -6.27 0.171 -4.758 1 98.81 330 LEU A C 1
ATOM 2564 O O . LEU A 1 330 ? -6.828 -0.893 -5.043 1 98.81 330 LEU A O 1
ATOM 2568 N N . ASN A 1 331 ? -6.891 1.227 -4.285 1 98.69 331 ASN A N 1
ATOM 2569 C CA . ASN A 1 331 ? -8.336 1.242 -4.102 1 98.69 331 ASN A CA 1
ATOM 2570 C C . ASN A 1 331 ? -9.039 1.946 -5.258 1 98.69 331 ASN A C 1
ATOM 2572 O O . ASN A 1 331 ? -9.266 3.156 -5.207 1 98.69 331 ASN A O 1
ATOM 2576 N N . TYR A 1 332 ? -9.422 1.269 -6.234 1 98.38 332 TYR A N 1
ATOM 2577 C CA . TYR A 1 332 ? -10.188 1.712 -7.391 1 98.38 332 TYR A CA 1
ATOM 2578 C C . TYR A 1 332 ? -11.289 0.71 -7.734 1 98.38 332 TYR A C 1
ATOM 2580 O O . TYR A 1 332 ? -11.047 -0.499 -7.762 1 98.38 332 TYR A O 1
ATOM 2588 N N . PRO A 1 333 ? -12.5 1.166 -7.973 1 97.75 333 PRO A N 1
ATOM 2589 C CA . PRO A 1 333 ? -13.609 0.236 -8.219 1 97.75 333 PRO A CA 1
ATOM 2590 C C . PRO A 1 333 ? -13.328 -0.716 -9.375 1 97.75 333 PRO A C 1
ATOM 2592 O O . PRO A 1 333 ? -12.914 -0.279 -10.453 1 97.75 333 PRO A O 1
ATOM 2595 N N . ALA A 1 334 ? -13.461 -2.039 -9.086 1 98.31 334 ALA A N 1
ATOM 2596 C CA . ALA A 1 334 ? -13.445 -3.113 -10.07 1 98.31 334 ALA A CA 1
ATOM 2597 C C . ALA A 1 334 ? -12.047 -3.311 -10.641 1 98.31 334 ALA A C 1
ATOM 2599 O O . ALA A 1 334 ? -11.891 -3.812 -11.758 1 98.31 334 ALA A O 1
ATOM 2600 N N . LEU A 1 335 ? -11.102 -2.939 -9.93 1 98.38 335 LEU A N 1
ATOM 2601 C CA . LEU A 1 335 ? -9.719 -3.059 -10.367 1 98.38 335 LEU A CA 1
ATOM 2602 C C . LEU A 1 335 ? -9.32 -4.523 -10.523 1 98.38 335 LEU A C 1
ATOM 2604 O O . LEU A 1 335 ? -9.578 -5.344 -9.641 1 98.38 335 LEU A O 1
ATOM 2608 N N . ILE A 1 336 ? -8.625 -4.875 -11.68 1 98.31 336 ILE A N 1
ATOM 2609 C CA . ILE A 1 336 ? -8.227 -6.238 -12.031 1 98.31 336 ILE A CA 1
ATOM 2610 C C . ILE A 1 336 ? -6.891 -6.57 -11.375 1 98.31 336 ILE A C 1
ATOM 2612 O O . ILE A 1 336 ? -6.715 -7.664 -10.828 1 98.31 336 ILE A O 1
ATOM 2616 N N . GLY A 1 337 ? -5.93 -5.781 -11.5 1 98.38 337 GLY A N 1
ATOM 2617 C CA . GLY A 1 337 ? -4.617 -5.938 -10.891 1 98.38 337 GLY A CA 1
ATOM 2618 C C . GLY A 1 337 ? -4.172 -4.715 -10.117 1 98.38 337 GLY A C 1
ATOM 2619 O O . GLY A 1 337 ? -4.828 -3.674 -10.156 1 98.38 337 GLY A O 1
ATOM 2620 N N . SER A 1 338 ? -3.059 -4.855 -9.422 1 98.69 338 SER A N 1
ATOM 2621 C CA . SER A 1 338 ? -2.498 -3.754 -8.648 1 98.69 338 SER A CA 1
ATOM 2622 C C . SER A 1 338 ? -1.102 -4.094 -8.133 1 98.69 338 SER A C 1
ATOM 2624 O O . SER A 1 338 ? -0.804 -5.254 -7.848 1 98.69 338 SER A O 1
ATOM 2626 N N . PRO A 1 339 ? -0.224 -3.014 -8.008 1 98.81 339 PRO A N 1
ATOM 2627 C CA . PRO A 1 339 ? 0.917 -3.254 -7.121 1 98.81 339 PRO A CA 1
ATOM 2628 C C . PRO A 1 339 ? 0.495 -3.76 -5.742 1 98.81 339 PRO A C 1
ATOM 2630 O O . PRO A 1 339 ? -0.552 -3.359 -5.23 1 98.81 339 PRO A O 1
ATOM 2633 N N . PRO A 1 340 ? 1.257 -4.668 -5.199 1 98.88 340 PRO A N 1
ATOM 2634 C CA . PRO A 1 340 ? 0.81 -5.266 -3.941 1 98.88 340 PRO A CA 1
ATOM 2635 C C . PRO A 1 340 ? 0.892 -4.297 -2.766 1 98.88 340 PRO A C 1
A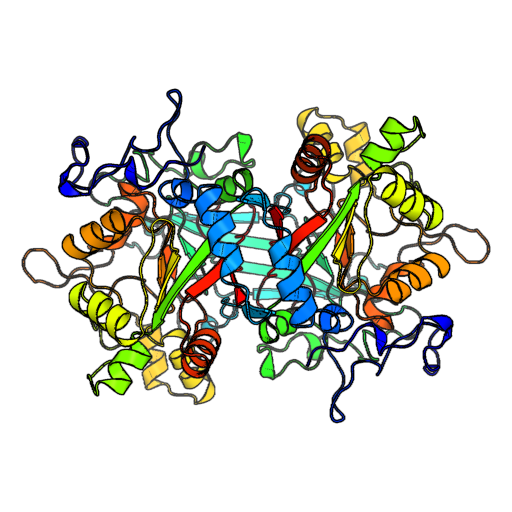TOM 2637 O O . PRO A 1 340 ? 0.062 -4.352 -1.854 1 98.88 340 PRO A O 1
ATOM 2640 N N . ASN A 1 341 ? 1.972 -3.391 -2.906 1 98.81 341 ASN A N 1
ATOM 2641 C CA . ASN A 1 341 ? 2.221 -2.539 -1.748 1 98.81 341 ASN A CA 1
ATOM 2642 C C . ASN A 1 341 ? 2.295 -3.354 -0.459 1 98.81 341 ASN A C 1
ATOM 2644 O O . ASN A 1 341 ? 1.58 -3.064 0.503 1 98.81 341 ASN A O 1
ATOM 2648 N N . ALA A 1 342 ? 3.223 -4.266 -0.442 1 98.94 342 ALA A N 1
ATOM 2649 C CA . ALA A 1 342 ? 3.332 -5.285 0.599 1 98.94 342 ALA A CA 1
ATOM 2650 C C . ALA A 1 342 ? 4.586 -5.074 1.441 1 98.94 342 ALA A C 1
ATOM 2652 O O . ALA A 1 342 ? 5.605 -4.594 0.939 1 98.94 342 ALA A O 1
ATOM 2653 N N . LEU A 1 343 ? 4.484 -5.406 2.707 1 98.94 343 LEU A N 1
ATOM 2654 C CA . LEU A 1 343 ? 5.59 -5.363 3.656 1 98.94 343 LEU A CA 1
ATOM 2655 C C . LEU A 1 343 ? 5.75 -6.703 4.367 1 98.94 343 LEU A C 1
ATOM 2657 O O . LEU A 1 343 ? 4.758 -7.367 4.676 1 98.94 343 LEU A O 1
ATOM 2661 N N . ALA A 1 344 ? 6.922 -7.09 4.543 1 99 344 ALA A N 1
ATOM 2662 C CA . ALA A 1 344 ? 7.27 -8.117 5.516 1 99 344 ALA A CA 1
ATOM 2663 C C . ALA A 1 344 ? 7.832 -7.5 6.793 1 99 344 ALA A C 1
ATOM 2665 O O . ALA A 1 344 ? 8.742 -6.668 6.738 1 99 344 ALA A O 1
ATOM 2666 N N . ILE A 1 345 ? 7.328 -7.84 7.926 1 98.94 345 ILE A N 1
ATOM 2667 C CA . ILE A 1 345 ? 7.723 -7.219 9.188 1 98.94 345 ILE A CA 1
ATOM 2668 C C . ILE A 1 345 ? 8.164 -8.297 10.172 1 98.94 345 ILE A C 1
ATOM 2670 O O . ILE A 1 345 ? 7.41 -9.219 10.477 1 98.94 345 ILE A O 1
ATOM 2674 N N . PHE A 1 346 ? 9.367 -8.188 10.656 1 98.88 346 PHE A N 1
ATOM 2675 C CA . PHE A 1 346 ? 9.977 -9.125 11.594 1 98.88 346 PHE A CA 1
ATOM 2676 C C . PHE A 1 346 ? 10.008 -8.547 13 1 98.88 346 PHE A C 1
ATOM 2678 O O . PHE A 1 346 ? 10.219 -7.348 13.18 1 98.88 346 PHE A O 1
ATOM 2685 N N . MET B 1 1 ? 20 4.602 9.461 1 77.94 1 MET B N 1
ATOM 2686 C CA . MET B 1 1 ? 19.75 3.994 10.773 1 77.94 1 MET B CA 1
ATOM 2687 C C . MET B 1 1 ? 18.75 4.805 11.578 1 77.94 1 MET B C 1
ATOM 2689 O O . MET B 1 1 ? 18.75 6.035 11.516 1 77.94 1 MET B O 1
ATOM 2693 N N . PRO B 1 2 ? 17.875 4.074 12.273 1 89.31 2 PRO B N 1
ATOM 2694 C CA . PRO B 1 2 ? 16.922 4.797 13.109 1 89.31 2 PRO B CA 1
ATOM 2695 C C . PRO B 1 2 ? 17.594 5.633 14.195 1 89.31 2 PRO B C 1
ATOM 2697 O O . PRO B 1 2 ? 18.766 5.414 14.508 1 89.31 2 PRO B O 1
ATOM 2700 N N . THR B 1 3 ? 16.922 6.684 14.578 1 93.56 3 THR B N 1
ATOM 2701 C CA . THR B 1 3 ? 17.375 7.605 15.609 1 93.56 3 THR B CA 1
ATOM 2702 C C . THR B 1 3 ? 16.469 7.547 16.828 1 93.56 3 THR B C 1
ATOM 2704 O O . THR B 1 3 ? 15.242 7.637 16.703 1 93.56 3 THR B O 1
ATOM 2707 N N . GLN B 1 4 ? 17.109 7.363 17.984 1 95.38 4 GLN B N 1
ATOM 2708 C CA . GLN B 1 4 ? 16.328 7.371 19.219 1 95.38 4 GLN B CA 1
ATOM 2709 C C . GLN B 1 4 ? 15.602 8.703 19.391 1 95.38 4 GLN B C 1
ATOM 2711 O O . GLN B 1 4 ? 16.234 9.758 19.422 1 95.38 4 GLN B O 1
ATOM 2716 N N . PRO B 1 5 ? 14.344 8.641 19.562 1 95.19 5 PRO B N 1
ATOM 2717 C CA . PRO B 1 5 ? 13.57 9.883 19.594 1 95.19 5 PRO B CA 1
ATOM 2718 C C . PRO B 1 5 ? 14.023 10.828 20.719 1 95.19 5 PRO B C 1
ATOM 2720 O O . PRO B 1 5 ? 14.031 12.047 20.531 1 95.19 5 PRO B O 1
ATOM 2723 N N . ASP B 1 6 ? 14.391 10.352 21.828 1 93.69 6 ASP B N 1
ATOM 2724 C CA . ASP B 1 6 ? 14.766 11.172 22.969 1 93.69 6 ASP B CA 1
ATOM 2725 C C . ASP B 1 6 ? 16.141 11.797 22.766 1 93.69 6 ASP B C 1
ATOM 2727 O O . ASP B 1 6 ? 16.562 12.672 23.531 1 93.69 6 ASP B O 1
ATOM 2731 N N . SER B 1 7 ? 16.828 11.383 21.734 1 94.62 7 SER B N 1
ATOM 2732 C CA . SER B 1 7 ? 18.188 11.898 21.5 1 94.62 7 SER B CA 1
ATOM 2733 C C . SER B 1 7 ? 18.156 13.18 20.688 1 94.62 7 SER B C 1
ATOM 2735 O O . SER B 1 7 ? 19.172 13.867 20.562 1 94.62 7 SER B O 1
ATOM 2737 N N . VAL B 1 8 ? 17.016 13.484 20.109 1 96.69 8 VAL B N 1
ATOM 2738 C CA . VAL B 1 8 ? 16.875 14.656 19.25 1 96.69 8 VAL B CA 1
ATOM 2739 C C . VAL B 1 8 ? 16.422 15.852 20.078 1 96.69 8 VAL B C 1
ATOM 2741 O O . VAL B 1 8 ? 15.594 15.711 20.984 1 96.69 8 VAL B O 1
ATOM 2744 N N . PRO B 1 9 ? 16.969 17.078 19.828 1 97.69 9 PRO B N 1
ATOM 2745 C CA . PRO B 1 9 ? 16.578 18.25 20.609 1 97.69 9 PRO B CA 1
ATOM 2746 C C . PRO B 1 9 ? 15.102 18.609 20.422 1 97.69 9 PRO B C 1
ATOM 2748 O O . PRO B 1 9 ? 14.516 18.328 19.375 1 97.69 9 PRO B O 1
ATOM 2751 N N . ASP B 1 10 ? 14.602 19.219 21.469 1 98.44 10 ASP B N 1
ATOM 2752 C CA . ASP B 1 10 ? 13.273 19.812 21.328 1 98.44 10 ASP B CA 1
ATOM 2753 C C . ASP B 1 10 ? 13.305 20.984 20.359 1 98.44 10 ASP B C 1
ATOM 2755 O O . ASP B 1 10 ? 14.375 21.516 20.031 1 98.44 10 ASP B O 1
ATOM 2759 N N . PHE B 1 11 ? 12.164 21.375 19.953 1 98.56 11 PHE B N 1
ATOM 2760 C CA . PHE B 1 11 ? 11.953 22.391 18.922 1 98.56 11 PHE B CA 1
ATOM 2761 C C . PHE B 1 11 ? 12.781 23.641 19.203 1 98.56 11 PHE B C 1
ATOM 2763 O O . PHE B 1 11 ? 13.539 24.094 18.359 1 98.56 11 PHE B O 1
ATOM 2770 N N . ASP B 1 12 ? 12.68 24.203 20.422 1 98.25 12 ASP B N 1
ATOM 2771 C CA . ASP B 1 12 ? 13.312 25.469 20.766 1 98.25 12 ASP B CA 1
ATOM 2772 C C . ASP B 1 12 ? 14.82 25.297 20.922 1 98.25 12 ASP B C 1
ATOM 2774 O O . ASP B 1 12 ? 15.57 26.281 20.922 1 98.25 12 ASP B O 1
ATOM 2778 N N . ASP B 1 13 ? 15.289 24.047 21.062 1 98.06 13 ASP B N 1
ATOM 2779 C CA . ASP B 1 13 ? 16.703 23.75 21.281 1 98.06 13 ASP B CA 1
ATOM 2780 C C . ASP B 1 13 ? 17.375 23.281 20 1 98.06 13 ASP B C 1
ATOM 2782 O O . ASP B 1 13 ? 18.578 23 19.984 1 98.06 13 ASP B O 1
ATOM 2786 N N . LEU B 1 14 ? 16.625 23.141 18.969 1 98.12 14 LEU B N 1
ATOM 2787 C CA . LEU B 1 14 ? 17.234 22.781 17.688 1 98.12 14 LEU B CA 1
ATOM 2788 C C . LEU B 1 14 ? 18.266 23.812 17.266 1 98.12 14 LEU B C 1
ATOM 2790 O O . LEU B 1 14 ? 18.047 25.016 17.406 1 98.12 14 LEU B O 1
ATOM 2794 N N . PRO B 1 15 ? 19.406 23.359 16.797 1 96.19 15 PRO B N 1
ATOM 2795 C CA . PRO B 1 15 ? 20.406 24.312 16.328 1 96.19 15 PRO B CA 1
ATOM 2796 C C . PRO B 1 15 ? 19.875 25.234 15.234 1 96.19 15 PRO B C 1
ATOM 2798 O O . PRO B 1 15 ? 19.094 24.812 14.383 1 96.19 15 PRO B O 1
ATOM 2801 N N . LYS B 1 16 ? 20.391 26.422 15.242 1 96.56 16 LYS B N 1
ATOM 2802 C CA . LYS B 1 16 ? 19.969 27.391 14.227 1 96.56 16 LYS B CA 1
ATOM 2803 C C . LYS B 1 16 ? 20.484 27 12.844 1 96.56 16 LYS B C 1
ATOM 2805 O O . LYS B 1 16 ? 21.625 26.578 12.695 1 96.56 16 LYS B O 1
ATOM 2810 N N . VAL B 1 17 ? 19.609 27.016 11.922 1 97.25 17 VAL B N 1
ATOM 2811 C CA . VAL B 1 17 ? 19.953 26.859 10.516 1 97.25 17 VAL B CA 1
ATOM 2812 C C . VAL B 1 17 ? 19.891 28.203 9.812 1 97.25 17 VAL B C 1
ATOM 2814 O O . VAL B 1 17 ? 18.906 28.938 9.938 1 97.25 17 VAL B O 1
ATOM 2817 N N . GLN B 1 18 ? 20.953 28.547 9.102 1 95.06 18 GLN B N 1
ATOM 2818 C CA . GLN B 1 18 ? 21.047 29.859 8.461 1 95.06 18 GLN B CA 1
ATOM 2819 C C . GLN B 1 18 ? 19.859 30.109 7.543 1 95.06 18 GLN B C 1
ATOM 2821 O O . GLN B 1 18 ? 19.5 29.25 6.73 1 95.06 18 GLN B O 1
ATOM 2826 N N . ASP B 1 19 ? 19.188 31.266 7.691 1 94.88 19 ASP B N 1
ATOM 2827 C CA . ASP B 1 19 ? 18.125 31.797 6.848 1 94.88 19 ASP B CA 1
ATOM 2828 C C . ASP B 1 19 ? 16.859 30.938 6.961 1 94.88 19 ASP B C 1
ATOM 2830 O O . ASP B 1 19 ? 16 30.969 6.074 1 94.88 19 ASP B O 1
ATOM 2834 N N . MET B 1 20 ? 16.828 30.109 7.957 1 97.5 20 MET B N 1
ATOM 2835 C CA . MET B 1 20 ? 15.648 29.297 8.227 1 97.5 20 MET B CA 1
ATOM 2836 C C . MET B 1 20 ? 15.031 29.656 9.57 1 97.5 20 MET B C 1
ATOM 2838 O O . MET B 1 20 ? 15.711 30.203 10.445 1 97.5 20 MET B O 1
ATOM 2842 N N . PRO B 1 21 ? 13.773 29.406 9.695 1 95.56 21 PRO B N 1
ATOM 2843 C CA . PRO B 1 21 ? 13.148 29.703 10.984 1 95.56 21 PRO B CA 1
ATOM 2844 C C . PRO B 1 21 ? 13.617 28.766 12.094 1 95.56 21 PRO B C 1
ATOM 2846 O O . PRO B 1 21 ? 14.148 27.688 11.812 1 95.56 21 PRO B O 1
ATOM 2849 N N . GLN B 1 22 ? 13.445 29.219 13.328 1 95.19 22 GLN B N 1
ATOM 2850 C CA . GLN B 1 22 ? 13.625 28.297 14.445 1 95.19 22 GLN B CA 1
ATOM 2851 C C . GLN B 1 22 ? 12.75 27.062 14.289 1 95.19 22 GLN B C 1
ATOM 2853 O O . GLN B 1 22 ? 11.594 27.156 13.859 1 95.19 22 GLN B O 1
ATOM 2858 N N . GLY B 1 23 ? 13.297 25.922 14.539 1 95.31 23 GLY B N 1
ATOM 2859 C CA . GLY B 1 23 ? 12.555 24.688 14.406 1 95.31 23 GLY B CA 1
ATOM 2860 C C . GLY B 1 23 ? 12.93 23.891 13.164 1 95.31 23 GLY B C 1
ATOM 2861 O O . GLY B 1 23 ? 12.336 22.844 12.891 1 95.31 23 GLY B O 1
ATOM 2862 N N . CYS B 1 24 ? 13.789 24.438 12.414 1 98.12 24 CYS B N 1
ATOM 2863 C CA . CYS B 1 24 ? 14.328 23.688 11.289 1 98.12 24 CYS B CA 1
ATOM 2864 C C . CYS B 1 24 ? 15.266 22.594 11.766 1 98.12 24 CYS B C 1
ATOM 2866 O O . CYS B 1 24 ? 16.297 22.875 12.391 1 98.12 24 CYS B O 1
ATOM 2868 N N . ALA B 1 25 ? 14.984 21.359 11.43 1 98.25 25 ALA B N 1
ATOM 2869 C CA . ALA B 1 25 ? 15.695 20.219 12 1 98.25 25 ALA B CA 1
ATOM 2870 C C . ALA B 1 25 ? 16.734 19.672 11.016 1 98.25 25 ALA B C 1
ATOM 2872 O O . ALA B 1 25 ? 17.125 18.516 11.109 1 98.25 25 ALA B O 1
ATOM 2873 N N . TRP B 1 26 ? 17.141 20.484 10.078 1 98.38 26 TRP B N 1
ATOM 2874 C CA . TRP B 1 26 ? 18.125 20.031 9.094 1 98.38 26 TRP B CA 1
ATOM 2875 C C . TRP B 1 26 ? 19.391 19.562 9.781 1 98.38 26 TRP B C 1
ATOM 2877 O O . TRP B 1 26 ? 19.875 20.188 10.727 1 98.38 26 TRP B O 1
ATOM 2887 N N . GLY B 1 27 ? 19.906 18.375 9.336 1 97.25 27 GLY B N 1
ATOM 2888 C CA . GLY B 1 27 ? 21.156 17.828 9.828 1 97.25 27 GLY B CA 1
ATOM 2889 C C . GLY B 1 27 ? 20.984 16.938 11.039 1 97.25 27 GLY B C 1
ATOM 2890 O O . GLY B 1 27 ? 21.875 16.156 11.383 1 97.25 27 GLY B O 1
ATOM 2891 N N . VAL B 1 28 ? 19.828 16.969 11.688 1 97.19 28 VAL B N 1
ATOM 2892 C CA . VAL B 1 28 ? 19.594 16.25 12.938 1 97.19 28 VAL B CA 1
ATOM 2893 C C . VAL B 1 28 ? 19.703 14.75 12.695 1 97.19 28 VAL B C 1
ATOM 2895 O O . VAL B 1 28 ? 20.188 14.008 13.555 1 97.19 28 VAL B O 1
ATOM 2898 N N . PHE B 1 29 ? 19.281 14.32 11.523 1 98 29 PHE B N 1
ATOM 2899 C CA . PHE B 1 29 ? 19.234 12.891 11.242 1 98 29 PHE B CA 1
ATOM 2900 C C . PHE B 1 29 ? 20.391 12.477 10.336 1 98 29 PHE B C 1
ATOM 2902 O O . PHE B 1 29 ? 20.422 11.344 9.852 1 98 29 PHE B O 1
ATOM 2909 N N . ASP B 1 30 ? 21.281 13.43 9.992 1 97.56 30 ASP B N 1
ATOM 2910 C CA . ASP B 1 30 ? 22.422 13.094 9.148 1 97.56 30 ASP B CA 1
ATOM 2911 C C . ASP B 1 30 ? 23.328 12.062 9.828 1 97.56 30 ASP B C 1
ATOM 2913 O O . ASP B 1 30 ? 23.469 12.062 11.055 1 97.56 30 ASP B O 1
ATOM 2917 N N . LYS B 1 31 ? 23.844 11.156 9.078 1 94.38 31 LYS B N 1
ATOM 2918 C CA . LYS B 1 31 ? 24.766 10.148 9.594 1 94.38 31 LYS B CA 1
ATOM 2919 C C . LYS B 1 31 ? 25.953 9.961 8.648 1 94.38 31 LYS B C 1
ATOM 2921 O O . LYS B 1 31 ? 25.781 9.93 7.43 1 94.38 31 LYS B O 1
ATOM 2926 N N . ASN B 1 32 ? 27.141 9.883 9.203 1 94.12 32 ASN B N 1
ATOM 2927 C CA . ASN B 1 32 ? 28.359 9.555 8.477 1 94.12 32 ASN B CA 1
ATOM 2928 C C . ASN B 1 32 ? 28.609 10.531 7.336 1 94.12 32 ASN B C 1
ATOM 2930 O O . ASN B 1 32 ? 28.953 10.117 6.223 1 94.12 32 ASN B O 1
ATOM 2934 N N . GLY B 1 33 ? 28.266 11.805 7.535 1 93.31 33 GLY B N 1
ATOM 2935 C CA . GLY B 1 33 ? 28.562 12.836 6.547 1 93.31 33 GLY B CA 1
ATOM 2936 C C . GLY B 1 33 ? 27.562 12.859 5.402 1 93.31 33 GLY B C 1
ATOM 2937 O O . GLY B 1 33 ? 27.719 13.625 4.453 1 93.31 33 GLY B O 1
ATOM 2938 N N . GLU B 1 34 ? 26.609 11.992 5.457 1 95.94 34 GLU B N 1
ATOM 2939 C CA . GLU B 1 34 ? 25.578 11.953 4.418 1 95.94 34 GLU B CA 1
ATOM 2940 C C . GLU B 1 34 ? 24.281 12.602 4.891 1 95.94 34 GLU B C 1
ATOM 2942 O O . GLU B 1 34 ? 23.844 12.375 6.023 1 95.94 34 GLU B O 1
ATOM 2947 N N . LYS B 1 35 ? 23.672 13.398 4.074 1 97.56 35 LYS B N 1
ATOM 2948 C CA . LYS B 1 35 ? 22.391 14.039 4.383 1 97.56 35 LYS B CA 1
ATOM 2949 C C . LYS B 1 35 ? 21.266 13.016 4.418 1 97.56 35 LYS B C 1
ATOM 2951 O O . LYS B 1 35 ? 21.188 12.141 3.557 1 97.56 35 LYS B O 1
ATOM 2956 N N . ASP B 1 36 ? 20.469 13.195 5.391 1 98.25 36 ASP B N 1
ATOM 2957 C CA . ASP B 1 36 ? 19.312 12.32 5.551 1 98.25 36 ASP B CA 1
ATOM 2958 C C . ASP B 1 36 ? 18.234 12.641 4.512 1 98.25 36 ASP B C 1
ATOM 2960 O O . ASP B 1 36 ? 18.078 13.797 4.113 1 98.25 36 ASP B O 1
ATOM 2964 N N . LEU B 1 37 ? 17.5 11.602 4.074 1 98.5 37 LEU B N 1
ATOM 2965 C CA . LEU B 1 37 ? 16.453 11.766 3.076 1 98.5 37 LEU B CA 1
ATOM 2966 C C . LEU B 1 37 ? 15.102 11.352 3.643 1 98.5 37 LEU B C 1
ATOM 2968 O O . LEU B 1 37 ? 14.086 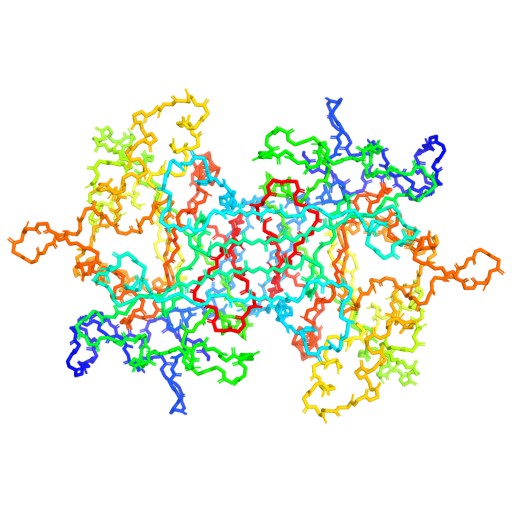11.398 2.939 1 98.5 37 LEU B O 1
ATOM 2972 N N . LEU B 1 38 ? 14.969 10.961 4.953 1 98.5 38 LEU B N 1
ATOM 2973 C CA . LEU B 1 38 ? 13.781 10.273 5.457 1 98.5 38 LEU B CA 1
ATOM 2974 C C . LEU B 1 38 ? 13.102 11.094 6.547 1 98.5 38 LEU B C 1
ATOM 2976 O O . LEU B 1 38 ? 11.93 10.859 6.867 1 98.5 38 LEU B O 1
ATOM 2980 N N . GLY B 1 39 ? 13.867 12.023 7.176 1 98.5 39 GLY B N 1
ATOM 2981 C CA . GLY B 1 39 ? 13.305 12.875 8.211 1 98.5 39 GLY B CA 1
ATOM 2982 C C . GLY B 1 39 ? 12.828 12.102 9.422 1 98.5 39 GLY B C 1
ATOM 2983 O O . GLY B 1 39 ? 13.562 11.281 9.977 1 98.5 39 GLY B O 1
ATOM 2984 N N . THR B 1 40 ? 11.641 12.375 9.867 1 98.81 40 THR B N 1
ATOM 2985 C CA . THR B 1 40 ? 11.117 11.883 11.141 1 98.81 40 THR B CA 1
ATOM 2986 C C . THR B 1 40 ? 10.789 10.398 11.047 1 98.81 40 THR B C 1
ATOM 2988 O O . THR B 1 40 ? 10.539 9.75 12.062 1 98.81 40 THR B O 1
ATOM 2991 N N . LEU B 1 41 ? 10.828 9.789 9.914 1 98.75 41 LEU B N 1
ATOM 2992 C CA . LEU B 1 41 ? 10.703 8.336 9.852 1 98.75 41 LEU B CA 1
ATOM 2993 C C . LEU B 1 41 ? 11.852 7.66 10.586 1 98.75 41 LEU B C 1
ATOM 2995 O O . LEU B 1 41 ? 11.766 6.48 10.938 1 98.75 41 LEU B O 1
ATOM 2999 N N . ASN B 1 42 ? 12.93 8.391 10.797 1 98.56 42 ASN B N 1
ATOM 3000 C CA . ASN B 1 42 ? 14.055 7.875 11.57 1 98.56 42 ASN B CA 1
ATOM 3001 C C . ASN B 1 42 ? 13.656 7.566 13.008 1 98.56 42 ASN B C 1
ATOM 3003 O O . ASN B 1 42 ? 14.375 6.875 13.727 1 98.56 42 ASN B O 1
ATOM 3007 N N . PHE B 1 43 ? 12.508 8.07 13.469 1 98.75 43 PHE B N 1
ATOM 3008 C CA . PHE B 1 43 ? 12.031 7.785 14.812 1 98.75 43 PHE B CA 1
ATOM 3009 C C . PHE B 1 43 ? 11.5 6.359 14.906 1 98.75 43 PHE B C 1
ATOM 3011 O O . PHE B 1 43 ? 11.25 5.855 16 1 98.75 43 PHE B O 1
ATOM 3018 N N . LEU B 1 44 ? 11.281 5.688 13.789 1 98.69 44 LEU B N 1
ATOM 3019 C CA . LEU B 1 44 ? 10.758 4.324 13.789 1 98.69 44 LEU B CA 1
ATOM 3020 C C . LEU B 1 44 ? 11.883 3.316 14.031 1 98.69 44 LEU B C 1
ATOM 3022 O O . LEU B 1 44 ? 12.234 2.549 13.141 1 98.69 44 LEU B O 1
ATOM 3026 N N . THR B 1 45 ? 12.344 3.297 15.258 1 98.44 45 THR B N 1
ATOM 3027 C CA . THR B 1 45 ? 13.367 2.342 15.68 1 98.44 45 THR B CA 1
ATOM 3028 C C . THR B 1 45 ? 12.773 0.939 15.797 1 98.44 45 THR B C 1
ATOM 3030 O O . THR B 1 45 ? 11.555 0.775 15.852 1 98.44 45 THR B O 1
ATOM 3033 N N . PRO B 1 46 ? 13.656 -0.064 15.844 1 98.38 46 PRO B N 1
ATOM 3034 C CA . PRO B 1 46 ? 13.148 -1.427 16.031 1 98.38 46 PRO B CA 1
ATOM 3035 C C . PRO B 1 46 ? 12.258 -1.559 17.266 1 98.38 46 PRO B C 1
ATOM 3037 O O . PRO B 1 46 ? 11.258 -2.277 17.234 1 98.38 46 PRO B O 1
ATOM 3040 N N . GLU B 1 47 ? 12.562 -0.856 18.297 1 98.31 47 GLU B N 1
ATOM 3041 C CA . GLU B 1 47 ? 11.758 -0.893 19.516 1 98.31 47 GLU B CA 1
ATOM 3042 C C . GLU B 1 47 ? 10.367 -0.309 19.281 1 98.31 47 GLU B C 1
ATOM 3044 O O . GLU B 1 47 ? 9.367 -0.853 19.75 1 98.31 47 GLU B O 1
ATOM 3049 N N . VAL B 1 48 ? 10.344 0.785 18.562 1 98.5 48 VAL B N 1
ATOM 3050 C CA . VAL B 1 48 ? 9.07 1.439 18.25 1 98.5 48 VAL B CA 1
ATOM 3051 C C . VAL B 1 48 ? 8.203 0.509 17.422 1 98.5 48 VAL B C 1
ATOM 3053 O O . VAL B 1 48 ? 7.008 0.355 17.688 1 98.5 48 VAL B O 1
ATOM 3056 N N . VAL B 1 49 ? 8.789 -0.151 16.422 1 98.69 49 VAL B N 1
ATOM 3057 C CA . VAL B 1 49 ? 8.062 -1.034 15.516 1 98.69 49 VAL B CA 1
ATOM 3058 C C . VAL B 1 49 ? 7.57 -2.264 16.266 1 98.69 49 VAL B C 1
ATOM 3060 O O . VAL B 1 49 ? 6.418 -2.674 16.109 1 98.69 49 VAL B O 1
ATOM 3063 N N . ARG B 1 50 ? 8.375 -2.873 17.141 1 98.56 50 ARG B N 1
ATOM 3064 C CA . ARG B 1 50 ? 7.957 -4.02 17.938 1 98.56 50 ARG B CA 1
ATOM 3065 C C . ARG B 1 50 ? 6.777 -3.658 18.844 1 98.56 50 ARG B C 1
ATOM 3067 O O . ARG B 1 50 ? 5.828 -4.434 18.969 1 98.56 50 ARG B O 1
ATOM 3074 N N . ALA B 1 51 ? 6.902 -2.48 19.438 1 98.56 51 ALA B N 1
ATOM 3075 C CA . ALA B 1 51 ? 5.836 -2.035 20.328 1 98.56 51 ALA B CA 1
ATOM 3076 C C . ALA B 1 51 ? 4.523 -1.85 19.578 1 98.56 51 ALA B C 1
ATOM 3078 O O . ALA B 1 51 ? 3.447 -2.115 20.109 1 98.56 51 ALA B O 1
ATOM 3079 N N . ALA B 1 52 ? 4.625 -1.363 18.375 1 98.81 52 ALA B N 1
ATOM 3080 C CA . ALA B 1 52 ? 3.434 -1.154 17.547 1 98.81 52 ALA B CA 1
ATOM 3081 C C . ALA B 1 52 ? 2.684 -2.465 17.328 1 98.81 52 ALA B C 1
ATOM 3083 O O . ALA B 1 52 ? 1.45 -2.482 17.297 1 98.81 52 ALA B O 1
ATOM 3084 N N . ALA B 1 53 ? 3.4 -3.582 17.156 1 98.75 53 ALA B N 1
ATOM 3085 C CA . ALA B 1 53 ? 2.789 -4.879 16.875 1 98.75 53 ALA B CA 1
ATOM 3086 C C . ALA B 1 53 ? 1.955 -5.359 18.047 1 98.75 53 ALA B C 1
ATOM 3088 O O . ALA B 1 53 ? 1.025 -6.152 17.891 1 98.75 53 ALA B O 1
ATOM 3089 N N . THR B 1 54 ? 2.242 -4.871 19.25 1 98.56 54 THR B N 1
ATOM 3090 C CA . THR B 1 54 ? 1.499 -5.277 20.438 1 98.56 54 THR B CA 1
ATOM 3091 C C . THR B 1 54 ? 0.09 -4.688 20.422 1 98.56 54 THR B C 1
ATOM 3093 O O . THR B 1 54 ? -0.776 -5.117 21.188 1 98.56 54 THR B O 1
ATOM 3096 N N . GLU B 1 55 ? -0.141 -3.713 19.547 1 98.75 55 GLU B N 1
ATOM 3097 C CA . GLU B 1 55 ? -1.472 -3.129 19.406 1 98.75 55 GLU B CA 1
ATOM 3098 C C . GLU B 1 55 ? -2.443 -4.121 18.781 1 98.75 55 GLU B C 1
ATOM 3100 O O . GLU B 1 55 ? -3.66 -3.924 18.828 1 98.75 55 GLU B O 1
ATOM 3105 N N . VAL B 1 56 ? -1.938 -5.199 18.078 1 98.88 56 VAL B N 1
ATOM 3106 C CA . VAL B 1 56 ? -2.791 -6.156 17.375 1 98.88 56 VAL B CA 1
ATOM 3107 C C . VAL B 1 56 ? -3.369 -7.152 18.375 1 98.88 56 VAL B C 1
ATOM 3109 O O . VAL B 1 56 ? -2.781 -8.211 18.625 1 98.88 56 VAL B O 1
ATOM 3112 N N . LYS B 1 57 ? -4.547 -6.828 18.844 1 98.56 57 LYS B N 1
ATOM 3113 C CA . LYS B 1 57 ? -5.199 -7.633 19.875 1 98.56 57 LYS B CA 1
ATOM 3114 C C . LYS B 1 57 ? -6.469 -8.289 19.328 1 98.56 57 LYS B C 1
ATOM 3116 O O . LYS B 1 57 ? -6.766 -9.438 19.656 1 98.56 57 LYS B O 1
ATOM 3121 N N . ASP B 1 58 ? -7.18 -7.582 18.484 1 98.5 58 ASP B N 1
ATOM 3122 C CA . ASP B 1 58 ? -8.484 -8.031 18.016 1 98.5 58 ASP B CA 1
ATOM 3123 C C . ASP B 1 58 ? -8.352 -8.891 16.75 1 98.5 58 ASP B C 1
ATOM 3125 O O . ASP B 1 58 ? -9.25 -9.68 16.438 1 98.5 58 ASP B O 1
ATOM 3129 N N . GLY B 1 59 ? -7.246 -8.664 16.047 1 98.44 59 GLY B N 1
ATOM 3130 C CA . GLY B 1 59 ? -7.016 -9.398 14.812 1 98.44 59 GLY B CA 1
ATOM 3131 C C . GLY B 1 59 ? -7.875 -8.906 13.664 1 98.44 59 GLY B C 1
ATOM 3132 O O . GLY B 1 59 ? -8.289 -9.703 12.812 1 98.44 59 GLY B O 1
ATOM 3133 N N . VAL B 1 60 ? -8.227 -7.629 13.633 1 98.19 60 VAL B N 1
ATOM 3134 C CA . VAL B 1 60 ? -8.984 -7.039 12.539 1 98.19 60 VAL B CA 1
ATOM 3135 C C . VAL B 1 60 ? -8.227 -5.844 11.969 1 98.19 60 VAL B C 1
ATOM 3137 O O . VAL B 1 60 ? -7.531 -5.137 12.703 1 98.19 60 VAL B O 1
ATOM 3140 N N . SER B 1 61 ? -8.305 -5.672 10.711 1 98.81 61 SER B N 1
ATOM 3141 C CA . SER B 1 61 ? -7.633 -4.559 10.055 1 98.81 61 SER B CA 1
ATOM 3142 C C . SER B 1 61 ? -8.625 -3.684 9.289 1 98.81 61 SER B C 1
ATOM 3144 O O . SER B 1 61 ? -9.727 -4.125 8.961 1 98.81 61 SER B O 1
ATOM 3146 N N . PHE B 1 62 ? -8.273 -2.455 9.039 1 98.88 62 PHE B N 1
ATOM 3147 C CA . PHE B 1 62 ? -9.07 -1.478 8.305 1 98.88 62 PHE B CA 1
ATOM 3148 C C . PHE B 1 62 ? -8.227 -0.781 7.246 1 98.88 62 PHE B C 1
ATOM 3150 O O . PHE B 1 62 ? -7.129 -0.296 7.531 1 98.88 62 PHE B O 1
ATOM 3157 N N . SER B 1 63 ? -8.727 -0.793 6.016 1 98.88 63 SER B N 1
ATOM 3158 C CA . SER B 1 63 ? -8.133 0.024 4.965 1 98.88 63 SER B CA 1
ATOM 3159 C C . SER B 1 63 ? -8.367 1.51 5.223 1 98.88 63 SER B C 1
ATOM 3161 O O . SER B 1 63 ? -9.477 1.918 5.562 1 98.88 63 SER B O 1
ATOM 3163 N N . LEU B 1 64 ? -7.301 2.291 5.074 1 98.94 64 LEU B N 1
ATOM 3164 C CA . LEU B 1 64 ? -7.402 3.732 5.281 1 98.94 64 LEU B CA 1
ATOM 3165 C C . LEU B 1 64 ? -7.312 4.48 3.955 1 98.94 64 LEU B C 1
ATOM 3167 O O . LEU B 1 64 ? -6.91 5.645 3.92 1 98.94 64 LEU B O 1
ATOM 3171 N N . ASN B 1 65 ? -7.582 3.871 2.857 1 98.88 65 ASN B N 1
ATOM 3172 C CA . ASN B 1 65 ? -7.422 4.363 1.493 1 98.88 65 ASN B CA 1
ATOM 3173 C C . ASN B 1 65 ? -8.766 4.719 0.866 1 98.88 65 ASN B C 1
ATOM 3175 O O . ASN B 1 65 ? -9.562 3.834 0.544 1 98.88 65 ASN B O 1
ATOM 3179 N N . TRP B 1 66 ? -9.031 6.035 0.671 1 98.5 66 TRP B N 1
ATOM 3180 C CA . TRP B 1 66 ? -10.227 6.488 -0.036 1 98.5 66 TRP B CA 1
ATOM 3181 C C . TRP B 1 66 ? -10.18 6.078 -1.504 1 98.5 66 TRP B C 1
ATOM 3183 O O . TRP B 1 66 ? -9.094 5.961 -2.088 1 98.5 66 TRP B O 1
ATOM 3193 N N . PRO B 1 67 ? -11.359 5.723 -2.129 1 98 67 PRO B N 1
ATOM 3194 C CA . PRO B 1 67 ? -11.297 5.344 -3.543 1 98 67 PRO B CA 1
ATOM 3195 C C . PRO B 1 67 ? -10.578 6.383 -4.398 1 98 67 PRO B C 1
ATOM 3197 O O . PRO B 1 67 ? -10.789 7.586 -4.227 1 98 67 PRO B O 1
ATOM 3200 N N . MET B 1 68 ? -9.742 5.898 -5.301 1 97.81 68 MET B N 1
ATOM 3201 C CA . MET B 1 68 ? -8.891 6.781 -6.086 1 97.81 68 MET B CA 1
ATOM 3202 C C . MET B 1 68 ? -9.719 7.668 -7.004 1 97.81 68 MET B C 1
ATOM 3204 O O . MET B 1 68 ? -9.258 8.727 -7.438 1 97.81 68 MET B O 1
ATOM 3208 N N . ASN B 1 69 ? -10.93 7.266 -7.297 1 96.56 69 ASN B N 1
ATOM 3209 C CA . ASN B 1 69 ? -11.766 8.05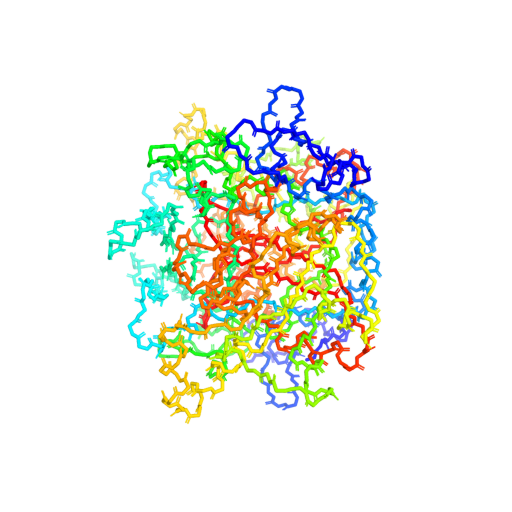5 -8.188 1 96.56 69 ASN B CA 1
ATOM 3210 C C . ASN B 1 69 ? -12.828 8.836 -7.41 1 96.56 69 ASN B C 1
ATOM 3212 O O . ASN B 1 69 ? -13.82 9.273 -7.984 1 96.56 69 ASN B O 1
ATOM 3216 N N . ALA B 1 70 ? -12.68 8.961 -6.109 1 94.38 70 ALA B N 1
ATOM 3217 C CA . ALA B 1 70 ? -13.711 9.562 -5.266 1 94.38 70 ALA B CA 1
ATOM 3218 C C . ALA B 1 70 ? -13.977 11.008 -5.688 1 94.38 70 ALA B C 1
ATOM 3220 O O . ALA B 1 70 ? -15.125 11.453 -5.684 1 94.38 70 ALA B O 1
ATOM 3221 N N . LEU B 1 71 ? -12.977 11.727 -6.094 1 92.19 71 LEU B N 1
ATOM 3222 C CA . LEU B 1 71 ? -13.125 13.148 -6.395 1 92.19 71 LEU B CA 1
ATOM 3223 C C . LEU B 1 71 ? -13.445 13.359 -7.867 1 92.19 71 LEU B C 1
ATOM 3225 O O . LEU B 1 71 ? -13.633 14.5 -8.312 1 92.19 71 LEU B O 1
ATOM 3229 N N . ASN B 1 72 ? -13.531 12.242 -8.648 1 91.44 72 ASN B N 1
ATOM 3230 C CA . ASN B 1 72 ? -13.836 12.367 -10.07 1 91.44 72 ASN B CA 1
ATOM 3231 C C . ASN B 1 72 ? -15.156 13.094 -10.297 1 91.44 72 ASN B C 1
ATOM 3233 O O . ASN B 1 72 ? -15.344 13.742 -11.336 1 91.44 72 ASN B O 1
ATOM 3237 N N . ARG B 1 73 ? -16.109 13 -9.422 1 80.69 73 ARG B N 1
ATOM 3238 C CA . ARG B 1 73 ? -17.453 13.539 -9.656 1 80.69 73 ARG B CA 1
ATOM 3239 C C . ARG B 1 73 ? -17.531 15 -9.211 1 80.69 73 ARG B C 1
ATOM 3241 O O . ARG B 1 73 ? -18.562 15.648 -9.383 1 80.69 73 ARG B O 1
ATOM 3248 N N . LEU B 1 74 ? -16.469 15.406 -8.523 1 84.25 74 LEU B N 1
ATOM 3249 C CA . LEU B 1 74 ? -16.469 16.828 -8.188 1 84.25 74 LEU B CA 1
ATOM 3250 C C . LEU B 1 74 ? -16.156 17.672 -9.414 1 84.25 74 LEU B C 1
ATOM 3252 O O . LEU B 1 74 ? -15.383 17.25 -10.289 1 84.25 74 LEU B O 1
ATOM 3256 N N . PRO B 1 75 ? -17.016 18.734 -9.586 1 65.88 75 PRO B N 1
ATOM 3257 C CA . PRO B 1 75 ? -16.75 19.578 -10.75 1 65.88 75 PRO B CA 1
ATOM 3258 C C . PRO B 1 75 ? -15.266 19.875 -10.93 1 65.88 75 PRO B C 1
ATOM 3260 O O . PRO B 1 75 ? -14.445 19.469 -10.109 1 65.88 75 PRO B O 1
ATOM 3263 N N . SER B 1 76 ? -14.789 20.938 -11.5 1 60.12 76 SER B N 1
ATOM 3264 C CA . SER B 1 76 ? -13.484 21.344 -12.008 1 60.12 76 SER B CA 1
ATOM 3265 C C . SER B 1 76 ? -12.383 21.109 -10.977 1 60.12 76 SER B C 1
ATOM 3267 O O . SER B 1 76 ? -12.43 21.656 -9.875 1 60.12 76 SER B O 1
ATOM 3269 N N . LEU B 1 77 ? -11.688 19.875 -11.344 1 62.5 77 LEU B N 1
ATOM 3270 C CA . LEU B 1 77 ? -10.609 19.625 -10.398 1 62.5 77 LEU B CA 1
ATOM 3271 C C . LEU B 1 77 ? -9.281 20.141 -10.945 1 62.5 77 LEU B C 1
ATOM 3273 O O . LEU B 1 77 ? -9.062 20.141 -12.156 1 62.5 77 LEU B O 1
ATOM 3277 N N . PHE B 1 78 ? -8.594 20.828 -10.203 1 74.12 78 PHE B N 1
ATOM 3278 C CA . PHE B 1 78 ? -7.227 21.297 -10.375 1 74.12 78 PHE B CA 1
ATOM 3279 C C . PHE B 1 78 ? -6.316 20.141 -10.797 1 74.12 78 PHE B C 1
ATOM 3281 O O . PHE B 1 78 ? -5.504 20.297 -11.711 1 74.12 78 PHE B O 1
ATOM 3288 N N . ARG B 1 79 ? -6.594 19.016 -10.406 1 88.19 79 ARG B N 1
ATOM 3289 C CA . ARG B 1 79 ? -5.762 17.828 -10.633 1 88.19 79 ARG B CA 1
ATOM 3290 C C . ARG B 1 79 ? -6.473 16.828 -11.531 1 88.19 79 ARG B C 1
ATOM 3292 O O . ARG B 1 79 ? -7.699 16.703 -11.492 1 88.19 79 ARG B O 1
ATOM 3299 N N . LYS B 1 80 ? -5.684 16.125 -12.383 1 89 80 LYS B N 1
ATOM 3300 C CA . LYS B 1 80 ? -6.16 15.102 -13.312 1 89 80 LYS B CA 1
ATOM 3301 C C . LYS B 1 80 ? -7.016 14.062 -12.602 1 89 80 LYS B C 1
ATOM 3303 O O . LYS B 1 80 ? -6.617 13.523 -11.57 1 89 80 LYS B O 1
ATOM 3308 N N . PRO B 1 81 ? -8.297 13.859 -13.117 1 93.38 81 PRO B N 1
ATOM 3309 C CA . PRO B 1 81 ? -9.094 12.773 -12.547 1 93.38 81 PRO B CA 1
ATOM 3310 C C . PRO B 1 81 ? -8.477 11.398 -12.781 1 93.38 81 PRO B C 1
ATOM 3312 O O . PRO B 1 81 ? -7.781 11.195 -13.781 1 93.38 81 PRO B O 1
ATOM 3315 N N . ALA B 1 82 ? -8.711 10.469 -11.867 1 96.25 82 ALA B N 1
ATOM 3316 C CA . ALA B 1 82 ? -8.258 9.094 -12.055 1 96.25 82 ALA B CA 1
ATOM 3317 C C . ALA B 1 82 ? -9.039 8.406 -13.172 1 96.25 82 ALA B C 1
ATOM 3319 O O . ALA B 1 82 ? -10.25 8.578 -13.289 1 96.25 82 ALA B O 1
ATOM 3320 N N . LYS B 1 83 ? -8.312 7.742 -13.984 1 96.12 83 LYS B N 1
ATOM 3321 C CA . LYS B 1 83 ? -8.906 7.016 -15.102 1 96.12 83 LYS B CA 1
ATOM 3322 C C . LYS B 1 83 ? -8.359 5.594 -15.188 1 96.12 83 LYS B C 1
ATOM 3324 O O . LYS B 1 83 ? -7.176 5.359 -14.945 1 96.12 83 LYS B O 1
ATOM 3329 N N . ARG B 1 84 ? -9.211 4.695 -15.5 1 97 84 ARG B N 1
ATOM 3330 C CA . ARG B 1 84 ? -8.844 3.299 -15.719 1 97 84 ARG B CA 1
ATOM 3331 C C . ARG B 1 84 ? -9.164 2.865 -17.141 1 97 84 ARG B C 1
ATOM 3333 O O . ARG B 1 84 ? -10.227 3.199 -17.672 1 97 84 ARG B O 1
ATOM 3340 N N . ASN B 1 85 ? -8.227 2.248 -17.797 1 96.38 85 ASN B N 1
ATOM 3341 C CA . ASN B 1 85 ? -8.438 1.601 -19.094 1 96.38 85 ASN B CA 1
ATOM 3342 C C . ASN B 1 85 ? -8.484 0.082 -18.953 1 96.38 85 ASN B C 1
ATOM 3344 O O . ASN B 1 85 ? -7.484 -0.551 -18.625 1 96.38 85 ASN B O 1
ATOM 3348 N N . LEU B 1 86 ? -9.703 -0.491 -19.156 1 96.88 86 LEU B N 1
ATOM 3349 C CA . LEU B 1 86 ? -9.898 -1.935 -19.078 1 96.88 86 LEU B CA 1
ATOM 3350 C C . LEU B 1 86 ? -9.438 -2.617 -20.359 1 96.88 86 LEU B C 1
ATOM 3352 O O . LEU B 1 86 ? -9.75 -2.158 -21.469 1 96.88 86 LEU B O 1
ATOM 3356 N N . ILE B 1 87 ? -8.727 -3.707 -20.234 1 95.75 87 ILE B N 1
ATOM 3357 C CA . ILE B 1 87 ? -8.18 -4.426 -21.375 1 95.75 87 ILE B CA 1
ATOM 3358 C C . ILE B 1 87 ? -8.609 -5.891 -21.328 1 95.75 87 ILE B C 1
ATOM 3360 O O . ILE B 1 87 ? -8.375 -6.574 -20.328 1 95.75 87 ILE B O 1
ATOM 3364 N N . TYR B 1 88 ? -9.242 -6.34 -22.312 1 96.19 88 TYR B N 1
ATOM 3365 C CA . TYR B 1 88 ? -9.43 -7.77 -22.531 1 96.19 88 TYR B CA 1
ATOM 3366 C C . TYR B 1 88 ? -8.273 -8.352 -23.328 1 96.19 88 TYR B C 1
ATOM 3368 O O . TYR B 1 88 ? -8.023 -7.938 -24.469 1 96.19 88 TYR B O 1
ATOM 3376 N N . LEU B 1 89 ? -7.5 -9.227 -22.766 1 93.38 89 LEU B N 1
ATOM 3377 C CA . LEU B 1 89 ? -6.207 -9.648 -23.297 1 93.38 89 LEU B CA 1
ATOM 3378 C C . LEU B 1 89 ? -6.363 -10.25 -24.688 1 93.38 89 LEU B C 1
ATOM 3380 O O . LEU B 1 89 ? -5.5 -10.07 -25.547 1 93.38 89 LEU B O 1
ATOM 3384 N N . PRO B 1 90 ? -7.371 -10.969 -25 1 92.12 90 PRO B N 1
ATOM 3385 C CA . PRO B 1 90 ? -7.535 -11.469 -26.359 1 92.12 90 PRO B CA 1
ATOM 3386 C C . PRO B 1 90 ? -7.539 -10.359 -27.406 1 92.12 90 PRO B C 1
ATOM 3388 O O . PRO B 1 90 ? -7.117 -10.57 -28.547 1 92.12 90 PRO B O 1
ATOM 3391 N N . ASP B 1 91 ? -7.977 -9.242 -27 1 88.88 91 ASP B N 1
ATOM 3392 C CA . ASP B 1 91 ? -8 -8.117 -27.922 1 88.88 91 ASP B CA 1
ATOM 3393 C C . ASP B 1 91 ? -6.594 -7.582 -28.172 1 88.88 91 ASP B C 1
ATOM 3395 O O . ASP B 1 91 ? -6.367 -6.844 -29.141 1 88.88 91 ASP B O 1
ATOM 3399 N N . LEU B 1 92 ? -5.781 -7.965 -27.172 1 80.5 92 LEU B N 1
ATOM 3400 C CA . LEU B 1 92 ? -4.387 -7.562 -27.312 1 80.5 92 LEU B CA 1
ATOM 3401 C C . LEU B 1 92 ? -3.596 -8.609 -28.094 1 80.5 92 LEU B C 1
ATOM 3403 O O . LEU B 1 92 ? -3.332 -9.703 -27.578 1 80.5 92 LEU B O 1
ATOM 3407 N N . PHE B 1 93 ? -3.205 -8.43 -29.234 1 77.94 93 PHE B N 1
ATOM 3408 C CA . PHE B 1 93 ? -2.365 -9.242 -30.109 1 77.94 93 PHE B CA 1
ATOM 3409 C C . PHE B 1 93 ? -3.025 -10.578 -30.406 1 77.94 93 PHE B C 1
ATOM 3411 O O . PHE B 1 93 ? -2.342 -11.594 -30.578 1 77.94 93 PHE B O 1
ATOM 3418 N N . GLY B 1 94 ? -4.309 -10.695 -30.172 1 82.81 94 GLY B N 1
ATOM 3419 C CA . GLY B 1 94 ? -5.043 -11.898 -30.516 1 82.81 94 GLY B CA 1
ATOM 3420 C C . GLY B 1 94 ? -4.73 -13.07 -29.609 1 82.81 94 GLY B C 1
ATOM 3421 O O . GLY B 1 94 ? -4.766 -14.227 -30.031 1 82.81 94 GLY B O 1
ATOM 3422 N N . LEU B 1 95 ? -4.406 -12.805 -28.359 1 86 95 LEU B N 1
ATOM 3423 C CA . LEU B 1 95 ? -4.086 -13.859 -27.422 1 86 95 LEU B CA 1
ATOM 3424 C C . LEU B 1 95 ? -5.293 -14.766 -27.188 1 86 95 LEU B C 1
ATOM 3426 O O . LEU B 1 95 ? -6.414 -14.281 -27.016 1 86 95 LEU B O 1
ATOM 3430 N N . ASP B 1 96 ? -5.086 -16.016 -27.297 1 89.69 96 ASP B N 1
ATOM 3431 C CA . ASP B 1 96 ? -6.164 -16.984 -27.094 1 89.69 96 ASP B CA 1
ATOM 3432 C C . ASP B 1 96 ? -6.305 -17.344 -25.609 1 89.69 96 ASP B C 1
ATOM 3434 O O . ASP B 1 96 ? -5.98 -18.453 -25.203 1 89.69 96 ASP B O 1
ATOM 3438 N N . VAL B 1 97 ? -6.707 -16.5 -24.75 1 95.69 97 VAL B N 1
ATOM 3439 C CA . VAL B 1 97 ? -6.914 -16.656 -23.312 1 95.69 97 VAL B CA 1
ATOM 3440 C C . VAL B 1 97 ? -8.148 -15.859 -22.875 1 95.69 97 VAL B C 1
ATOM 3442 O O . VAL B 1 97 ? -8.539 -14.898 -23.547 1 95.69 97 VAL B O 1
ATOM 3445 N N . LYS B 1 98 ? -8.891 -16.281 -21.984 1 97.19 98 LYS B N 1
ATOM 3446 C CA . LYS B 1 98 ? -9.922 -15.5 -21.312 1 97.19 98 LYS B CA 1
ATOM 3447 C C . LYS B 1 98 ? -9.359 -14.82 -20.062 1 97.19 98 LYS B C 1
ATOM 3449 O O . LYS B 1 98 ? -9.266 -15.43 -19 1 97.19 98 LYS B O 1
ATOM 3454 N N . SER B 1 99 ? -8.969 -13.609 -20.188 1 97.38 99 SER B N 1
ATOM 3455 C CA . SER B 1 99 ? -8.227 -12.875 -19.172 1 97.38 99 SER B CA 1
ATOM 3456 C C . SER B 1 99 ? -8.383 -11.367 -19.344 1 97.38 99 SER B C 1
ATOM 3458 O O . SER B 1 99 ? -8.617 -10.883 -20.453 1 97.38 99 SER B O 1
ATOM 3460 N N . TRP B 1 100 ? -8.359 -10.695 -18.266 1 97.44 100 TRP B N 1
ATOM 3461 C CA . TRP B 1 100 ? -8.516 -9.25 -18.234 1 97.44 100 TRP B CA 1
ATOM 3462 C C . TRP B 1 100 ? -7.316 -8.578 -17.578 1 97.44 100 TRP B C 1
ATOM 3464 O O . TRP B 1 100 ? -6.707 -9.141 -16.672 1 97.44 100 TRP B O 1
ATOM 3474 N N . ASP B 1 101 ? -6.945 -7.391 -18.047 1 95.88 101 ASP B N 1
ATOM 3475 C CA . ASP B 1 101 ? -5.973 -6.469 -17.469 1 95.88 101 ASP B CA 1
ATOM 3476 C C . ASP B 1 101 ? -6.562 -5.066 -17.328 1 95.88 101 ASP B C 1
ATOM 3478 O O . ASP B 1 101 ? -7.703 -4.824 -17.734 1 95.88 101 ASP B O 1
ATOM 3482 N N . ASP B 1 102 ? -5.777 -4.203 -16.688 1 97.31 102 ASP B N 1
ATOM 3483 C CA . ASP B 1 102 ? -6.168 -2.799 -16.719 1 97.31 102 ASP B CA 1
ATOM 3484 C C . ASP B 1 102 ? -4.953 -1.888 -16.578 1 97.31 102 ASP B C 1
ATOM 3486 O O . ASP B 1 102 ? -3.85 -2.355 -16.281 1 97.31 102 ASP B O 1
ATOM 3490 N N . GLU B 1 103 ? -5.109 -0.685 -17.016 1 97.19 103 GLU B N 1
ATOM 3491 C CA . GLU B 1 103 ? -4.172 0.425 -16.859 1 97.19 103 GLU B CA 1
ATOM 3492 C C . GLU B 1 103 ? -4.781 1.558 -16.047 1 97.19 103 GLU B C 1
ATOM 3494 O O . GLU B 1 103 ? -5.984 1.811 -16.125 1 97.19 103 GLU B O 1
ATOM 3499 N N . LEU B 1 104 ? -3.945 2.195 -15.273 1 98.06 104 LEU B N 1
ATOM 3500 C CA . LEU B 1 104 ? -4.383 3.33 -14.469 1 98.06 104 LEU B CA 1
ATOM 3501 C C . LEU B 1 104 ? -3.609 4.59 -14.836 1 98.06 104 LEU B C 1
ATOM 3503 O O . LEU B 1 104 ? -2.42 4.523 -15.156 1 98.06 104 LEU B O 1
ATOM 3507 N N . GLU B 1 105 ? -4.25 5.711 -14.836 1 97.81 105 GLU B N 1
ATOM 3508 C CA . GLU B 1 105 ? -3.693 7.055 -14.938 1 97.81 105 GLU B CA 1
ATOM 3509 C C . GLU B 1 105 ? -4.309 7.988 -13.898 1 97.81 105 GLU B C 1
ATOM 3511 O O . GLU B 1 105 ? -5.535 8.109 -13.812 1 97.81 105 GLU B O 1
ATOM 3516 N N . PHE B 1 106 ? -3.494 8.664 -13.109 1 97.25 106 PHE B N 1
ATOM 3517 C CA . PHE B 1 106 ? -4.051 9.508 -12.055 1 97.25 106 PHE B CA 1
ATOM 3518 C C . PHE B 1 106 ? -3.002 10.484 -11.539 1 97.25 106 PHE B C 1
ATOM 3520 O O . PHE B 1 106 ? -1.806 10.305 -11.773 1 97.25 106 PHE B O 1
ATOM 3527 N N . ASN B 1 107 ? -3.467 11.609 -10.961 1 96.88 107 ASN B N 1
ATOM 3528 C CA . ASN B 1 107 ? -2.613 12.477 -10.148 1 96.88 107 ASN B CA 1
ATOM 3529 C C . ASN B 1 107 ? -2.434 11.922 -8.742 1 96.88 107 ASN B C 1
ATOM 3531 O O . ASN B 1 107 ? -3.406 11.523 -8.094 1 96.88 107 ASN B O 1
ATOM 3535 N N . THR B 1 108 ? -1.27 11.914 -8.172 1 96.81 108 THR B N 1
ATOM 3536 C CA . THR B 1 108 ? -0.941 11.219 -6.934 1 96.81 108 THR B CA 1
ATOM 3537 C C . THR B 1 108 ? -1.523 11.953 -5.73 1 96.81 108 THR B C 1
ATOM 3539 O O . THR B 1 108 ? -1.493 11.445 -4.609 1 96.81 108 THR B O 1
ATOM 3542 N N . GLN B 1 109 ? -2.117 13.148 -5.941 1 94.38 109 GLN B N 1
ATOM 3543 C CA . GLN B 1 109 ? -2.693 13.945 -4.859 1 94.38 109 GLN B CA 1
ATOM 3544 C C . GLN B 1 109 ? -4.215 14.016 -4.98 1 94.38 109 GLN B C 1
ATOM 3546 O O . GLN B 1 109 ? -4.859 14.805 -4.293 1 94.38 109 GLN B O 1
ATOM 3551 N N . ALA B 1 110 ? -4.84 13.227 -5.812 1 94.19 110 ALA B N 1
ATOM 3552 C CA . ALA B 1 110 ? -6.25 13.414 -6.148 1 94.19 110 ALA B CA 1
ATOM 3553 C C . ALA B 1 110 ? -7.141 12.5 -5.309 1 94.19 110 ALA B C 1
ATOM 3555 O O . ALA B 1 110 ? -8.328 12.336 -5.602 1 94.19 110 ALA B O 1
ATOM 3556 N N . SER B 1 111 ? -6.738 11.859 -4.332 1 96.81 111 SER B N 1
ATOM 3557 C CA . SER B 1 111 ? -7.406 11.07 -3.309 1 96.81 111 SER B CA 1
ATOM 3558 C C . SER B 1 111 ? -6.504 10.859 -2.096 1 96.81 111 SER B C 1
ATOM 3560 O O . SER B 1 111 ? -5.617 11.68 -1.827 1 96.81 111 SER B O 1
ATOM 3562 N N . SER B 1 112 ? -6.777 9.852 -1.281 1 98.5 112 SER B N 1
ATOM 3563 C CA . SER B 1 112 ? -5.84 9.594 -0.191 1 98.5 112 SER B CA 1
ATOM 3564 C C . SER B 1 112 ? -4.398 9.609 -0.687 1 98.5 112 SER B C 1
ATOM 3566 O O . SER B 1 112 ? -4.078 8.984 -1.699 1 98.5 112 SER B O 1
ATOM 3568 N N . GLN B 1 113 ? -3.547 10.336 0.07 1 98.62 113 GLN B N 1
ATOM 3569 C CA . GLN B 1 113 ? -2.186 10.492 -0.434 1 98.62 113 GLN B CA 1
ATOM 3570 C C . GLN B 1 113 ? -1.203 10.742 0.705 1 98.62 113 GLN B C 1
ATOM 3572 O O . GLN B 1 113 ? -1.604 11.133 1.803 1 98.62 113 GLN B O 1
ATOM 3577 N N . TRP B 1 114 ? 0.082 10.477 0.385 1 98.88 114 TRP B N 1
ATOM 3578 C CA . TRP B 1 114 ? 1.236 11.023 1.091 1 98.88 114 TRP B CA 1
ATOM 3579 C C . TRP B 1 114 ? 1.856 12.172 0.308 1 98.88 114 TRP B C 1
ATOM 3581 O O . TRP B 1 114 ? 2.008 12.094 -0.913 1 98.88 114 TRP B O 1
ATOM 3591 N N . ASP B 1 115 ? 2.223 13.195 1.015 1 98.56 115 ASP B N 1
ATOM 3592 C CA . ASP B 1 115 ? 3.176 14.18 0.515 1 98.56 115 ASP B CA 1
ATOM 3593 C C . ASP B 1 115 ? 4.609 13.773 0.856 1 98.56 115 ASP B C 1
ATOM 3595 O O . ASP B 1 115 ? 4.957 13.633 2.029 1 98.56 115 ASP B O 1
ATOM 3599 N N . SER B 1 116 ? 5.43 13.594 -0.168 1 98.31 116 SER B N 1
ATOM 3600 C CA . SER B 1 116 ? 6.848 13.422 0.131 1 98.31 116 SER B CA 1
ATOM 3601 C C . SER B 1 116 ? 7.453 14.703 0.688 1 98.31 116 SER B C 1
ATOM 3603 O O . SER B 1 116 ? 6.809 15.758 0.679 1 98.31 116 SER B O 1
ATOM 3605 N N . LEU B 1 117 ? 8.703 14.586 1.065 1 98.81 117 LEU B N 1
ATOM 3606 C CA . LEU B 1 117 ? 9.438 15.727 1.587 1 98.81 117 LEU B CA 1
ATOM 3607 C C . LEU B 1 117 ? 9.828 16.688 0.463 1 98.81 117 LEU B C 1
ATOM 3609 O O . LEU B 1 117 ? 10.367 17.766 0.717 1 98.81 117 LEU B O 1
ATOM 3613 N N . SER B 1 118 ? 9.438 16.344 -0.772 1 98.62 118 SER B N 1
ATOM 3614 C CA . SER B 1 118 ? 9.734 17.156 -1.948 1 98.62 118 SER B CA 1
ATOM 3615 C C . SER B 1 118 ? 8.477 17.812 -2.512 1 98.62 118 SER B C 1
ATOM 3617 O O . SER B 1 118 ? 8.531 18.5 -3.527 1 98.62 118 SER B O 1
ATOM 3619 N N . HIS B 1 119 ? 7.34 17.625 -1.896 1 98.38 119 HIS B N 1
ATOM 3620 C CA . HIS B 1 119 ? 6.062 18.109 -2.412 1 98.38 119 HIS B CA 1
ATOM 3621 C C . HIS B 1 119 ? 5.938 19.625 -2.254 1 98.38 119 HIS B C 1
ATOM 3623 O O . HIS B 1 119 ? 5.535 20.312 -3.189 1 98.38 119 HIS B O 1
ATOM 3629 N N . TYR B 1 120 ? 6.27 20.188 -1.098 1 98.44 120 TYR B N 1
ATOM 3630 C CA . TYR B 1 120 ? 6.094 21.594 -0.743 1 98.44 120 TYR B CA 1
ATOM 3631 C C . TYR B 1 120 ? 7.336 22.141 -0.052 1 98.44 120 TYR B C 1
ATOM 3633 O O . TYR B 1 120 ? 7.688 21.688 1.044 1 98.44 120 TYR B O 1
ATOM 3641 N N . GLN B 1 121 ? 8.016 23.125 -0.672 1 98.44 121 GLN B N 1
ATOM 3642 C CA . GLN B 1 121 ? 9.273 23.656 -0.151 1 98.44 121 GLN B CA 1
ATOM 3643 C C . GLN B 1 121 ? 9.023 24.797 0.829 1 98.44 121 GLN B C 1
ATOM 3645 O O . GLN B 1 121 ? 7.918 25.344 0.899 1 98.44 121 GLN B O 1
ATOM 3650 N N . HIS B 1 122 ? 10 25.078 1.649 1 98.5 122 HIS B N 1
ATOM 3651 C CA . HIS B 1 122 ? 9.984 26.375 2.322 1 98.5 122 HIS B CA 1
ATOM 3652 C C . HIS B 1 122 ? 9.914 27.516 1.315 1 98.5 122 HIS B C 1
ATOM 3654 O O . HIS B 1 122 ? 10.781 27.641 0.447 1 98.5 122 HIS B O 1
ATOM 3660 N N . GLN B 1 123 ? 8.969 28.375 1.416 1 97.44 123 GLN B N 1
ATOM 3661 C CA . GLN B 1 123 ? 8.609 29.266 0.317 1 97.44 123 GLN B CA 1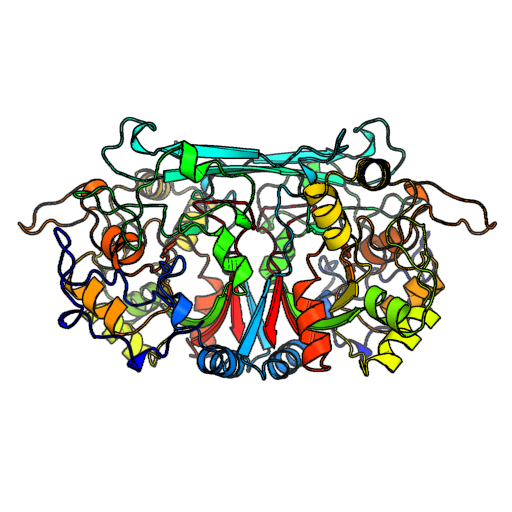
ATOM 3662 C C . GLN B 1 123 ? 9.625 30.391 0.157 1 97.44 123 GLN B C 1
ATOM 3664 O O . GLN B 1 123 ? 9.898 30.828 -0.959 1 97.44 123 GLN B O 1
ATOM 3669 N N . THR B 1 124 ? 10.172 30.875 1.238 1 96.75 124 THR B N 1
ATOM 3670 C CA . THR B 1 124 ? 11.125 31.969 1.17 1 96.75 124 THR B CA 1
ATOM 3671 C C . THR B 1 124 ? 12.461 31.5 0.602 1 96.75 124 THR B C 1
ATOM 3673 O O . THR B 1 124 ? 13.008 32.125 -0.315 1 96.75 124 THR B O 1
ATOM 3676 N N . SER B 1 125 ? 12.961 30.359 1.054 1 97.31 125 SER B N 1
ATOM 3677 C CA . SER B 1 125 ? 14.266 29.875 0.615 1 97.31 125 SER B CA 1
ATOM 3678 C C . SER B 1 125 ? 14.148 29.047 -0.662 1 97.31 125 SER B C 1
ATOM 3680 O O . SER B 1 125 ? 15.117 28.922 -1.416 1 97.31 125 SER B O 1
ATOM 3682 N N . GLY B 1 126 ? 13 28.406 -0.838 1 97.12 126 GLY B N 1
ATOM 3683 C CA . GLY B 1 126 ? 12.789 27.516 -1.966 1 97.12 126 GLY B CA 1
ATOM 3684 C C . GLY B 1 126 ? 13.375 26.125 -1.751 1 97.12 126 GLY B C 1
ATOM 3685 O O . GLY B 1 126 ? 13.414 25.312 -2.676 1 97.12 126 GLY B O 1
ATOM 3686 N N . LEU B 1 127 ? 13.75 25.812 -0.556 1 98.5 127 LEU B N 1
ATOM 3687 C CA . LEU B 1 127 ? 14.492 24.578 -0.31 1 98.5 127 LEU B CA 1
ATOM 3688 C C . LEU B 1 127 ? 13.578 23.5 0.277 1 98.5 127 LEU B C 1
ATOM 3690 O O . LEU B 1 127 ? 12.656 23.812 1.03 1 98.5 127 LEU B O 1
ATOM 3694 N N . ALA B 1 128 ? 13.836 22.25 -0.163 1 98.69 128 ALA B N 1
ATOM 3695 C CA . ALA B 1 128 ? 13.18 21.078 0.406 1 98.69 128 ALA B CA 1
ATOM 3696 C C . ALA B 1 128 ? 13.922 20.594 1.648 1 98.69 128 ALA B C 1
ATOM 3698 O O . ALA B 1 128 ? 14.812 21.266 2.154 1 98.69 128 ALA B O 1
ATOM 3699 N N . TYR B 1 129 ? 13.469 19.469 2.176 1 98.81 129 TYR B N 1
ATOM 3700 C CA . TYR B 1 129 ? 14.016 18.906 3.402 1 98.81 129 TYR B CA 1
ATOM 3701 C C . TYR B 1 129 ? 15.539 18.828 3.338 1 98.81 129 TYR B C 1
ATOM 3703 O O . TYR B 1 129 ? 16.109 18.422 2.322 1 98.81 129 TYR B O 1
ATOM 3711 N N . ASN B 1 130 ? 16.141 19.25 4.453 1 98.69 130 ASN B N 1
ATOM 3712 C CA . ASN B 1 130 ? 17.578 19.125 4.68 1 98.69 130 ASN B CA 1
ATOM 3713 C C . ASN B 1 130 ? 18.375 19.969 3.684 1 98.69 130 ASN B C 1
ATOM 3715 O O . ASN B 1 130 ? 19.5 19.609 3.328 1 98.69 130 ASN B O 1
ATOM 3719 N N . GLY B 1 131 ? 17.719 20.969 3.127 1 98.44 131 GLY B N 1
ATOM 3720 C CA . GLY B 1 131 ? 18.391 21.984 2.324 1 98.44 131 GLY B CA 1
ATOM 3721 C C . GLY B 1 131 ? 18.516 21.594 0.864 1 98.44 131 GLY B C 1
ATOM 3722 O O . GLY B 1 131 ? 19.281 22.219 0.12 1 98.44 131 GLY B O 1
ATOM 3723 N N . PHE B 1 132 ? 17.859 20.672 0.438 1 98.56 132 PHE B N 1
ATOM 3724 C CA . PHE B 1 132 ? 17.969 20.234 -0.951 1 98.56 132 PHE B CA 1
ATOM 3725 C C . PHE B 1 132 ? 17.234 21.203 -1.876 1 98.56 132 PHE B C 1
ATOM 3727 O O . PHE B 1 132 ? 16.141 21.688 -1.557 1 98.56 132 PHE B O 1
ATOM 3734 N N . SER B 1 133 ? 17.906 21.531 -2.951 1 98 133 SER B N 1
ATOM 3735 C CA . SER B 1 133 ? 17.266 22.25 -4.051 1 98 133 SER B CA 1
ATOM 3736 C C . SER B 1 133 ? 16.656 21.281 -5.062 1 98 133 SER B C 1
ATOM 3738 O O . SER B 1 133 ? 17.266 20.266 -5.391 1 98 133 SER B O 1
ATOM 3740 N N . LEU B 1 134 ? 15.477 21.609 -5.469 1 98.06 134 LEU B N 1
ATOM 3741 C CA . LEU B 1 134 ? 14.789 20.719 -6.395 1 98.06 134 LEU B CA 1
ATOM 3742 C C . LEU B 1 134 ? 14.672 21.359 -7.777 1 98.06 134 LEU B C 1
ATOM 3744 O O . LEU B 1 134 ? 14.445 22.562 -7.891 1 98.06 134 LEU B O 1
ATOM 3748 N N . ASP B 1 135 ? 14.852 20.594 -8.812 1 96.38 135 ASP B N 1
ATOM 3749 C CA . ASP B 1 135 ? 14.562 21 -10.188 1 96.38 135 ASP B CA 1
ATOM 3750 C C . ASP B 1 135 ? 14.156 19.797 -11.031 1 96.38 135 ASP B C 1
ATOM 3752 O O . ASP B 1 135 ? 14.172 18.656 -10.555 1 96.38 135 ASP B O 1
ATOM 3756 N N . LYS B 1 136 ? 13.742 20.094 -12.188 1 95.75 136 LYS B N 1
ATOM 3757 C CA . LYS B 1 136 ? 13.211 19.047 -13.07 1 95.75 136 LYS B CA 1
ATOM 3758 C C . LYS B 1 136 ? 14.25 17.969 -13.344 1 95.75 136 LYS B C 1
ATOM 3760 O O . LYS B 1 136 ? 13.93 16.781 -13.367 1 95.75 136 LYS B O 1
ATOM 3765 N N . GLN B 1 137 ? 15.406 18.344 -13.547 1 96.12 137 GLN B N 1
ATOM 3766 C CA . GLN B 1 137 ? 16.469 17.391 -13.859 1 96.12 137 GLN B CA 1
ATOM 3767 C C . GLN B 1 137 ? 16.703 16.438 -12.695 1 96.12 137 GLN B C 1
ATOM 3769 O O . GLN B 1 137 ? 16.75 15.219 -12.883 1 96.12 137 GLN B O 1
ATOM 3774 N N . GLY B 1 138 ? 16.859 16.969 -11.469 1 96.75 138 GLY B N 1
ATOM 3775 C CA . GLY B 1 138 ? 17.094 16.125 -10.297 1 96.75 138 GLY B CA 1
ATOM 3776 C C . GLY B 1 138 ? 15.938 15.195 -10 1 96.75 138 GLY B C 1
ATOM 3777 O O . GLY B 1 138 ? 16.141 14.07 -9.547 1 96.75 138 GLY B O 1
ATOM 3778 N N . LEU B 1 139 ? 14.758 15.625 -10.289 1 97.88 139 LEU B N 1
ATOM 3779 C CA . LEU B 1 139 ? 13.555 14.867 -9.961 1 97.88 139 LEU B CA 1
ATOM 3780 C C . LEU B 1 139 ? 13.203 13.891 -11.086 1 97.88 139 LEU B C 1
ATOM 3782 O O . LEU B 1 139 ? 12.227 13.148 -10.984 1 97.88 139 LEU B O 1
ATOM 3786 N N . SER B 1 140 ? 13.984 13.812 -12.172 1 96.56 140 SER B N 1
ATOM 3787 C CA . SER B 1 140 ? 13.648 12.977 -13.32 1 96.56 140 SER B CA 1
ATOM 3788 C C . SER B 1 140 ? 14.547 11.742 -13.383 1 96.56 140 SER B C 1
ATOM 3790 O O . SER B 1 140 ? 14.617 11.07 -14.414 1 96.56 140 SER B O 1
ATOM 3792 N N . VAL B 1 141 ? 15.188 11.422 -12.258 1 96.19 141 VAL B N 1
ATOM 3793 C CA . VAL B 1 141 ? 16.016 10.227 -12.234 1 96.19 141 VAL B CA 1
ATOM 3794 C C . VAL B 1 141 ? 15.156 8.984 -12.438 1 96.19 141 VAL B C 1
ATOM 3796 O O . VAL B 1 141 ? 13.969 8.992 -12.125 1 96.19 141 VAL B O 1
ATOM 3799 N N . GLU B 1 142 ? 15.773 7.91 -12.938 1 93.19 142 GLU B N 1
ATOM 3800 C CA . GLU B 1 142 ? 15.008 6.723 -13.312 1 93.19 142 GLU B CA 1
ATOM 3801 C C . GLU B 1 142 ? 15.297 5.559 -12.375 1 93.19 142 GLU B C 1
ATOM 3803 O O . GLU B 1 142 ? 14.789 4.453 -12.57 1 93.19 142 GLU B O 1
ATOM 3808 N N . SER B 1 143 ? 16.109 5.727 -11.422 1 95.69 143 SER B N 1
ATOM 3809 C CA . SER B 1 143 ? 16.391 4.707 -10.422 1 95.69 143 SER B CA 1
ATOM 3810 C C . SER B 1 143 ? 16.578 5.328 -9.039 1 95.69 143 SER B C 1
ATOM 3812 O O . SER B 1 143 ? 17.156 6.414 -8.914 1 95.69 143 SER B O 1
ATOM 3814 N N . THR B 1 144 ? 16.125 4.625 -8.055 1 96.69 144 THR B N 1
ATOM 3815 C CA . THR B 1 144 ? 16.25 5.098 -6.68 1 96.69 144 THR B CA 1
ATOM 3816 C C . THR B 1 144 ? 17.719 5.203 -6.27 1 96.69 144 THR B C 1
ATOM 3818 O O . THR B 1 144 ? 18.094 6.117 -5.539 1 96.69 144 THR B O 1
ATOM 3821 N N . ALA B 1 145 ? 18.531 4.309 -6.73 1 94.44 145 ALA B N 1
ATOM 3822 C CA . ALA B 1 145 ? 19.953 4.301 -6.395 1 94.44 145 ALA B CA 1
ATOM 3823 C C . ALA B 1 145 ? 20.641 5.598 -6.832 1 94.44 145 ALA B C 1
ATOM 3825 O O . ALA B 1 145 ? 21.578 6.059 -6.191 1 94.44 145 ALA B O 1
ATOM 3826 N N . LYS B 1 146 ? 20.125 6.246 -7.863 1 95.5 146 LYS B N 1
ATOM 3827 C CA . LYS B 1 146 ? 20.703 7.469 -8.406 1 95.5 146 LYS B CA 1
ATOM 3828 C C . LYS B 1 146 ? 20.016 8.703 -7.855 1 95.5 146 LYS B C 1
ATOM 3830 O O . LYS B 1 146 ? 20.438 9.836 -8.117 1 95.5 146 LYS B O 1
ATOM 3835 N N . ASN B 1 147 ? 18.969 8.492 -7.148 1 97.75 147 ASN B N 1
ATOM 3836 C CA . ASN B 1 147 ? 18.172 9.602 -6.621 1 97.75 147 ASN B CA 1
ATOM 3837 C C . ASN B 1 147 ? 18.734 10.117 -5.305 1 97.75 147 ASN B C 1
ATOM 3839 O O . ASN B 1 147 ? 18.797 9.391 -4.312 1 97.75 147 ASN B O 1
ATOM 3843 N N . LYS B 1 148 ? 19.078 11.367 -5.238 1 96.5 148 LYS B N 1
ATOM 3844 C CA . LYS B 1 148 ? 19.688 11.938 -4.039 1 96.5 148 LYS B CA 1
ATOM 3845 C C . LYS B 1 148 ? 18.719 12.891 -3.344 1 96.5 148 LYS B C 1
ATOM 3847 O O . LYS B 1 148 ? 19.078 13.562 -2.377 1 96.5 148 LYS B O 1
ATOM 3852 N N . LEU B 1 149 ? 17.531 13.023 -3.879 1 98.56 149 LEU B N 1
ATOM 3853 C CA . LEU B 1 149 ? 16.531 13.945 -3.35 1 98.56 149 LEU B CA 1
ATOM 3854 C C . LEU B 1 149 ? 15.555 13.227 -2.432 1 98.56 149 LEU B C 1
ATOM 3856 O O . LEU B 1 149 ? 15.375 12.016 -2.539 1 98.56 149 LEU B O 1
ATOM 3860 N N . PRO B 1 150 ? 14.93 13.883 -1.437 1 98.62 150 PRO B N 1
ATOM 3861 C CA . PRO B 1 150 ? 14.094 13.25 -0.409 1 98.62 150 PRO B CA 1
ATOM 3862 C C . PRO B 1 150 ? 12.688 12.93 -0.905 1 98.62 150 PRO B C 1
ATOM 3864 O O . PRO B 1 150 ? 11.711 13.516 -0.428 1 98.62 150 PRO B O 1
ATOM 3867 N N . THR B 1 151 ? 12.594 12.016 -1.832 1 98.62 151 THR B N 1
ATOM 3868 C CA . THR B 1 151 ? 11.336 11.57 -2.424 1 98.62 151 THR B CA 1
ATOM 3869 C C . THR B 1 151 ? 10.914 10.227 -1.84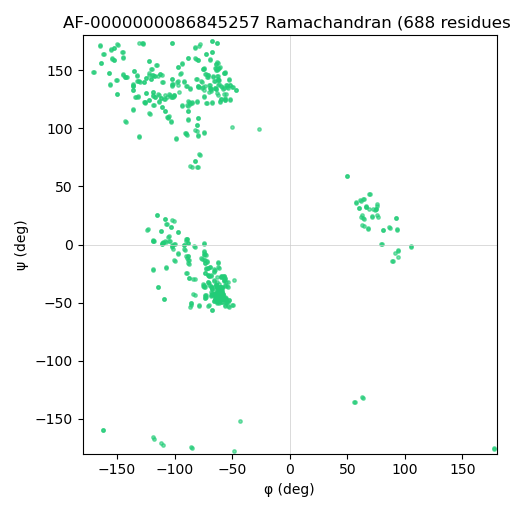8 1 98.62 151 THR B C 1
ATOM 3871 O O . THR B 1 151 ? 11.625 9.641 -1.024 1 98.62 151 THR B O 1
ATOM 3874 N N . LEU B 1 152 ? 9.727 9.758 -2.191 1 98.5 152 LEU B N 1
ATOM 3875 C CA . LEU B 1 152 ? 9.07 8.656 -1.501 1 98.5 152 LEU B CA 1
ATOM 3876 C C . LEU B 1 152 ? 9.781 7.336 -1.781 1 98.5 152 LEU B C 1
ATOM 3878 O O . LEU B 1 152 ? 9.672 6.391 -0.998 1 98.5 152 LEU B O 1
ATOM 3882 N N . ASP B 1 153 ? 10.445 7.219 -2.924 1 98.5 153 ASP B N 1
ATOM 3883 C CA . ASP B 1 153 ? 11.047 5.953 -3.32 1 98.5 153 ASP B CA 1
ATOM 3884 C C . ASP B 1 153 ? 12.031 5.461 -2.264 1 98.5 153 ASP B C 1
ATOM 3886 O O . ASP B 1 153 ? 12.188 4.254 -2.068 1 98.5 153 ASP B O 1
ATOM 3890 N N . HIS B 1 154 ? 12.625 6.367 -1.483 1 98.38 154 HIS B N 1
ATOM 3891 C CA . HIS B 1 154 ? 13.602 6 -0.466 1 98.38 154 HIS B CA 1
ATOM 3892 C C . HIS B 1 154 ? 12.938 5.277 0.703 1 98.38 154 HIS B C 1
ATOM 3894 O O . HIS B 1 154 ? 13.617 4.633 1.506 1 98.38 154 HIS B O 1
ATOM 3900 N N . TRP B 1 155 ? 11.578 5.438 0.862 1 98.69 155 TRP B N 1
ATOM 3901 C CA . TRP B 1 155 ? 10.852 4.711 1.9 1 98.69 155 TRP B CA 1
ATOM 3902 C C . TRP B 1 155 ? 11.055 3.207 1.757 1 98.69 155 TRP B C 1
ATOM 3904 O O . TRP B 1 155 ? 11.125 2.484 2.754 1 98.69 155 TRP B O 1
ATOM 3914 N N . HIS B 1 156 ? 11.148 2.721 0.574 1 98.5 156 HIS B N 1
ATOM 3915 C CA . HIS B 1 156 ? 11.203 1.29 0.298 1 98.5 156 HIS B CA 1
ATOM 3916 C C . HIS B 1 156 ? 12.539 0.695 0.743 1 98.5 156 HIS B C 1
ATOM 3918 O O . HIS B 1 156 ? 12.602 -0.478 1.117 1 98.5 156 HIS B O 1
ATOM 3924 N N . THR B 1 157 ? 13.562 1.494 0.787 1 95.31 157 THR B N 1
ATOM 3925 C CA . THR B 1 157 ? 14.867 1.007 1.229 1 95.31 157 THR B CA 1
ATOM 3926 C C . THR B 1 157 ? 14.875 0.793 2.74 1 95.31 157 THR B C 1
ATOM 3928 O O . THR B 1 157 ? 15.617 -0.049 3.248 1 95.31 157 THR B O 1
ATOM 3931 N N . ARG B 1 158 ? 14.016 1.488 3.451 1 95.69 158 ARG B N 1
ATOM 3932 C CA . ARG B 1 158 ? 13.984 1.344 4.902 1 95.69 158 ARG B CA 1
ATOM 3933 C C . ARG B 1 158 ? 12.82 0.468 5.344 1 95.69 158 ARG B C 1
ATOM 3935 O O . ARG B 1 158 ? 12.555 0.333 6.539 1 95.69 158 ARG B O 1
ATOM 3942 N N . GLY B 1 159 ? 12.023 -0.01 4.418 1 97.88 159 GLY B N 1
ATOM 3943 C CA . GLY B 1 159 ? 10.914 -0.874 4.777 1 97.88 159 GLY B CA 1
ATOM 3944 C C . GLY B 1 159 ? 9.617 -0.116 5.012 1 97.88 159 GLY B C 1
ATOM 3945 O O . GLY B 1 159 ? 8.766 -0.564 5.777 1 97.88 159 GLY B O 1
ATOM 3946 N N . CYS B 1 160 ? 9.523 1.093 4.43 1 98.69 160 CYS B N 1
ATOM 3947 C CA . CYS B 1 160 ? 8.328 1.927 4.465 1 98.69 160 CYS B CA 1
ATOM 3948 C C . CYS B 1 160 ? 7.895 2.197 5.902 1 98.69 160 CYS B C 1
ATOM 3950 O O . CYS B 1 160 ? 8.703 2.619 6.73 1 98.69 160 CYS B O 1
ATOM 3952 N N . ILE B 1 161 ? 6.57 2.09 6.203 1 98.88 161 ILE B N 1
ATOM 3953 C CA . ILE B 1 161 ? 6.121 2.459 7.543 1 98.88 161 ILE B CA 1
ATOM 3954 C C . ILE B 1 161 ? 5.508 1.244 8.234 1 98.88 161 ILE B C 1
ATOM 3956 O O . ILE B 1 161 ? 4.602 0.605 7.691 1 98.88 161 ILE B O 1
ATOM 3960 N N . ALA B 1 162 ? 5.992 0.827 9.289 1 98.88 162 ALA B N 1
ATOM 3961 C CA . ALA B 1 162 ? 5.375 0.057 10.359 1 98.88 162 ALA B CA 1
ATOM 3962 C C . ALA B 1 162 ? 5.473 0.795 11.695 1 98.88 162 ALA B C 1
ATOM 3964 O O . ALA B 1 162 ? 6.574 1.055 12.188 1 98.88 162 ALA B O 1
ATOM 3965 N N . ALA B 1 163 ? 4.367 1.212 12.211 1 98.88 163 ALA B N 1
ATOM 3966 C CA . ALA B 1 163 ? 4.355 2.113 13.359 1 98.88 163 ALA B CA 1
ATOM 3967 C C . ALA B 1 163 ? 3.08 1.944 14.18 1 98.88 163 ALA B C 1
ATOM 3969 O O . ALA B 1 163 ? 2.199 1.161 13.812 1 98.88 163 ALA B O 1
ATOM 3970 N N . ARG B 1 164 ? 3.068 2.533 15.328 1 98.94 164 ARG B N 1
ATOM 3971 C CA . ARG B 1 164 ? 1.809 2.742 16.031 1 98.94 164 ARG B CA 1
ATOM 3972 C C . ARG B 1 164 ? 1.07 3.959 15.492 1 98.94 164 ARG B C 1
ATOM 3974 O O . ARG B 1 164 ? 1.661 5.027 15.328 1 98.94 164 ARG B O 1
ATOM 3981 N N . GLY B 1 165 ? -0.148 3.73 15.055 1 98.94 165 GLY B N 1
ATOM 3982 C CA . GLY B 1 165 ? -1.032 4.836 14.711 1 98.94 165 GLY B CA 1
ATOM 3983 C C . GLY B 1 165 ? -1.955 5.23 15.852 1 98.94 165 GLY B C 1
ATOM 3984 O O . GLY B 1 165 ? -2.369 4.383 16.641 1 98.94 165 GLY B O 1
ATOM 3985 N N . ILE B 1 166 ? -2.273 6.484 15.945 1 99 166 ILE B N 1
ATOM 3986 C CA . ILE B 1 166 ? -3.26 6.973 16.906 1 99 166 ILE B CA 1
ATOM 3987 C C . ILE B 1 166 ? -4.273 7.863 16.188 1 99 166 ILE B C 1
ATOM 3989 O O . ILE B 1 166 ? -3.914 8.617 15.281 1 99 166 ILE B O 1
ATOM 3993 N N . LEU B 1 167 ? -5.496 7.727 16.562 1 98.94 167 LEU B N 1
ATOM 3994 C CA . LEU B 1 167 ? -6.559 8.531 15.977 1 98.94 167 LEU B CA 1
ATOM 3995 C C . LEU B 1 167 ? -7.07 9.57 16.969 1 98.94 167 LEU B C 1
ATOM 3997 O O . LEU B 1 167 ? -7.523 9.219 18.062 1 98.94 167 LEU B O 1
ATOM 4001 N N . LEU B 1 168 ? -6.867 10.812 16.672 1 98.94 168 LEU B N 1
ATOM 4002 C CA . LEU B 1 168 ? -7.641 11.883 17.297 1 98.94 168 LEU B CA 1
ATOM 4003 C C . LEU B 1 168 ? -8.906 12.172 16.484 1 98.94 168 LEU B C 1
ATOM 4005 O O . LEU B 1 168 ? -8.883 12.984 15.555 1 98.94 168 LEU B O 1
ATOM 4009 N N . ASP B 1 169 ? -9.953 11.562 16.875 1 98.88 169 ASP B N 1
ATOM 4010 C CA . ASP B 1 169 ? -11.227 11.695 16.188 1 98.88 169 ASP B CA 1
ATOM 4011 C C . ASP B 1 169 ? -11.922 13.008 16.547 1 98.88 169 ASP B C 1
ATOM 4013 O O . ASP B 1 169 ? -12.922 13.008 17.266 1 98.88 169 ASP B O 1
ATOM 4017 N N . PHE B 1 170 ? -11.453 14.062 15.961 1 98.88 170 PHE B N 1
ATOM 4018 C CA . PHE B 1 170 ? -11.914 15.383 16.359 1 98.88 170 PHE B CA 1
ATOM 4019 C C . PHE B 1 170 ? -13.383 15.578 15.992 1 98.88 170 PHE B C 1
ATOM 4021 O O . PHE B 1 170 ? -14.133 16.234 16.719 1 98.88 170 PHE B O 1
ATOM 4028 N N . LYS B 1 171 ? -13.82 15.07 14.852 1 98.69 171 LYS B N 1
ATOM 4029 C CA . LYS B 1 171 ? -15.227 15.133 14.484 1 98.69 171 LYS B CA 1
ATOM 4030 C C . LYS B 1 171 ? -16.109 14.555 15.594 1 98.69 171 LYS B C 1
ATOM 4032 O O . LYS B 1 171 ? -17.078 15.188 16.016 1 98.69 171 LYS B O 1
ATOM 4037 N N . ALA B 1 172 ? -15.789 13.352 15.992 1 98.75 172 ALA B N 1
ATOM 4038 C CA . ALA B 1 172 ? -16.562 12.711 17.062 1 98.75 172 ALA B CA 1
ATOM 4039 C C . ALA B 1 172 ? -16.469 13.5 18.359 1 98.75 172 ALA B C 1
ATOM 4041 O O . ALA B 1 172 ? -17.453 13.641 19.078 1 98.75 172 ALA B O 1
ATOM 4042 N N . TYR B 1 173 ? -15.281 13.945 18.719 1 98.81 173 TYR B N 1
ATOM 4043 C CA . TYR B 1 173 ? -15.055 14.75 19.922 1 98.81 173 TYR B CA 1
ATOM 4044 C C . TYR B 1 173 ? -15.945 15.992 19.906 1 98.81 173 TYR B C 1
ATOM 4046 O O . TYR B 1 173 ? -16.625 16.281 20.891 1 98.81 173 TYR B O 1
ATOM 4054 N N . ALA B 1 174 ? -15.938 16.75 18.781 1 98.62 174 ALA B N 1
ATOM 4055 C CA . ALA B 1 174 ? -16.75 17.953 18.656 1 98.62 174 ALA B CA 1
ATOM 4056 C C . ALA B 1 174 ? -18.234 17.625 18.812 1 98.62 174 ALA B C 1
ATOM 4058 O O . ALA B 1 174 ? -18.969 18.391 19.453 1 98.62 174 ALA B O 1
ATOM 4059 N N . GLU B 1 175 ? -18.656 16.547 18.219 1 98.19 175 GLU B N 1
ATOM 4060 C CA . GLU B 1 175 ? -20.047 16.125 18.344 1 98.19 175 GLU B CA 1
ATOM 4061 C C . GLU B 1 175 ? -20.406 15.828 19.797 1 98.19 175 GLU B C 1
ATOM 4063 O O . GLU B 1 175 ? -21.438 16.281 20.297 1 98.19 175 GLU B O 1
ATOM 4068 N N . GLU B 1 176 ? -19.578 15.078 20.438 1 98.19 176 GLU B N 1
ATOM 4069 C CA . GLU B 1 176 ? -19.859 14.672 21.812 1 98.19 176 GLU B CA 1
ATOM 4070 C C . GLU B 1 176 ? -19.844 15.875 22.766 1 98.19 176 GLU B C 1
ATOM 4072 O O . GLU B 1 176 ? -20.594 15.906 23.75 1 98.19 176 GLU B O 1
ATOM 4077 N N . LYS B 1 177 ? -19.078 16.859 22.5 1 98.25 177 LYS B N 1
ATOM 4078 C CA . LYS B 1 177 ? -18.969 18.062 23.328 1 98.25 177 LYS B CA 1
ATOM 4079 C C . LYS B 1 177 ? -19.953 19.125 22.875 1 98.25 177 LYS B C 1
ATOM 4081 O O . LYS B 1 177 ? -20 20.219 23.438 1 98.25 177 LYS B O 1
ATOM 4086 N N . LYS B 1 178 ? -20.688 18.922 21.812 1 97.62 178 LYS B N 1
ATOM 4087 C CA . LYS B 1 178 ? -21.672 19.844 21.234 1 97.62 178 LYS B CA 1
ATOM 4088 C C . LYS B 1 178 ? -21 21.141 20.781 1 97.62 178 LYS B C 1
ATOM 4090 O O . LYS B 1 178 ? -21.531 22.219 21 1 97.62 178 LYS B O 1
ATOM 4095 N N . MET B 1 179 ? -19.797 21 20.25 1 96.88 179 MET B N 1
ATOM 4096 C CA . MET B 1 179 ? -19.062 22.125 19.672 1 96.88 179 MET B CA 1
ATOM 4097 C C . MET B 1 179 ? -19.453 22.328 18.203 1 96.88 179 MET B C 1
ATOM 4099 O O . MET B 1 179 ? -19.609 21.344 17.469 1 96.88 179 MET B O 1
ATOM 4103 N N . PRO B 1 180 ? -19.703 23.578 17.828 1 96 180 PRO B N 1
ATOM 4104 C CA . PRO B 1 180 ? -19.875 23.797 16.391 1 96 180 PRO B CA 1
ATOM 4105 C C . PRO B 1 180 ? -18.625 23.422 15.594 1 96 180 PRO B C 1
ATOM 4107 O O . PRO B 1 180 ? -17.531 23.922 15.883 1 96 180 PRO B O 1
ATOM 4110 N N . PHE B 1 181 ? -18.812 22.531 14.648 1 96.88 181 PHE B N 1
ATOM 4111 C CA . PHE B 1 181 ? -17.703 22.094 13.82 1 96.88 181 PHE B CA 1
ATOM 4112 C C . PHE B 1 181 ? -18.188 21.547 12.484 1 96.88 181 PHE B C 1
ATOM 4114 O O . PHE B 1 181 ? -19.219 20.859 12.43 1 96.88 181 PHE B O 1
ATOM 4121 N N . GLY B 1 182 ? -17.5 21.906 11.453 1 95.81 182 GLY B N 1
ATOM 4122 C CA . GLY B 1 182 ? -17.734 21.375 10.117 1 95.81 182 GLY B CA 1
ATOM 4123 C C . GLY B 1 182 ? -16.484 21.328 9.258 1 95.81 182 GLY B C 1
ATOM 4124 O O . GLY B 1 182 ? -15.672 22.266 9.289 1 95.81 182 GLY B O 1
ATOM 4125 N N . PRO B 1 183 ? -16.312 20.281 8.461 1 96.81 183 PRO B N 1
ATOM 4126 C CA . PRO B 1 183 ? -15.102 20.094 7.668 1 96.81 183 PRO B CA 1
ATOM 4127 C C . PRO B 1 183 ? -14.836 21.25 6.715 1 96.81 183 PRO B C 1
ATOM 4129 O O . PRO B 1 183 ? -13.68 21.531 6.379 1 96.81 183 PRO B O 1
ATOM 4132 N N . PHE B 1 184 ? -15.875 21.969 6.262 1 95.88 184 PHE B N 1
ATOM 4133 C CA . PHE B 1 184 ? -15.703 23 5.254 1 95.88 184 PHE B CA 1
ATOM 4134 C C . PHE B 1 184 ? -16.031 24.375 5.832 1 95.88 184 PHE B C 1
ATOM 4136 O O . PHE B 1 184 ? -16.422 25.281 5.098 1 95.88 184 PHE B O 1
ATOM 4143 N N . GLU B 1 185 ? -15.891 24.516 7.156 1 94.81 185 GLU B N 1
ATOM 4144 C CA . GLU B 1 185 ? -16.219 25.781 7.809 1 94.81 185 GLU B CA 1
ATOM 4145 C C . GLU B 1 185 ? -14.961 26.516 8.258 1 94.81 185 GLU B C 1
ATOM 4147 O O . GLU B 1 185 ? -15.047 27.562 8.914 1 94.81 185 GLU B O 1
ATOM 4152 N N . GLY B 1 186 ? -13.797 25.953 7.961 1 95.81 186 GLY B N 1
ATOM 4153 C CA . GLY B 1 186 ? -12.539 26.641 8.234 1 95.81 186 GLY B CA 1
ATOM 4154 C C . GLY B 1 186 ? -12.148 26.609 9.703 1 95.81 186 GLY B C 1
ATOM 4155 O O . GLY B 1 186 ? -11.484 27.516 10.188 1 95.81 186 GLY B O 1
ATOM 4156 N N . HIS B 1 187 ? -12.664 25.625 10.391 1 97.12 187 HIS B N 1
ATOM 4157 C CA . HIS B 1 187 ? -12.281 25.484 11.789 1 97.12 187 HIS B CA 1
ATOM 4158 C C . HIS B 1 187 ? -10.797 25.188 11.938 1 97.12 187 HIS B C 1
ATOM 4160 O O . HIS B 1 187 ? -10.25 24.344 11.211 1 97.12 187 HIS B O 1
ATOM 4166 N N . ARG B 1 188 ? -10.203 25.906 12.844 1 98.19 188 ARG B N 1
ATOM 4167 C CA . ARG B 1 188 ? -8.781 25.719 13.141 1 98.19 188 ARG B CA 1
ATOM 4168 C C . ARG B 1 188 ? -8.594 24.938 14.438 1 98.19 188 ARG B C 1
ATOM 4170 O O . ARG B 1 188 ? -8.789 25.469 15.531 1 98.19 188 ARG B O 1
ATOM 4177 N N . ILE B 1 189 ? -8.195 23.688 14.336 1 98.75 189 ILE B N 1
ATOM 4178 C CA . ILE B 1 189 ? -8.016 22.797 15.477 1 98.75 189 ILE B CA 1
ATOM 4179 C C . ILE B 1 189 ? -6.676 23.094 16.141 1 98.75 189 ILE B C 1
ATOM 4181 O O . ILE B 1 189 ? -5.617 22.766 15.602 1 98.75 189 ILE B O 1
ATOM 4185 N N . THR B 1 190 ? -6.684 23.672 17.297 1 98.62 190 THR B N 1
ATOM 4186 C CA . THR B 1 190 ? -5.477 24.125 18 1 98.62 190 THR B CA 1
ATOM 4187 C C . THR B 1 190 ? -4.828 22.953 18.734 1 98.62 190 THR B C 1
ATOM 4189 O O . THR B 1 190 ? -5.422 21.875 18.859 1 98.62 190 THR B O 1
ATOM 4192 N N . VAL B 1 191 ? -3.617 23.188 19.219 1 98.81 191 VAL B N 1
ATOM 4193 C CA . VAL B 1 191 ? -2.916 22.203 20.031 1 98.81 191 VAL B CA 1
ATOM 4194 C C . VAL B 1 191 ? -3.75 21.875 21.266 1 98.81 191 VAL B C 1
ATOM 4196 O O . VAL B 1 191 ? -3.852 20.703 21.656 1 98.81 191 VAL B O 1
ATOM 4199 N N . ASP B 1 192 ? -4.332 22.922 21.891 1 98.75 192 ASP B N 1
ATOM 4200 C CA . ASP B 1 192 ? -5.188 22.688 23.047 1 98.75 192 ASP B CA 1
ATOM 4201 C C . ASP B 1 192 ? -6.355 21.766 22.703 1 98.75 192 ASP B C 1
ATOM 4203 O O . ASP B 1 192 ? -6.727 20.906 23.484 1 98.75 192 ASP B O 1
ATOM 4207 N N . ASP B 1 193 ? -6.961 22.016 21.531 1 98.69 193 ASP B N 1
ATOM 4208 C CA . ASP B 1 193 ? -8.047 21.156 21.078 1 98.69 193 ASP B CA 1
ATOM 4209 C C . ASP B 1 193 ? -7.578 19.703 20.906 1 98.69 193 ASP B C 1
ATOM 4211 O O . ASP B 1 193 ? -8.273 18.766 21.297 1 98.69 193 ASP B O 1
ATOM 4215 N N . LEU B 1 194 ? -6.438 19.5 20.281 1 98.88 194 LEU B N 1
ATOM 4216 C CA . LEU B 1 194 ? -5.887 18.172 20.031 1 98.88 194 LEU B CA 1
ATOM 4217 C C . LEU B 1 194 ? -5.605 17.453 21.344 1 98.88 194 LEU B C 1
ATOM 4219 O O . LEU B 1 194 ? -5.941 16.266 21.484 1 98.88 194 LEU B O 1
ATOM 4223 N N . GLU B 1 195 ? -4.969 18.172 22.297 1 98.88 195 GLU B N 1
ATOM 4224 C CA . GLU B 1 195 ? -4.684 17.594 23.594 1 98.88 195 GLU B CA 1
ATOM 4225 C C . GLU B 1 195 ? -5.973 17.234 24.328 1 98.88 195 GLU B C 1
ATOM 4227 O O . GLU B 1 195 ? -6.055 16.188 24.984 1 98.88 195 GLU B O 1
ATOM 4232 N N . ALA B 1 196 ? -6.949 18.125 24.266 1 98.81 196 ALA B N 1
ATOM 4233 C CA . ALA B 1 196 ? -8.234 17.859 24.906 1 98.81 196 ALA B CA 1
ATOM 4234 C C . ALA B 1 196 ? -8.914 16.625 24.281 1 98.81 196 ALA B C 1
ATOM 4236 O O . ALA B 1 196 ? -9.5 15.812 25 1 98.81 196 ALA B O 1
ATOM 4237 N N . CYS B 1 197 ? -8.883 16.562 22.984 1 98.88 197 CYS B N 1
ATOM 4238 C CA . CYS B 1 197 ? -9.43 15.406 22.281 1 98.88 197 CYS B CA 1
ATOM 4239 C C . CYS B 1 197 ? -8.734 14.117 22.719 1 98.88 197 CYS B C 1
ATOM 4241 O O . CYS B 1 197 ? -9.391 13.109 22.969 1 98.88 197 CYS B O 1
ATOM 4243 N N . ALA B 1 198 ? -7.418 14.133 22.766 1 98.94 198 ALA B N 1
ATOM 4244 C CA . ALA B 1 198 ? -6.645 12.977 23.219 1 98.94 198 ALA B CA 1
ATOM 4245 C C . ALA B 1 198 ? -7.059 12.547 24.609 1 98.94 198 ALA B C 1
ATOM 4247 O O . ALA B 1 198 ? -7.281 11.359 24.875 1 98.94 198 ALA B O 1
ATOM 4248 N N . MET B 1 199 ? -7.156 13.516 25.469 1 98.75 199 MET B N 1
ATOM 4249 C CA . MET B 1 199 ? -7.559 13.227 26.844 1 98.75 199 MET B CA 1
ATOM 4250 C C . MET B 1 199 ? -8.953 12.625 26.891 1 98.75 199 MET B C 1
ATOM 4252 O O . MET B 1 199 ? -9.195 11.656 27.609 1 98.75 199 MET B O 1
ATOM 4256 N N . HIS B 1 200 ? -9.828 13.172 26.141 1 98.75 200 HIS B N 1
ATOM 4257 C CA . HIS B 1 200 ? -11.219 12.727 26.125 1 98.75 200 HIS B CA 1
ATOM 4258 C C . HIS B 1 200 ? -11.312 11.258 25.734 1 98.75 200 HIS B C 1
ATOM 4260 O O . HIS B 1 200 ? -12.109 10.508 26.312 1 98.75 200 HIS B O 1
ATOM 4266 N N . PHE B 1 201 ? -10.516 10.805 24.766 1 98.75 201 PHE B N 1
ATOM 4267 C CA . PHE B 1 201 ? -10.617 9.445 24.25 1 98.75 201 PHE B CA 1
ATOM 4268 C C . PHE B 1 201 ? -9.547 8.547 24.859 1 98.75 201 PHE B C 1
ATOM 4270 O O . PHE B 1 201 ? -9.43 7.379 24.5 1 98.75 201 PHE B O 1
ATOM 4277 N N . GLY B 1 202 ? -8.719 9.062 25.734 1 98.56 202 GLY B N 1
ATOM 4278 C CA . GLY B 1 202 ? -7.719 8.289 26.438 1 98.56 202 GLY B CA 1
ATOM 4279 C C . GLY B 1 202 ? -6.523 7.922 25.594 1 98.56 202 GLY B C 1
ATOM 4280 O O . GLY B 1 202 ? -5.965 6.832 25.719 1 98.56 202 GLY B O 1
ATOM 4281 N N . VAL B 1 203 ? -6.176 8.797 24.688 1 98.75 203 VAL B N 1
ATOM 4282 C CA . VAL B 1 203 ? -5.039 8.547 23.812 1 98.75 203 VAL B CA 1
ATOM 4283 C C . VAL B 1 203 ? -3.754 9.039 24.469 1 98.75 203 VAL B C 1
ATOM 4285 O O . VAL B 1 203 ? -3.65 10.219 24.844 1 98.75 203 VAL B O 1
ATOM 4288 N N . GLU B 1 204 ? -2.818 8.195 24.641 1 98.38 204 GLU B N 1
ATOM 4289 C CA . GLU B 1 204 ? -1.475 8.562 25.078 1 98.38 204 GLU B CA 1
ATOM 4290 C C . GLU B 1 204 ? -0.502 8.609 23.906 1 98.38 204 GLU B C 1
ATOM 4292 O O . GLU B 1 204 ? -0.396 7.652 23.141 1 98.38 204 GLU B O 1
ATOM 4297 N N . PHE B 1 205 ? 0.148 9.711 23.828 1 98.69 205 PHE B N 1
ATOM 4298 C CA . PHE B 1 205 ? 1.119 9.867 22.75 1 98.69 205 PHE B CA 1
ATOM 4299 C C . PHE B 1 205 ? 2.432 9.18 23.109 1 98.69 205 PHE B C 1
ATOM 4301 O O . PHE B 1 205 ? 2.871 9.211 24.25 1 98.69 205 PHE B O 1
ATOM 4308 N N . ARG B 1 206 ? 3.068 8.578 22.156 1 98.69 206 ARG B N 1
ATOM 4309 C CA . ARG B 1 206 ? 4.398 7.988 22.266 1 98.69 206 ARG B CA 1
ATOM 4310 C C . ARG B 1 206 ? 5.281 8.398 21.094 1 98.69 206 ARG B C 1
ATOM 4312 O O . ARG B 1 206 ? 4.793 8.578 19.969 1 98.69 206 ARG B O 1
ATOM 4319 N N . PRO B 1 207 ? 6.598 8.586 21.375 1 98.5 207 PRO B N 1
ATOM 4320 C CA . PRO B 1 207 ? 7.484 8.859 20.25 1 98.5 207 PRO B CA 1
ATOM 4321 C C . PRO B 1 207 ? 7.383 7.797 19.156 1 98.5 207 PRO B C 1
ATOM 4323 O O . PRO B 1 207 ? 7.297 6.605 19.453 1 98.5 207 PRO B O 1
ATOM 4326 N N . GLY B 1 208 ? 7.355 8.281 17.891 1 98.69 208 GLY B N 1
ATOM 4327 C CA . GLY B 1 208 ? 7.277 7.363 16.75 1 98.69 208 GLY B CA 1
ATOM 4328 C C . GLY B 1 208 ? 5.855 7.121 16.281 1 98.69 208 GLY B C 1
ATOM 4329 O O . GLY B 1 208 ? 5.645 6.512 15.234 1 98.69 208 GLY B O 1
ATOM 4330 N N . ASP B 1 209 ? 4.855 7.668 17 1 98.94 209 ASP B N 1
ATOM 4331 C CA . ASP B 1 209 ? 3.465 7.523 16.578 1 98.94 209 ASP B CA 1
ATOM 4332 C C . ASP B 1 209 ? 3.227 8.188 15.227 1 98.94 209 ASP B C 1
ATOM 4334 O O . ASP B 1 209 ? 3.863 9.188 14.898 1 98.94 209 ASP B O 1
ATOM 4338 N N . VAL B 1 210 ? 2.381 7.613 14.453 1 99 210 VAL B N 1
ATOM 4339 C CA . VAL B 1 210 ? 1.762 8.328 13.336 1 99 210 VAL B CA 1
ATOM 4340 C C . VAL B 1 210 ? 0.433 8.93 13.781 1 99 210 VAL B C 1
ATOM 4342 O O . VAL B 1 210 ? -0.485 8.211 14.172 1 99 210 VAL B O 1
ATOM 4345 N N . LEU B 1 211 ? 0.32 10.234 13.703 1 99 211 LEU B N 1
ATOM 4346 C CA . LEU B 1 211 ? -0.856 10.961 14.172 1 99 211 LEU B CA 1
ATOM 4347 C C . LEU B 1 211 ? -1.919 11.023 13.078 1 99 211 LEU B C 1
ATOM 4349 O O . LEU B 1 211 ? -1.647 11.5 11.969 1 99 211 LEU B O 1
ATOM 4353 N N . LEU B 1 212 ? -3.105 10.516 13.336 1 99 212 LEU B N 1
ATOM 4354 C CA . LEU B 1 212 ? -4.262 10.695 12.469 1 99 212 LEU B CA 1
ATOM 4355 C C . LEU B 1 212 ? -5.285 11.625 13.102 1 99 212 LEU B C 1
ATOM 4357 O O . LEU B 1 212 ? -5.688 11.422 14.25 1 99 212 LEU B O 1
ATOM 4361 N N . VAL B 1 213 ? -5.633 12.648 12.383 1 98.94 213 VAL B N 1
ATOM 4362 C CA . VAL B 1 213 ? -6.672 13.562 12.836 1 98.94 213 VAL B CA 1
ATOM 4363 C C . VAL B 1 213 ? -7.887 13.461 11.906 1 98.94 213 VAL B C 1
ATOM 4365 O O . VAL B 1 213 ? -7.77 13.672 10.703 1 98.94 213 VAL B O 1
ATOM 4368 N N . ARG B 1 214 ? -9.023 13.156 12.453 1 98.94 214 ARG B N 1
ATOM 4369 C CA . ARG B 1 214 ? -10.219 13 11.633 1 98.94 214 ARG B CA 1
ATOM 4370 C C . ARG B 1 214 ? -11.117 14.227 11.734 1 98.94 214 ARG B C 1
ATOM 4372 O O . ARG B 1 214 ? -11.508 14.633 12.828 1 98.94 214 ARG B O 1
ATOM 4379 N N . THR B 1 215 ? -11.461 14.773 10.609 1 98.75 215 THR B N 1
ATOM 4380 C CA . THR B 1 215 ? -12.359 15.922 10.508 1 98.75 215 THR B CA 1
ATOM 4381 C C . THR B 1 215 ? -13.719 15.508 9.961 1 98.75 215 THR B C 1
ATOM 4383 O O . THR B 1 215 ? -14.688 16.266 10.055 1 98.75 215 THR B O 1
ATOM 4386 N N . GLY B 1 216 ? -13.797 14.383 9.312 1 98.44 216 GLY B N 1
ATOM 4387 C CA . GLY B 1 216 ? -15.023 13.891 8.703 1 98.44 216 GLY B CA 1
ATOM 4388 C C . GLY B 1 216 ? -15.172 14.289 7.246 1 98.44 216 GLY B C 1
ATOM 4389 O O . GLY B 1 216 ? -16.219 14.055 6.641 1 98.44 216 GLY B O 1
ATOM 4390 N N . THR B 1 217 ? -14.156 14.758 6.633 1 98 217 THR B N 1
ATOM 4391 C CA . THR B 1 217 ? -14.211 15.375 5.309 1 98 217 THR B CA 1
ATOM 4392 C C . THR B 1 217 ? -14.57 14.336 4.246 1 98 217 THR B C 1
ATOM 4394 O O . THR B 1 217 ? -15.539 14.508 3.504 1 98 217 THR B O 1
ATOM 4397 N N . THR B 1 218 ? -13.797 13.227 4.121 1 97.69 218 THR B N 1
ATOM 4398 C CA . THR B 1 218 ? -14.023 12.242 3.064 1 97.69 218 THR B CA 1
ATOM 4399 C C . THR B 1 218 ? -15.422 11.633 3.182 1 97.69 218 THR B C 1
ATOM 4401 O O . THR B 1 218 ? -16.109 11.461 2.178 1 97.69 218 THR B O 1
ATOM 4404 N N . GLU B 1 219 ? -15.836 11.398 4.406 1 97.25 219 GLU B N 1
ATOM 4405 C CA . GLU B 1 219 ? -17.172 10.859 4.652 1 97.25 219 GLU B CA 1
ATOM 4406 C C . GLU B 1 219 ? -18.25 11.828 4.203 1 97.25 219 GLU B C 1
ATOM 4408 O O . GLU B 1 219 ? -19.266 11.422 3.621 1 97.25 219 GLU B O 1
ATOM 4413 N N . LEU B 1 220 ? -18.078 13.078 4.551 1 97.19 220 LEU B N 1
ATOM 4414 C CA . LEU B 1 220 ? -19.047 14.094 4.172 1 97.19 220 LEU B CA 1
ATOM 4415 C C . LEU B 1 220 ? -19.141 14.219 2.656 1 97.19 220 LEU B C 1
ATOM 4417 O O . LEU B 1 220 ? -20.234 14.375 2.107 1 97.19 220 LEU B O 1
ATOM 4421 N N . ILE B 1 221 ? -18.047 14.211 1.953 1 95.88 221 ILE B N 1
ATOM 4422 C CA . ILE B 1 221 ? -18.031 14.289 0.496 1 95.88 221 ILE B CA 1
ATOM 4423 C C . ILE B 1 221 ? -18.766 13.078 -0.092 1 95.88 221 ILE B C 1
ATOM 4425 O O . ILE B 1 221 ? -19.594 13.227 -0.985 1 95.88 221 ILE B O 1
ATOM 4429 N N . ASP B 1 222 ? -18.469 11.898 0.43 1 95.88 222 ASP B N 1
ATOM 4430 C CA . ASP B 1 222 ? -19.141 10.695 -0.039 1 95.88 222 ASP B CA 1
ATOM 4431 C C . ASP B 1 222 ? -20.656 10.82 0.111 1 95.88 222 ASP B C 1
ATOM 4433 O O . ASP B 1 222 ? -21.406 10.5 -0.814 1 95.88 222 ASP B O 1
ATOM 4437 N N . LYS B 1 223 ? -21.078 11.281 1.26 1 95.44 223 LYS B N 1
ATOM 4438 C CA . LYS B 1 223 ? -22.5 11.445 1.519 1 95.44 223 LYS B CA 1
ATOM 4439 C C . LYS B 1 223 ? -23.109 12.484 0.582 1 95.44 223 LYS B C 1
ATOM 4441 O O . LYS B 1 223 ? -24.234 12.312 0.101 1 95.44 223 LYS B O 1
ATOM 4446 N N . ALA B 1 224 ? -22.406 13.57 0.416 1 95 224 ALA B N 1
ATOM 4447 C CA . ALA B 1 224 ? -22.891 14.625 -0.471 1 95 224 ALA B CA 1
ATOM 4448 C C . ALA B 1 224 ? -23.078 14.102 -1.893 1 95 224 ALA B C 1
ATOM 4450 O O . ALA B 1 224 ? -24.031 14.453 -2.57 1 95 224 ALA B O 1
ATOM 4451 N N . ILE B 1 225 ? -22.125 13.336 -2.322 1 91.12 225 ILE B N 1
ATOM 4452 C CA . ILE B 1 225 ? -22.203 12.742 -3.654 1 91.12 225 ILE B CA 1
ATOM 4453 C C . ILE B 1 225 ? -23.422 11.828 -3.732 1 91.12 225 ILE B C 1
ATOM 4455 O O . ILE B 1 225 ? -24.219 11.914 -4.676 1 91.12 225 ILE B O 1
ATOM 4459 N N . GLU B 1 226 ? -23.594 11 -2.789 1 91.81 226 GLU B N 1
ATOM 4460 C CA . GLU B 1 226 ? -24.703 10.055 -2.742 1 91.81 226 GLU B CA 1
ATOM 4461 C C . GLU B 1 226 ? -26.047 10.781 -2.725 1 91.81 226 GLU B C 1
ATOM 4463 O O . GLU B 1 226 ? -26.984 10.367 -3.404 1 91.81 226 GLU B O 1
ATOM 4468 N N . ASP B 1 227 ? -26.078 11.906 -2.006 1 94.81 227 ASP B N 1
ATOM 4469 C CA . ASP B 1 227 ? -27.328 12.633 -1.8 1 94.81 227 ASP B CA 1
ATOM 4470 C C . ASP B 1 227 ? -27.547 13.664 -2.904 1 94.81 227 ASP B C 1
ATOM 4472 O O . ASP B 1 227 ? -28.641 14.227 -3.021 1 94.81 227 ASP B O 1
ATOM 4476 N N . GLY B 1 228 ? -26.594 13.859 -3.66 1 91.62 228 GLY B N 1
ATOM 4477 C CA . GLY B 1 228 ? -26.688 14.906 -4.668 1 91.62 228 GLY B CA 1
ATOM 4478 C C . GLY B 1 228 ? -26.766 16.297 -4.078 1 91.62 228 GLY B C 1
ATOM 4479 O O . GLY B 1 228 ? -27.5 17.156 -4.59 1 91.62 228 GLY B O 1
ATOM 4480 N N . ASP B 1 229 ? -26.125 16.5 -2.936 1 94.38 229 ASP B N 1
ATOM 4481 C CA . ASP B 1 229 ? -26.094 17.797 -2.281 1 94.38 229 ASP B CA 1
ATOM 4482 C C . ASP B 1 229 ? -25.156 18.766 -3.008 1 94.38 229 ASP B C 1
ATOM 4484 O O . ASP B 1 229 ? -23.984 18.891 -2.645 1 94.38 229 ASP B O 1
ATOM 4488 N N . GLN B 1 230 ? -25.672 19.547 -3.822 1 91.5 230 GLN B N 1
ATOM 4489 C CA . GLN B 1 230 ? -24.906 20.406 -4.703 1 91.5 230 GLN B CA 1
ATOM 4490 C C . GLN B 1 230 ? -24.219 21.516 -3.914 1 91.5 230 GLN B C 1
ATOM 4492 O O . GLN B 1 230 ? -23.125 21.969 -4.281 1 91.5 230 GLN B O 1
ATOM 4497 N N . THR B 1 231 ? -24.891 21.938 -2.93 1 92.25 231 THR B N 1
ATOM 4498 C CA . THR B 1 231 ? -24.328 23 -2.115 1 92.25 231 THR B CA 1
ATOM 4499 C C . THR B 1 231 ? -23.031 22.547 -1.436 1 92.25 231 THR B C 1
ATOM 4501 O O . THR B 1 231 ? -22.016 23.234 -1.496 1 92.25 231 THR B O 1
ATOM 4504 N N . LEU B 1 232 ? -23.094 21.438 -0.859 1 91.12 232 LEU B N 1
ATOM 4505 C CA . LEU B 1 232 ? -21.938 20.891 -0.179 1 91.12 232 LEU B CA 1
ATOM 4506 C C . LEU B 1 232 ? -20.844 20.531 -1.181 1 91.12 232 LEU B C 1
ATOM 4508 O O . LEU B 1 232 ? -19.656 20.719 -0.906 1 91.12 232 LEU B O 1
ATOM 4512 N N . LEU B 1 233 ? -21.234 19.953 -2.273 1 91.06 233 LEU B N 1
ATOM 4513 C CA . LEU B 1 233 ? -20.266 19.609 -3.314 1 91.06 233 LEU B CA 1
ATOM 4514 C C . LEU B 1 233 ? -19.562 20.859 -3.838 1 91.06 233 LEU B C 1
ATOM 4516 O O . LEU B 1 233 ? -18.359 20.812 -4.141 1 91.06 233 LEU B O 1
ATOM 4520 N N . ALA B 1 234 ? -20.312 21.922 -3.963 1 89.88 234 ALA B N 1
ATOM 4521 C CA . ALA B 1 234 ? -19.719 23.188 -4.383 1 89.88 234 ALA B CA 1
ATOM 4522 C C . ALA B 1 234 ? -18.688 23.688 -3.363 1 89.88 234 ALA B C 1
ATOM 4524 O O . ALA B 1 234 ? -17.625 24.188 -3.732 1 89.88 234 ALA B O 1
ATOM 4525 N N . LYS B 1 235 ? -18.984 23.562 -2.123 1 88.69 235 LYS B N 1
ATOM 4526 C CA . LYS B 1 235 ? -18.062 23.953 -1.066 1 88.69 235 LYS B CA 1
ATOM 4527 C C . LYS B 1 235 ? -16.797 23.109 -1.112 1 88.69 235 LYS B C 1
ATOM 4529 O O . LYS B 1 235 ? -15.688 23.641 -1.018 1 88.69 235 LYS B O 1
ATOM 4534 N N . ALA B 1 236 ? -17.031 21.812 -1.237 1 88.25 236 ALA B N 1
ATOM 4535 C CA . ALA B 1 236 ? -15.891 20.891 -1.312 1 88.25 236 ALA B CA 1
ATOM 4536 C C . ALA B 1 236 ? -15.008 21.219 -2.51 1 88.25 236 ALA B C 1
ATOM 4538 O O . ALA B 1 236 ? -13.773 21.156 -2.412 1 88.25 236 ALA B O 1
ATOM 4539 N N . THR B 1 237 ? -15.602 21.594 -3.562 1 87.19 237 THR B N 1
ATOM 4540 C CA . THR B 1 237 ? -14.898 21.875 -4.809 1 87.19 237 THR B CA 1
ATOM 4541 C C . THR B 1 237 ? -14.133 23.188 -4.703 1 87.19 237 THR B C 1
ATOM 4543 O O . THR B 1 237 ? -13 23.297 -5.176 1 87.19 237 THR B O 1
ATOM 4546 N N . ALA B 1 238 ? -14.742 24.156 -4.148 1 84.88 238 ALA B N 1
ATOM 4547 C CA . ALA B 1 238 ? -14.125 25.484 -4.043 1 84.88 238 ALA B CA 1
ATOM 4548 C C . ALA B 1 238 ? -12.859 25.422 -3.197 1 84.88 238 ALA B C 1
ATOM 4550 O O . ALA B 1 238 ? -11.859 26.062 -3.533 1 84.88 238 ALA B O 1
ATOM 4551 N N . GLY B 1 239 ? -12.883 24.672 -2.123 1 84.44 239 GLY B N 1
ATOM 4552 C CA . GLY B 1 239 ? -11.719 24.516 -1.27 1 84.44 239 GLY B CA 1
ATOM 4553 C C . GLY B 1 239 ? -11.258 25.812 -0.634 1 84.44 239 GLY B C 1
ATOM 4554 O O . GLY B 1 239 ? -10.07 25.984 -0.341 1 84.44 239 GLY B O 1
ATOM 4555 N N . THR B 1 240 ? -12.117 26.75 -0.496 1 89.75 240 THR B N 1
ATOM 4556 C CA . THR B 1 240 ? -11.75 28.078 -0.018 1 89.75 240 THR B CA 1
ATOM 4557 C C . THR B 1 240 ? -11.797 28.125 1.506 1 89.75 240 THR B C 1
ATOM 4559 O O . THR B 1 240 ? -11.297 29.078 2.111 1 89.75 240 THR B O 1
ATOM 4562 N N . SER B 1 241 ? -12.43 27.188 2.072 1 94.5 241 SER B N 1
ATOM 4563 C CA . SER B 1 241 ? -12.508 27.094 3.525 1 94.5 241 SER B CA 1
ATOM 4564 C C . SER B 1 241 ? -12.438 25.641 3.98 1 94.5 241 SER B C 1
ATOM 4566 O O . SER B 1 241 ? -13.406 24.891 3.85 1 94.5 241 SER B O 1
ATOM 4568 N N . LEU B 1 242 ? -11.367 25.234 4.508 1 97 242 LEU B N 1
ATOM 4569 C CA . LEU B 1 242 ? -11.133 23.859 4.945 1 97 242 LEU B CA 1
ATOM 4570 C C . LEU B 1 242 ? -10.789 23.812 6.43 1 97 242 LEU B C 1
ATOM 4572 O O . LEU B 1 242 ? -9.883 24.516 6.883 1 97 242 LEU B O 1
ATOM 4576 N N . SER B 1 243 ? -11.57 23.031 7.168 1 98.25 243 SER B N 1
ATOM 4577 C CA . SER B 1 243 ? -11.195 22.766 8.555 1 98.25 243 SER B CA 1
ATOM 4578 C C . SER B 1 243 ? -9.977 21.844 8.633 1 98.25 243 SER B C 1
ATOM 4580 O O . SER B 1 243 ? -9.812 20.953 7.797 1 98.25 243 SER B O 1
ATOM 4582 N N . GLY B 1 244 ? -9.125 22.016 9.594 1 98.69 244 GLY B N 1
ATOM 4583 C CA . GLY B 1 244 ? -7.91 21.234 9.797 1 98.69 244 GLY B CA 1
ATOM 4584 C C . GLY B 1 244 ? -7.098 21.719 10.984 1 98.69 244 GLY B C 1
ATOM 4585 O O . GLY B 1 244 ? -7.566 22.531 11.773 1 98.69 244 GLY B O 1
ATOM 4586 N N . VAL B 1 245 ? -5.996 21.141 11.156 1 98.88 245 VAL B N 1
ATOM 4587 C CA . VAL B 1 245 ? -5.102 21.516 12.242 1 98.88 245 VAL B CA 1
ATOM 4588 C C . VAL B 1 245 ? -4.652 22.953 12.062 1 98.88 245 VAL B C 1
ATOM 4590 O O . VAL B 1 245 ? -4.34 23.391 10.953 1 98.88 245 VAL B O 1
ATOM 4593 N N . HIS B 1 246 ? -4.613 23.719 13.109 1 98.62 246 HIS B N 1
ATOM 4594 C CA . HIS B 1 246 ? -4.262 25.125 13.023 1 98.62 246 HIS B CA 1
ATOM 4595 C C . HIS B 1 246 ? -2.799 25.312 12.633 1 98.62 246 HIS B C 1
ATOM 4597 O O . HIS B 1 246 ? -1.899 24.844 13.336 1 98.62 246 HIS B O 1
ATOM 4603 N N . GLY B 1 247 ? -2.57 26.031 11.516 1 98.38 247 GLY B N 1
ATOM 4604 C CA . GLY B 1 247 ? -1.221 26.281 11.047 1 98.38 247 GLY B CA 1
ATOM 4605 C C . GLY B 1 247 ? -0.549 27.438 11.758 1 98.38 247 GLY B C 1
ATOM 4606 O O . GLY B 1 247 ? -0.745 28.594 11.391 1 98.38 247 GLY B O 1
ATOM 4607 N N . CYS B 1 248 ? 0.231 27.141 12.703 1 97.44 248 CYS B N 1
ATOM 4608 C CA . CYS B 1 248 ? 1.023 28.125 13.422 1 97.44 248 CYS B CA 1
ATOM 4609 C C . CYS B 1 248 ? 2.26 27.5 14.047 1 97.44 248 CYS B C 1
ATOM 4611 O O . CYS B 1 248 ? 2.404 26.266 14.039 1 97.44 248 CYS B O 1
ATOM 4613 N N . GLU B 1 249 ? 3.176 28.234 14.523 1 97.5 249 GLU B N 1
ATOM 4614 C CA . GLU B 1 249 ? 4.445 27.75 15.055 1 97.5 249 GLU B CA 1
ATOM 4615 C C . GLU B 1 249 ? 4.227 26.875 16.281 1 97.5 249 GLU B C 1
ATOM 4617 O O . GLU B 1 249 ? 4.957 25.906 16.5 1 97.5 249 GLU B O 1
ATOM 4622 N N . ASP B 1 250 ? 3.25 27.234 17.094 1 98 250 ASP B N 1
ATOM 4623 C CA . ASP B 1 250 ? 2.955 26.438 18.281 1 98 250 ASP B CA 1
ATOM 4624 C C . ASP B 1 250 ? 2.598 25 17.906 1 98 250 ASP B C 1
ATOM 4626 O O . ASP B 1 250 ? 3 24.062 18.594 1 98 250 ASP B O 1
ATOM 4630 N N . THR B 1 251 ? 1.799 24.875 16.891 1 98.75 251 THR B N 1
ATOM 4631 C CA . THR B 1 251 ? 1.436 23.531 16.422 1 98.75 251 THR B CA 1
ATOM 4632 C C . THR B 1 251 ? 2.662 22.797 15.891 1 98.75 251 THR B C 1
ATOM 4634 O O . THR B 1 251 ? 2.834 21.609 16.156 1 98.75 251 THR B O 1
ATOM 4637 N N . ALA B 1 252 ? 3.48 23.516 15.102 1 98.75 252 ALA B N 1
ATOM 4638 C CA . ALA B 1 252 ? 4.719 22.906 14.609 1 98.75 252 ALA B CA 1
ATOM 4639 C C . ALA B 1 252 ? 5.582 22.406 15.766 1 98.75 252 ALA B C 1
ATOM 4641 O O . ALA B 1 252 ? 6.082 21.281 15.734 1 98.75 252 ALA B O 1
ATOM 4642 N N . ARG B 1 253 ? 5.738 23.281 16.797 1 98.75 253 ARG B N 1
ATOM 4643 C CA . ARG B 1 253 ? 6.484 22.938 18 1 98.75 253 ARG B CA 1
ATOM 4644 C C . ARG B 1 253 ? 5.93 21.672 18.641 1 98.75 253 ARG B C 1
ATOM 4646 O O . ARG B 1 253 ? 6.691 20.766 19.016 1 98.75 253 ARG B O 1
ATOM 4653 N N . TRP B 1 254 ? 4.672 21.594 18.75 1 98.94 254 TRP B N 1
ATOM 4654 C CA . TRP B 1 254 ? 3.99 20.469 19.375 1 98.94 254 TRP B CA 1
ATOM 4655 C C . TRP B 1 254 ? 4.238 19.188 18.594 1 98.94 254 TRP B C 1
ATOM 4657 O O . TRP B 1 254 ? 4.605 18.156 19.172 1 98.94 254 TRP B O 1
ATOM 4667 N N . LEU B 1 255 ? 4.07 19.203 17.281 1 98.88 255 LEU B N 1
ATOM 4668 C CA . LEU B 1 255 ? 4.27 18.047 16.422 1 98.88 255 LEU B CA 1
ATOM 4669 C C . LEU B 1 255 ? 5.691 17.5 16.547 1 98.88 255 LEU B C 1
ATOM 4671 O O . LEU B 1 255 ? 5.891 16.297 16.688 1 98.88 255 LEU B O 1
ATOM 4675 N N . TRP B 1 256 ? 6.676 18.391 16.5 1 98.88 256 TRP B N 1
ATOM 4676 C CA . TRP B 1 256 ? 8.07 17.984 16.609 1 98.88 256 TRP B CA 1
ATOM 4677 C C . TRP B 1 256 ? 8.359 17.391 18 1 98.88 256 TRP B C 1
ATOM 4679 O O . TRP B 1 256 ? 8.961 16.328 18.109 1 98.88 256 TRP B O 1
ATOM 4689 N N . ASN B 1 257 ? 7.895 18.109 19.016 1 98.88 257 ASN B N 1
ATOM 4690 C CA . ASN B 1 257 ? 8.234 17.734 20.391 1 98.88 257 ASN B CA 1
ATOM 4691 C C . ASN B 1 257 ? 7.574 16.422 20.781 1 98.88 257 ASN B C 1
ATOM 4693 O O . ASN B 1 257 ? 8.078 15.703 21.656 1 98.88 257 ASN B O 1
ATOM 4697 N N . LYS B 1 258 ? 6.461 16.094 20.172 1 98.81 258 LYS B N 1
ATOM 4698 C CA . LYS B 1 258 ? 5.82 14.805 20.438 1 98.81 258 LYS B CA 1
ATOM 4699 C C . LYS B 1 258 ? 6.547 13.672 19.703 1 98.81 258 LYS B C 1
ATOM 4701 O O . LYS B 1 258 ? 6.281 12.5 19.969 1 98.81 258 LYS B O 1
ATOM 4706 N N . ARG B 1 259 ? 7.449 13.977 18.781 1 98.75 259 ARG B N 1
ATOM 4707 C CA . ARG B 1 259 ? 8.281 13.031 18.047 1 98.75 259 ARG B CA 1
ATOM 4708 C C . ARG B 1 259 ? 7.426 12.117 17.172 1 98.75 259 ARG B C 1
ATOM 4710 O O . ARG B 1 259 ? 7.652 10.906 17.125 1 98.75 259 ARG B O 1
ATOM 4717 N N . PHE B 1 260 ? 6.402 12.672 16.562 1 98.88 260 PHE B N 1
ATOM 4718 C CA . PHE B 1 260 ? 5.613 11.891 15.625 1 98.88 260 PHE B CA 1
ATOM 4719 C C . PHE B 1 260 ? 6.445 11.508 14.406 1 98.88 260 PHE B C 1
ATOM 4721 O O . PHE B 1 260 ? 7.238 12.312 13.914 1 98.88 260 PHE B O 1
ATOM 4728 N N . ALA B 1 261 ? 6.277 10.32 13.93 1 98.88 261 ALA B N 1
ATOM 4729 C CA . ALA B 1 261 ? 6.977 9.867 12.734 1 98.88 261 ALA B CA 1
ATOM 4730 C C . ALA B 1 261 ? 6.371 10.484 11.477 1 98.88 261 ALA B C 1
ATOM 4732 O O . ALA B 1 261 ? 7.07 10.711 10.484 1 98.88 261 ALA B O 1
ATOM 4733 N N . ALA B 1 262 ? 5.094 10.703 11.438 1 98.94 262 ALA B N 1
ATOM 4734 C CA . ALA B 1 262 ? 4.297 11.305 10.375 1 98.94 262 ALA B CA 1
ATOM 4735 C C . ALA B 1 262 ? 2.916 11.711 10.883 1 98.94 262 ALA B C 1
ATOM 4737 O O . ALA B 1 262 ? 2.553 11.414 12.023 1 98.94 262 ALA B O 1
ATOM 4738 N N . ALA B 1 263 ? 2.201 12.406 10.062 1 98.94 263 ALA B N 1
ATOM 4739 C CA . ALA B 1 263 ? 0.84 12.805 10.414 1 98.94 263 ALA B CA 1
ATOM 4740 C C . ALA B 1 263 ? -0.07 12.797 9.188 1 98.94 263 ALA B C 1
ATOM 4742 O O . ALA B 1 263 ? 0.377 13.078 8.07 1 98.94 263 ALA B O 1
ATOM 4743 N N . ALA B 1 264 ? -1.321 12.453 9.383 1 98.94 264 ALA B N 1
ATOM 4744 C CA . ALA B 1 264 ? -2.301 12.422 8.305 1 98.94 264 ALA B CA 1
ATOM 4745 C C . ALA B 1 264 ? -3.68 12.852 8.797 1 98.94 264 ALA B C 1
ATOM 4747 O O . ALA B 1 264 ? -3.934 12.875 10.008 1 98.94 264 ALA B O 1
ATOM 4748 N N . SER B 1 265 ? -4.504 13.219 7.93 1 98.88 265 SER B N 1
ATOM 4749 C CA . SER B 1 265 ? -5.898 13.57 8.188 1 98.88 265 SER B CA 1
ATOM 4750 C C . SER B 1 265 ? -6.797 13.148 7.031 1 98.88 265 SER B C 1
ATOM 4752 O O . SER B 1 265 ? -6.309 12.766 5.965 1 98.88 265 SER B O 1
ATOM 4754 N N . ASP B 1 266 ? -8.086 13.141 7.262 1 98.75 266 ASP B N 1
ATOM 4755 C CA . ASP B 1 266 ? -9.039 12.883 6.188 1 98.75 266 ASP B CA 1
ATOM 4756 C C . ASP B 1 266 ? -9.438 14.172 5.48 1 98.75 266 ASP B C 1
ATOM 4758 O O . ASP B 1 266 ? -10.281 14.164 4.586 1 98.75 266 ASP B O 1
ATOM 4762 N N . SER B 1 267 ? -8.828 15.305 5.844 1 97.5 267 SER B N 1
ATOM 4763 C CA . SER B 1 267 ? -9.117 16.594 5.227 1 97.5 267 SER B CA 1
ATOM 4764 C C . SER B 1 267 ? -8.344 16.766 3.924 1 97.5 267 SER B C 1
ATOM 4766 O O . SER B 1 267 ? -7.348 16.078 3.691 1 97.5 267 SER B O 1
ATOM 4768 N N . ASN B 1 268 ? -8.789 17.703 3.025 1 93.5 268 ASN B N 1
ATOM 4769 C CA . ASN B 1 268 ? -8.109 18.031 1.781 1 93.5 268 ASN B CA 1
ATOM 4770 C C . ASN B 1 268 ? -6.719 18.609 2.041 1 93.5 268 ASN B C 1
ATOM 4772 O O . ASN B 1 268 ? -5.793 18.406 1.257 1 93.5 268 ASN B O 1
ATOM 4776 N N . GLY B 1 269 ? -6.637 19.359 3.041 1 95.31 269 GLY B N 1
ATOM 4777 C CA . GLY B 1 269 ? -5.391 19.859 3.605 1 95.31 269 GLY B CA 1
ATOM 4778 C C . GLY B 1 269 ? -5.23 19.531 5.078 1 95.31 269 GLY B C 1
ATOM 4779 O O . GLY B 1 269 ? -6.156 19.734 5.867 1 95.31 269 GLY B O 1
ATOM 4780 N N . PHE B 1 270 ? -4.098 19 5.449 1 98.31 270 PHE B N 1
ATOM 4781 C CA . PHE B 1 270 ? -3.85 18.672 6.848 1 98.31 270 PHE B CA 1
ATOM 4782 C C . PHE B 1 270 ? -4.102 19.875 7.742 1 98.31 270 PHE B C 1
ATOM 4784 O O . PHE B 1 270 ? -4.734 19.75 8.797 1 98.31 270 PHE B O 1
ATOM 4791 N N . GLU B 1 271 ? -3.568 21.031 7.363 1 98.31 271 GLU B N 1
ATOM 4792 C CA . GLU B 1 271 ? -3.805 22.266 8.125 1 98.31 271 GLU B CA 1
ATOM 4793 C C . GLU B 1 271 ? -4.984 23.047 7.555 1 98.31 271 GLU B C 1
ATOM 4795 O O . GLU B 1 271 ? -5.332 22.891 6.383 1 98.31 271 GLU B O 1
ATOM 4800 N N . ALA B 1 272 ? -5.602 23.844 8.359 1 98.06 272 ALA B N 1
ATOM 4801 C CA . ALA B 1 272 ? -6.77 24.641 7.988 1 98.06 272 ALA B CA 1
ATOM 4802 C C . ALA B 1 272 ? -6.426 25.625 6.883 1 98.06 272 ALA B C 1
ATOM 4804 O O . ALA B 1 272 ? -5.281 26.078 6.773 1 98.06 272 ALA B O 1
ATOM 4805 N N . TYR B 1 273 ? -7.363 25.922 6.152 1 96.62 273 TYR B N 1
ATOM 4806 C CA . TYR B 1 273 ? -7.238 26.859 5.051 1 96.62 273 TYR B CA 1
ATOM 4807 C C . TYR B 1 273 ? -8.422 27.828 5.016 1 96.62 273 TYR B C 1
ATOM 4809 O O . TYR B 1 273 ? -9.57 27.406 5.172 1 96.62 273 TYR B O 1
ATOM 4817 N N . PRO B 1 274 ? -8.258 29.188 4.77 1 96.94 274 PRO B N 1
ATOM 4818 C CA . PRO B 1 274 ? -6.965 29.812 4.48 1 96.94 274 PRO B CA 1
ATOM 4819 C C . PRO B 1 274 ? -6.078 29.938 5.719 1 96.94 274 PRO B C 1
ATOM 4821 O O . PRO B 1 274 ? -6.59 30.031 6.836 1 96.94 274 PRO B O 1
ATOM 4824 N N . PRO B 1 275 ? -4.73 29.922 5.492 1 96.81 275 PRO B N 1
ATOM 4825 C CA . PRO B 1 275 ? -3.818 30.203 6.605 1 96.81 275 PRO B CA 1
ATOM 4826 C C . PRO B 1 275 ? -3.982 31.625 7.156 1 96.81 275 PRO B C 1
ATOM 4828 O O . PRO B 1 275 ? -4.52 32.5 6.477 1 96.81 275 PRO B O 1
ATOM 4831 N N . VAL B 1 276 ? -3.578 31.781 8.383 1 95.62 276 VAL B N 1
ATOM 4832 C CA . VAL B 1 276 ? -3.572 33.094 9.031 1 95.62 276 VAL B CA 1
ATOM 4833 C C . VAL B 1 276 ? -2.135 33.562 9.188 1 95.62 276 VAL B C 1
ATOM 4835 O O . VAL B 1 276 ? -1.294 32.875 9.758 1 95.62 276 VAL B O 1
ATOM 4838 N N . LYS B 1 277 ? -1.896 34.781 8.719 1 94.44 277 LYS B N 1
ATOM 4839 C CA . LYS B 1 277 ? -0.564 35.375 8.805 1 94.44 277 LYS B CA 1
ATOM 4840 C C . LYS B 1 277 ? -0.29 35.906 10.203 1 94.44 277 LYS B C 1
ATOM 4842 O O . LYS B 1 277 ? -1.177 35.906 11.062 1 94.44 277 LYS B O 1
ATOM 4847 N N . ALA B 1 278 ? 0.919 36.281 10.406 1 89.81 278 ALA B N 1
ATOM 4848 C CA . ALA B 1 278 ? 1.344 36.781 11.711 1 89.81 278 ALA B CA 1
ATOM 4849 C C . ALA B 1 278 ? 0.55 38.031 12.125 1 89.81 278 ALA B C 1
ATOM 4851 O O . ALA B 1 278 ? 0.281 38.219 13.312 1 89.81 278 ALA B O 1
ATOM 4852 N N . ASP B 1 279 ? 0.087 38.781 11.188 1 93 279 ASP B N 1
ATOM 4853 C CA . ASP B 1 279 ? -0.629 40.031 11.477 1 93 279 ASP B CA 1
ATOM 4854 C C . ASP B 1 279 ? -2.129 39.781 11.617 1 93 279 ASP B C 1
ATOM 4856 O O . ASP B 1 279 ? -2.91 40.719 11.781 1 93 279 ASP B O 1
ATOM 4860 N N . GLY B 1 280 ? -2.498 38.5 11.523 1 92 280 GLY B N 1
ATOM 4861 C CA . GLY B 1 280 ? -3.889 38.156 11.742 1 92 280 GLY B CA 1
ATOM 4862 C C . GLY B 1 280 ? -4.699 38.094 10.453 1 92 280 GLY B C 1
ATOM 4863 O O . GLY B 1 280 ? -5.824 37.594 10.445 1 92 280 GLY B O 1
ATOM 4864 N N . SER B 1 281 ? -4.113 38.562 9.344 1 96.19 281 SER B N 1
ATOM 4865 C CA . SER B 1 281 ? -4.836 38.562 8.078 1 96.19 281 SER B CA 1
ATOM 4866 C C . SER B 1 281 ? -4.824 37.188 7.441 1 96.19 281 SER B C 1
ATOM 4868 O O . SER B 1 281 ? -3.98 36.344 7.777 1 96.19 281 SER B O 1
ATOM 4870 N N . LEU B 1 282 ? -5.773 36.938 6.555 1 95.81 282 LEU B N 1
ATOM 4871 C CA . LEU B 1 282 ? -5.852 35.688 5.832 1 95.81 282 LEU B CA 1
ATOM 4872 C C . LEU B 1 282 ? -4.812 35.625 4.719 1 95.81 282 LEU B C 1
ATOM 4874 O O . LEU B 1 282 ? -4.543 36.625 4.062 1 95.81 282 LEU B O 1
ATOM 4878 N N . GLY B 1 283 ? -4.25 34.469 4.59 1 95.38 283 GLY B N 1
ATOM 4879 C CA . GLY B 1 283 ? -3.244 34.25 3.555 1 95.38 283 GLY B CA 1
ATOM 4880 C C . GLY B 1 283 ? -3.709 33.344 2.432 1 95.38 283 GLY B C 1
ATOM 4881 O O . GLY B 1 283 ? -4.906 33.094 2.291 1 95.38 283 GLY B O 1
ATOM 4882 N N . GLY B 1 284 ? -2.762 33 1.552 1 93.5 284 GLY B N 1
ATOM 4883 C CA . GLY B 1 284 ? -2.982 32.094 0.445 1 93.5 284 GLY B CA 1
ATOM 4884 C C . GLY B 1 284 ? -2.127 30.844 0.526 1 93.5 284 GLY B C 1
ATOM 4885 O O . GLY B 1 284 ? -1.567 30.531 1.58 1 93.5 284 GLY B O 1
ATOM 4886 N N . PRO B 1 285 ? -2.07 30.078 -0.584 1 92.81 285 PRO B N 1
ATOM 4887 C CA . PRO B 1 285 ? -1.357 28.812 -0.603 1 92.81 285 PRO B CA 1
ATOM 4888 C C . PRO B 1 285 ? 0.103 28.938 -0.179 1 92.81 285 PRO B C 1
ATOM 4890 O O . PRO B 1 285 ? 0.662 28.016 0.419 1 92.81 285 PRO B O 1
ATOM 4893 N N . SER B 1 286 ? 0.752 30.062 -0.456 1 95.81 286 SER B N 1
ATOM 4894 C CA . SER B 1 286 ? 2.168 30.219 -0.145 1 95.81 286 SER B CA 1
ATOM 4895 C C . SER B 1 286 ? 2.371 30.625 1.312 1 95.81 286 SER B C 1
ATOM 4897 O O . SER B 1 286 ? 3.506 30.719 1.784 1 95.81 286 SER B O 1
ATOM 4899 N N . ASP B 1 287 ? 1.228 30.797 2.062 1 96.81 287 ASP B N 1
ATOM 4900 C CA . ASP B 1 287 ? 1.31 31.266 3.443 1 96.81 287 ASP B CA 1
ATOM 4901 C C . ASP B 1 287 ? 1.058 30.125 4.426 1 96.81 287 ASP B C 1
ATOM 4903 O O . ASP B 1 287 ? 0.92 30.359 5.629 1 96.81 287 ASP B O 1
ATOM 4907 N N . LEU B 1 288 ? 0.953 28.891 3.908 1 97.5 288 LEU B N 1
ATOM 4908 C CA . LEU B 1 288 ? 0.813 27.75 4.801 1 97.5 288 LEU B CA 1
ATOM 4909 C C . LEU B 1 288 ? 1.972 27.688 5.789 1 97.5 288 LEU B C 1
ATOM 4911 O O . LEU B 1 288 ? 3.098 28.062 5.461 1 97.5 288 LEU B O 1
ATOM 4915 N N . VAL B 1 289 ? 1.711 27.188 6.988 1 98.06 289 VAL B N 1
ATOM 4916 C CA . VAL B 1 289 ? 2.723 27.203 8.039 1 98.06 289 VAL B CA 1
ATOM 4917 C C . VAL B 1 289 ? 3.215 25.797 8.305 1 98.06 289 VAL B C 1
ATOM 4919 O O . VAL B 1 289 ? 4.422 25.547 8.336 1 98.06 289 VAL B O 1
ATOM 4922 N N . LEU B 1 290 ? 2.336 24.844 8.438 1 98.75 290 LEU B N 1
ATOM 4923 C CA . LEU B 1 290 ? 2.727 23.484 8.844 1 98.75 290 LEU B CA 1
ATOM 4924 C C . LEU B 1 290 ? 3.398 22.75 7.691 1 98.75 290 LEU B C 1
ATOM 4926 O O . LEU B 1 290 ? 4.324 21.969 7.906 1 98.75 290 LEU B O 1
ATOM 4930 N N . HIS B 1 291 ? 2.936 22.969 6.457 1 98.69 291 HIS B N 1
ATOM 4931 C CA . HIS B 1 291 ? 3.531 22.266 5.32 1 98.69 291 HIS B CA 1
ATOM 4932 C C . HIS B 1 291 ? 5.031 22.516 5.246 1 98.69 291 HIS B C 1
ATOM 4934 O O . HIS B 1 291 ? 5.824 21.578 5.195 1 98.69 291 HIS B O 1
ATOM 4940 N N . PRO B 1 292 ? 5.469 23.781 5.258 1 98.5 292 PRO B N 1
ATOM 4941 C CA . PRO B 1 292 ? 6.922 23.953 5.184 1 98.5 292 PRO B CA 1
ATOM 4942 C C . PRO B 1 292 ? 7.645 23.469 6.438 1 98.5 292 PRO B C 1
ATOM 4944 O O . PRO B 1 292 ? 8.758 22.953 6.352 1 98.5 292 PRO B O 1
ATOM 4947 N N . TYR B 1 293 ? 7.074 23.625 7.66 1 98.81 293 TYR B N 1
ATOM 4948 C CA . TYR B 1 293 ? 7.711 23.094 8.859 1 98.81 293 TYR B CA 1
ATOM 4949 C C . TYR B 1 293 ? 7.84 21.578 8.781 1 98.81 293 TYR B C 1
ATOM 4951 O O . TYR B 1 293 ? 8.914 21.031 9.016 1 98.81 293 TYR B O 1
ATOM 4959 N N . MET B 1 294 ? 6.746 20.938 8.461 1 98.94 294 MET B N 1
ATOM 4960 C CA . MET B 1 294 ? 6.707 19.469 8.492 1 98.94 294 MET B CA 1
ATOM 4961 C C . MET B 1 294 ? 7.543 18.875 7.363 1 98.94 294 MET B C 1
ATOM 4963 O O . MET B 1 294 ? 8.43 18.062 7.605 1 98.94 294 MET B O 1
ATOM 4967 N N . LEU B 1 295 ? 7.301 19.312 6.137 1 98.88 295 LEU B N 1
ATOM 4968 C CA . LEU B 1 295 ? 7.949 18.688 4.988 1 98.88 295 LEU B CA 1
ATOM 4969 C C . LEU B 1 295 ? 9.383 19.172 4.84 1 98.88 295 LEU B C 1
ATOM 4971 O O . LEU B 1 295 ? 10.32 18.375 4.805 1 98.88 295 LEU B O 1
ATOM 4975 N N . SER B 1 296 ? 9.625 20.469 4.801 1 98.81 296 SER B N 1
ATOM 4976 C CA . SER B 1 296 ? 10.945 21.016 4.535 1 98.81 296 SER B CA 1
ATOM 4977 C C . SER B 1 296 ? 11.797 21.047 5.797 1 98.81 296 SER B C 1
ATOM 4979 O O . SER B 1 296 ? 12.961 20.641 5.773 1 98.81 296 SER B O 1
ATOM 4981 N N . CYS B 1 297 ? 11.266 21.453 6.934 1 98.81 297 CYS B N 1
ATOM 4982 C CA . CYS B 1 297 ? 12.086 21.688 8.117 1 98.81 297 CYS B CA 1
ATOM 4983 C C . CYS B 1 297 ? 12.297 20.406 8.906 1 98.81 297 CYS B C 1
ATOM 4985 O O . CYS B 1 297 ? 13.43 20.062 9.25 1 98.81 297 CYS B O 1
ATOM 4987 N N . PHE B 1 298 ? 11.25 19.672 9.266 1 98.81 298 PHE B N 1
ATOM 4988 C CA . PHE B 1 298 ? 11.328 18.5 10.117 1 98.81 298 PHE B CA 1
ATOM 4989 C C . PHE B 1 298 ? 11.68 17.266 9.297 1 98.81 298 PHE B C 1
ATOM 4991 O O . PHE B 1 298 ? 12.281 16.312 9.812 1 98.81 298 PHE B O 1
ATOM 4998 N N . GLY B 1 299 ? 11.266 17.266 7.984 1 98.81 299 GLY B N 1
ATOM 4999 C CA . GLY B 1 299 ? 11.211 16.016 7.242 1 98.81 299 GLY B CA 1
ATOM 5000 C C . GLY B 1 299 ? 10.109 15.078 7.719 1 98.81 299 GLY B C 1
ATOM 5001 O O . GLY B 1 299 ? 10.328 13.883 7.883 1 98.81 299 GLY B O 1
ATOM 5002 N N . MET B 1 300 ? 8.969 15.641 7.953 1 98.94 300 MET B N 1
ATOM 5003 C CA . MET B 1 300 ? 7.801 14.883 8.383 1 98.94 300 MET B CA 1
ATOM 5004 C C . MET B 1 300 ? 6.738 14.844 7.293 1 98.94 300 MET B C 1
ATOM 5006 O O . MET B 1 300 ? 6.172 15.883 6.938 1 98.94 300 MET B O 1
ATOM 5010 N N . CYS B 1 301 ? 6.426 13.688 6.84 1 98.88 301 CYS B N 1
ATOM 5011 C CA . CYS B 1 301 ? 5.484 13.547 5.734 1 98.88 301 CYS B CA 1
ATOM 5012 C C . CYS B 1 301 ? 4.055 13.789 6.203 1 98.88 301 CYS B C 1
ATOM 5014 O O . CYS B 1 301 ? 3.723 13.523 7.363 1 98.88 301 CYS B O 1
ATOM 5016 N N . ILE B 1 302 ? 3.26 14.273 5.258 1 98.94 302 ILE B N 1
ATOM 5017 C CA . ILE B 1 302 ? 1.867 14.617 5.535 1 98.94 302 ILE B CA 1
ATOM 5018 C C . ILE B 1 302 ? 0.945 13.734 4.695 1 98.94 302 ILE B C 1
ATOM 5020 O O . ILE B 1 302 ? 1.151 13.578 3.49 1 98.94 302 ILE B O 1
ATOM 5024 N N . GLY B 1 303 ? -0.009 13.07 5.355 1 98.88 303 GLY B N 1
ATOM 5025 C CA . GLY B 1 303 ? -1.095 12.398 4.66 1 98.88 303 GLY B CA 1
ATOM 5026 C C . GLY B 1 303 ? -2.367 13.227 4.605 1 98.88 303 GLY B C 1
ATOM 5027 O O . GLY B 1 303 ? -2.719 13.906 5.57 1 98.88 303 GLY B O 1
ATOM 5028 N N . GLU B 1 304 ? -3.055 13.211 3.496 1 98.69 304 GLU B N 1
ATOM 5029 C CA . GLU B 1 304 ? -4.309 13.938 3.32 1 98.69 304 GLU B CA 1
ATOM 5030 C C . GLU B 1 304 ? -5.359 13.07 2.639 1 98.69 304 GLU B C 1
ATOM 5032 O O . GLU B 1 304 ? -5.023 12.133 1.91 1 98.69 304 GLU B O 1
ATOM 5037 N N . LEU B 1 305 ? -6.645 13.305 2.963 1 98.31 305 LEU B N 1
ATOM 5038 C CA . LEU B 1 305 ? -7.816 12.664 2.367 1 98.31 305 LEU B CA 1
ATOM 5039 C C . LEU B 1 305 ? -7.852 11.18 2.703 1 98.31 305 LEU B C 1
ATOM 5041 O O . LEU B 1 305 ? -8.281 10.359 1.881 1 98.31 305 LEU B O 1
ATOM 5045 N N . TRP B 1 306 ? -7.363 10.82 3.871 1 98.94 306 TRP B N 1
ATOM 5046 C CA . TRP B 1 306 ? -7.418 9.422 4.273 1 98.94 306 TRP B CA 1
ATOM 5047 C C . TRP B 1 306 ? -8.844 9 4.602 1 98.94 306 TRP B C 1
ATOM 5049 O O . TRP B 1 306 ? -9.633 9.805 5.105 1 98.94 306 TRP B O 1
ATOM 5059 N N . ASP B 1 307 ? -9.219 7.781 4.293 1 98.75 307 ASP B N 1
ATOM 5060 C CA . ASP B 1 307 ? -10.516 7.211 4.645 1 98.75 307 ASP B CA 1
ATOM 5061 C C . ASP B 1 307 ? -10.523 6.723 6.094 1 98.75 307 ASP B C 1
ATOM 5063 O O . ASP B 1 307 ? -10.062 5.617 6.383 1 98.75 307 ASP B O 1
ATOM 5067 N N . LEU B 1 308 ? -11.164 7.516 7.012 1 98.88 308 LEU B N 1
ATOM 5068 C CA . LEU B 1 308 ? -10.992 7.223 8.43 1 98.88 308 LEU B CA 1
ATOM 5069 C C . LEU B 1 308 ? -12.336 6.883 9.078 1 98.88 308 LEU B C 1
ATOM 5071 O O . LEU B 1 308 ? -12.398 6.633 10.289 1 98.88 308 LEU B O 1
ATOM 5075 N N . SER B 1 309 ? -13.445 6.82 8.297 1 98.38 309 SER B N 1
ATOM 5076 C CA . SER B 1 309 ? -14.781 6.66 8.859 1 98.38 309 SER B CA 1
ATOM 5077 C C . SER B 1 309 ? -14.938 5.301 9.539 1 98.38 309 SER B C 1
ATOM 5079 O O . SER B 1 309 ? -15.445 5.211 10.656 1 98.38 309 SER B O 1
ATOM 5081 N N . ARG B 1 310 ? -14.555 4.207 8.875 1 98.31 310 ARG B N 1
ATOM 5082 C CA . ARG B 1 310 ? -14.695 2.871 9.445 1 98.31 310 ARG B CA 1
ATOM 5083 C C . ARG B 1 310 ? -13.766 2.686 10.641 1 98.31 310 ARG B C 1
ATOM 5085 O O . ARG B 1 310 ? -14.109 1.99 11.602 1 98.31 310 ARG B O 1
ATOM 5092 N N . LEU B 1 311 ? -12.562 3.275 10.539 1 98.88 311 LEU B N 1
ATOM 5093 C CA . LEU B 1 311 ? -11.648 3.264 11.68 1 98.88 311 LEU B CA 1
ATOM 5094 C C . LEU B 1 311 ? -12.289 3.936 12.891 1 98.88 311 LEU B C 1
ATOM 5096 O O . LEU B 1 311 ? -12.242 3.396 14 1 98.88 311 LEU B O 1
ATOM 5100 N N . SER B 1 312 ? -12.812 5.102 12.641 1 98.88 312 SER B N 1
ATOM 5101 C CA . SER B 1 312 ? -13.492 5.852 13.695 1 98.88 312 SER B CA 1
ATOM 5102 C C . SER B 1 312 ? -14.586 5.012 14.352 1 98.88 312 SER B C 1
ATOM 5104 O O . SER B 1 312 ? -14.68 4.961 15.578 1 98.88 312 SER B O 1
ATOM 5106 N N . ALA B 1 313 ? -15.438 4.375 13.562 1 98.75 313 ALA B N 1
ATOM 5107 C CA . ALA B 1 313 ? -16.531 3.564 14.078 1 98.75 313 ALA B CA 1
ATOM 5108 C C . ALA B 1 313 ? -16.016 2.449 14.984 1 98.75 313 ALA B C 1
ATOM 5110 O O . ALA B 1 313 ? -16.594 2.188 16.047 1 98.75 313 ALA B O 1
ATOM 5111 N N . TYR B 1 314 ? -14.977 1.792 14.617 1 98.81 314 TYR B N 1
ATOM 5112 C CA . TYR B 1 314 ? -14.422 0.702 15.414 1 98.81 314 TYR B CA 1
ATOM 5113 C C . TYR B 1 314 ? -13.812 1.226 16.703 1 98.81 314 TYR B C 1
ATOM 5115 O O . TYR B 1 314 ? -13.945 0.601 17.766 1 98.81 314 TYR B O 1
ATOM 5123 N N . CYS B 1 315 ? -13.055 2.334 16.609 1 98.88 315 CYS B N 1
ATOM 5124 C CA . CYS B 1 315 ? -12.5 2.963 17.797 1 98.88 315 CYS B CA 1
ATOM 5125 C C . CYS B 1 315 ? -13.594 3.301 18.812 1 98.88 315 CYS B C 1
ATOM 5127 O O . CYS B 1 315 ? -13.445 3.049 20 1 98.88 315 CYS B O 1
ATOM 5129 N N . LYS B 1 316 ? -14.625 3.879 18.297 1 98.69 316 LYS B N 1
ATOM 5130 C CA . LYS B 1 316 ? -15.75 4.227 19.156 1 98.69 316 LYS B CA 1
ATOM 5131 C C . LYS B 1 316 ? -16.312 2.988 19.859 1 98.69 316 LYS B C 1
ATOM 5133 O O . LYS B 1 316 ? -16.578 3.01 21.047 1 98.69 316 LYS B O 1
ATOM 5138 N N . GLU B 1 317 ? -16.469 1.915 19.078 1 98.5 317 GLU B N 1
ATOM 5139 C CA . GLU B 1 317 ? -17.031 0.671 19.578 1 98.5 317 GLU B CA 1
ATOM 5140 C C . GLU B 1 317 ? -16.125 0.056 20.656 1 98.5 317 GLU B C 1
ATOM 5142 O O . GLU B 1 317 ? -16.609 -0.434 21.672 1 98.5 317 GLU B O 1
ATOM 5147 N N . THR B 1 318 ? -14.867 0.083 20.469 1 98.56 318 THR B N 1
ATOM 5148 C CA . THR B 1 318 ? -13.938 -0.639 21.328 1 98.56 318 THR B CA 1
ATOM 5149 C C . THR B 1 318 ? -13.312 0.297 22.359 1 98.56 318 THR B C 1
ATOM 5151 O O . THR B 1 318 ? -12.664 -0.156 23.312 1 98.56 318 THR B O 1
ATOM 5154 N N . LYS B 1 319 ? -13.461 1.623 22.141 1 98.44 319 LYS B N 1
ATOM 5155 C CA . LYS B 1 319 ? -12.844 2.66 22.953 1 98.44 319 LYS B CA 1
ATOM 5156 C C . LYS B 1 319 ? -11.32 2.551 22.938 1 98.44 319 LYS B C 1
ATOM 5158 O O . LYS B 1 319 ? -10.664 2.727 23.953 1 98.44 319 LYS B O 1
ATOM 5163 N N . ARG B 1 320 ? -10.82 2.084 21.844 1 98.56 320 ARG B N 1
ATOM 5164 C CA . ARG B 1 320 ? -9.391 2.029 21.578 1 98.56 320 ARG B CA 1
ATOM 5165 C C . ARG B 1 320 ? -9.023 2.865 20.344 1 98.56 320 ARG B C 1
ATOM 5167 O O . ARG B 1 320 ? -9.625 2.707 19.281 1 98.56 320 ARG B O 1
ATOM 5174 N N . TYR B 1 321 ? -8.031 3.719 20.562 1 98.94 321 TYR B N 1
ATOM 5175 C CA . TYR B 1 321 ? -7.754 4.695 19.516 1 98.94 321 TYR B CA 1
ATOM 5176 C C . TYR B 1 321 ? -6.305 4.605 19.062 1 98.94 321 TYR B C 1
ATOM 5178 O O . TYR B 1 321 ? -5.789 5.523 18.422 1 98.94 321 TYR B O 1
ATOM 5186 N N . SER B 1 322 ? -5.594 3.535 19.469 1 98.94 322 SER B N 1
ATOM 5187 C CA . SER B 1 322 ? -4.273 3.195 18.953 1 98.94 322 SER B CA 1
ATOM 5188 C C . SER B 1 322 ? -4.273 1.82 18.297 1 98.94 322 SER B C 1
ATOM 5190 O O . SER B 1 322 ? -5.09 0.961 18.641 1 98.94 322 SER B O 1
ATOM 5192 N N . PHE B 1 323 ? -3.463 1.632 17.375 1 98.94 323 PHE B N 1
ATOM 5193 C CA . PHE B 1 323 ? -3.412 0.448 16.531 1 98.94 323 PHE B CA 1
ATOM 5194 C C . PHE B 1 323 ? -2.062 0.342 15.828 1 98.94 323 PHE B C 1
ATOM 5196 O O . PHE B 1 323 ? -1.284 1.297 15.828 1 98.94 323 PHE B O 1
ATOM 5203 N N . MET B 1 324 ? -1.734 -0.793 15.297 1 98.94 324 MET B N 1
ATOM 5204 C CA . MET B 1 324 ? -0.597 -0.876 14.383 1 98.94 324 MET B CA 1
ATOM 5205 C C . MET B 1 324 ? -0.947 -0.287 13.023 1 98.94 324 MET B C 1
ATOM 5207 O O . MET B 1 324 ? -2.014 -0.57 12.477 1 98.94 324 MET B O 1
ATOM 5211 N N . LEU B 1 325 ? -0.165 0.583 12.602 1 99 325 LEU B N 1
ATOM 5212 C CA . LEU B 1 325 ? -0.344 1.209 11.297 1 99 325 LEU B CA 1
ATOM 5213 C C . LEU B 1 325 ? 0.768 0.795 10.336 1 99 325 LEU B C 1
ATOM 5215 O O . LEU B 1 325 ? 1.948 0.842 10.695 1 99 325 LEU B O 1
ATOM 5219 N N . THR B 1 326 ? 0.44 0.284 9.172 1 99 326 THR B N 1
ATOM 5220 C CA . THR B 1 326 ? 1.404 0.022 8.109 1 99 326 THR B CA 1
ATOM 5221 C C . THR B 1 326 ? 1.062 0.828 6.859 1 99 326 THR B C 1
ATOM 5223 O O . THR B 1 326 ? -0.107 1.131 6.609 1 99 326 THR B O 1
ATOM 5226 N N . SER B 1 327 ? 1.99 1.241 6.152 1 98.94 327 SER B N 1
ATOM 5227 C CA . SER B 1 327 ? 1.812 1.977 4.902 1 98.94 327 SER B CA 1
ATOM 5228 C C . SER B 1 327 ? 2.961 1.71 3.938 1 98.94 327 SER B C 1
ATOM 5230 O O . SER B 1 327 ? 4.129 1.736 4.332 1 98.94 327 SER B O 1
ATOM 5232 N N . ALA B 1 328 ? 2.652 1.356 2.723 1 98.81 328 ALA B N 1
ATOM 5233 C CA . ALA B 1 328 ? 3.619 1.138 1.648 1 98.81 328 ALA B CA 1
ATOM 5234 C C . ALA B 1 328 ? 3.209 1.884 0.382 1 98.81 328 ALA B C 1
ATOM 5236 O O . ALA B 1 328 ? 2.488 1.341 -0.46 1 98.81 328 ALA B O 1
ATOM 5237 N N . PRO B 1 329 ? 3.691 3.084 0.211 1 98.75 329 PRO B N 1
ATOM 5238 C CA . PRO B 1 329 ? 3.365 3.838 -1.002 1 98.75 329 PRO B CA 1
ATOM 5239 C C . PRO B 1 329 ? 3.883 3.166 -2.271 1 98.75 329 PRO B C 1
ATOM 5241 O O . PRO B 1 329 ? 4.566 2.141 -2.197 1 98.75 329 PRO B O 1
ATOM 5244 N N . LEU B 1 330 ? 3.504 3.719 -3.41 1 98.81 330 LEU B N 1
ATOM 5245 C CA . LEU B 1 330 ? 3.975 3.211 -4.695 1 98.81 330 LEU B CA 1
ATOM 5246 C C . LEU B 1 330 ? 5.488 3.344 -4.809 1 98.81 330 LEU B C 1
ATOM 5248 O O . LEU B 1 330 ? 6.07 4.32 -4.328 1 98.81 330 LEU B O 1
ATOM 5252 N N . ASN B 1 331 ? 6.102 2.336 -5.402 1 98.69 331 ASN B N 1
ATOM 5253 C CA . ASN B 1 331 ? 7.551 2.32 -5.586 1 98.69 331 ASN B CA 1
ATOM 5254 C C . ASN B 1 331 ? 7.941 2.768 -6.992 1 98.69 331 ASN B C 1
ATOM 5256 O O . ASN B 1 331 ? 8.07 1.94 -7.898 1 98.69 331 ASN B O 1
ATOM 5260 N N . TYR B 1 332 ? 8.164 3.982 -7.203 1 98.38 332 TYR B N 1
ATOM 5261 C CA . TYR B 1 332 ? 8.633 4.609 -8.43 1 98.38 332 TYR B CA 1
ATOM 5262 C C . TYR B 1 332 ? 9.719 5.637 -8.141 1 98.38 332 TYR B C 1
ATOM 5264 O O . TYR B 1 332 ? 9.594 6.441 -7.215 1 98.38 332 TYR B O 1
ATOM 5272 N N . PRO B 1 333 ? 10.812 5.617 -8.883 1 97.75 333 PRO B N 1
ATOM 5273 C CA . PRO B 1 333 ? 11.922 6.523 -8.586 1 97.75 333 PRO B CA 1
ATOM 5274 C C . PRO B 1 333 ? 11.508 7.992 -8.578 1 97.75 333 PRO B C 1
ATOM 5276 O O . PRO B 1 333 ? 10.836 8.453 -9.5 1 97.75 333 PRO B O 1
ATOM 5279 N N . ALA B 1 334 ? 11.82 8.672 -7.434 1 98.31 334 ALA B N 1
ATOM 5280 C CA . ALA B 1 334 ? 11.695 10.125 -7.277 1 98.31 334 ALA B CA 1
ATOM 5281 C C . ALA B 1 334 ? 10.234 10.547 -7.207 1 98.31 334 ALA B C 1
ATOM 5283 O O . ALA B 1 334 ? 9.898 11.695 -7.52 1 98.31 334 ALA B O 1
ATOM 5284 N N . LEU B 1 335 ? 9.43 9.68 -6.836 1 98.31 335 LEU B N 1
ATOM 5285 C CA . LEU B 1 335 ? 7.996 9.953 -6.742 1 98.31 335 LEU B CA 1
ATOM 5286 C C . LEU B 1 335 ? 7.715 11.016 -5.684 1 98.31 335 LEU B C 1
ATOM 5288 O O . LEU B 1 335 ? 8.219 10.93 -4.562 1 98.31 335 LEU B O 1
ATOM 5292 N N . ILE B 1 336 ? 6.836 12.047 -6.027 1 98.25 336 ILE B N 1
ATOM 5293 C CA . ILE B 1 336 ? 6.508 13.18 -5.164 1 98.25 336 ILE B CA 1
ATOM 5294 C C . ILE B 1 336 ? 5.371 12.789 -4.223 1 98.25 336 ILE B C 1
ATOM 5296 O O . ILE B 1 336 ? 5.41 13.102 -3.029 1 98.25 336 ILE B O 1
ATOM 5300 N N . GLY B 1 337 ? 4.332 12.266 -4.691 1 98.38 337 GLY B N 1
ATOM 5301 C CA . GLY B 1 337 ? 3.195 11.797 -3.914 1 98.38 337 GLY B CA 1
ATOM 5302 C C . GLY B 1 337 ? 2.807 10.367 -4.223 1 98.38 337 GLY B C 1
ATOM 5303 O O . GLY B 1 337 ? 3.342 9.758 -5.152 1 98.38 337 GLY B O 1
ATOM 5304 N N . SER B 1 338 ? 1.878 9.859 -3.449 1 98.69 338 SER B N 1
ATOM 5305 C CA . SER B 1 338 ? 1.391 8.492 -3.646 1 98.69 338 SER B CA 1
ATOM 5306 C C . SER B 1 338 ? 0.166 8.219 -2.781 1 98.69 338 SER B C 1
ATOM 5308 O O . SER B 1 338 ? 0.042 8.75 -1.679 1 98.69 338 SER B O 1
ATOM 5310 N N . PRO B 1 339 ? -0.769 7.309 -3.316 1 98.81 339 PRO B N 1
ATOM 5311 C CA . PRO B 1 339 ? -1.676 6.707 -2.334 1 98.81 339 PRO B CA 1
ATOM 5312 C C . PRO B 1 339 ? -0.936 6.07 -1.161 1 98.81 339 PRO B C 1
ATOM 5314 O O . PRO B 1 339 ? 0.156 5.523 -1.339 1 98.81 339 PRO B O 1
ATOM 5317 N N . PRO B 1 340 ? -1.483 6.199 0.013 1 98.88 340 PRO B N 1
ATOM 5318 C CA . PRO B 1 340 ? -0.736 5.707 1.174 1 98.88 340 PRO B CA 1
ATOM 5319 C C . PRO B 1 340 ? -0.668 4.184 1.232 1 98.88 340 PRO B C 1
ATOM 5321 O O . PRO B 1 340 ? 0.326 3.625 1.701 1 98.88 340 PRO B O 1
ATOM 5324 N N . ASN B 1 341 ? -1.824 3.584 0.691 1 98.81 341 ASN B N 1
ATOM 5325 C CA . ASN B 1 341 ? -1.911 2.139 0.863 1 98.81 341 ASN B CA 1
ATOM 5326 C C . ASN B 1 341 ? -1.646 1.729 2.309 1 98.81 341 ASN B C 1
ATOM 5328 O O . ASN B 1 341 ? -0.78 0.892 2.572 1 98.81 341 ASN B O 1
ATOM 5332 N N . ALA B 1 342 ? -2.461 2.248 3.178 1 98.94 342 ALA B N 1
ATOM 5333 C CA . ALA B 1 342 ? -2.26 2.152 4.621 1 98.94 342 ALA B CA 1
ATOM 5334 C C . ALA B 1 342 ? -3.33 1.278 5.27 1 98.94 342 ALA B C 1
ATOM 5336 O O . ALA B 1 342 ? -4.473 1.237 4.805 1 98.94 342 ALA B O 1
ATOM 5337 N N . LEU B 1 343 ? -2.939 0.577 6.309 1 98.94 343 LEU B N 1
ATOM 5338 C CA . LEU B 1 343 ? -3.824 -0.254 7.117 1 98.94 343 LEU B CA 1
ATOM 5339 C C . LEU B 1 343 ? -3.7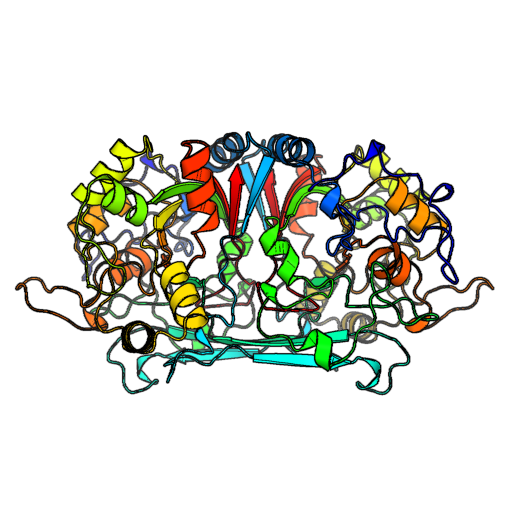07 0.105 8.594 1 98.94 343 LEU B C 1
ATOM 5341 O O . LEU B 1 343 ? -2.615 0.412 9.078 1 98.94 343 LEU B O 1
ATOM 5345 N N . ALA B 1 344 ? -4.781 0.127 9.234 1 99 344 ALA B N 1
ATOM 5346 C CA . ALA B 1 344 ? -4.824 0.067 10.695 1 99 344 ALA B CA 1
ATOM 5347 C C . ALA B 1 344 ? -5.168 -1.34 11.172 1 99 344 ALA B C 1
ATOM 5349 O O . ALA B 1 344 ? -6.141 -1.94 10.711 1 99 344 ALA B O 1
ATOM 5350 N N . ILE B 1 345 ? -4.414 -1.895 12.055 1 98.94 345 ILE B N 1
ATOM 5351 C CA . ILE B 1 345 ? -4.594 -3.275 12.492 1 98.94 345 ILE B CA 1
ATOM 5352 C C . ILE B 1 345 ? -4.727 -3.324 14.008 1 98.94 345 ILE B C 1
ATOM 5354 O O . ILE B 1 345 ? -3.842 -2.857 14.734 1 98.94 345 ILE B O 1
ATOM 5358 N N . PHE B 1 346 ? -5.805 -3.871 14.492 1 98.88 346 PHE B N 1
ATOM 5359 C CA . PHE B 1 346 ? -6.121 -3.982 15.906 1 98.88 346 PHE B CA 1
ATOM 5360 C C . PHE B 1 346 ? -5.91 -5.41 16.406 1 98.88 346 PHE B C 1
ATOM 5362 O O . PHE B 1 346 ? -6.18 -6.367 15.672 1 98.88 346 PHE B O 1
#

pLDDT: mean 96.48, std 4.73, range [60.12, 99.0]

Nearest PDB structures (foldseek):
  5ibz-assembly1_D  TM=8.562E-01  e=6.598E-26  uncultured organism
  5ibz-assembly1_C  TM=8.445E-01  e=1.395E-25  uncultured organism
  5ibz-assembly1_A  TM=8.462E-01  e=4.857E-25  uncultured organism
  5ibz-assembly1_B  TM=8.433E-01  e=1.318E-24  uncultured organism
  5ibz-assembly1_D  TM=8.600E-01  e=1.425E-25  uncultured organism